Protein AF-A0A957E505-F1 (afdb_monomer)

Radius of gyration: 32.38 Å; Cα contacts (8 Å, |Δi|>4): 1519; chains: 1; bounding box: 70×76×95 Å

Mean predicted aligned error: 21.64 Å

Solvent-accessible surface area (backbone atoms only — not comparable to full-atom values): 37913 Å² total; per-residue (Å²): 130,86,86,80,62,54,74,30,69,46,46,90,45,98,44,76,77,40,53,54,52,40,62,30,82,74,27,44,84,77,77,31,84,18,33,75,23,34,31,28,48,24,53,68,71,31,55,26,24,31,31,40,51,30,35,27,70,40,63,43,85,49,47,75,87,38,65,46,12,13,29,42,30,34,37,34,73,98,42,31,35,40,36,46,21,14,20,69,46,74,71,62,54,64,68,40,79,44,47,52,53,37,72,42,30,21,14,12,54,21,32,74,53,95,58,43,22,33,38,40,30,31,34,34,76,81,46,94,54,64,92,63,64,27,52,44,75,49,63,73,43,58,52,67,72,69,72,76,68,85,72,69,76,66,63,43,75,29,17,32,47,50,91,29,42,52,75,62,82,58,35,27,34,25,34,82,88,26,31,56,30,13,74,40,74,45,98,85,35,58,74,60,41,56,39,50,39,67,42,56,32,34,40,75,57,78,63,48,94,61,15,32,35,31,38,35,41,41,88,60,39,84,61,62,73,75,78,83,76,93,73,92,83,86,89,85,85,92,75,80,70,57,44,77,30,17,35,52,40,92,50,43,54,74,58,89,61,33,27,37,31,36,80,86,32,47,61,28,12,72,42,74,47,94,85,36,59,62,27,28,40,34,44,38,62,39,78,32,37,53,72,59,76,70,44,90,68,17,26,36,31,41,35,53,52,88,49,42,44,80,79,69,52,78,85,87,85,84,85,76,78,79,76,81,93,60,67,60,48,74,28,18,32,51,39,94,44,41,54,71,60,86,56,30,23,34,27,32,93,80,33,44,61,28,14,73,40,67,52,93,87,40,56,68,71,16,35,38,55,44,65,39,76,30,37,38,76,52,77,64,44,86,66,16,24,34,29,33,36,46,51,94,61,45,36,71,47,88,56,86,84,69,72,82,76,77,84,89,83,85,90,88,87,88,83,90,76,91,88,77,89,73,93,73,79,72,65,80,67,66,87,66,49,30,53,23,39,21,44,44,75,44,52,64,60,50,72,69,53,49,51,42,45,69,44,38,60,46,46,27,42,33,43,54,27,73,43,40,67,69,41,51,48,54,47,44,68,77,41,77,82,33,30,37,37,38,26,40,60,79,89,38,82,61,39,65,61,52,42,65,57,53,45,70,76,26,48,65,37,40,50,53,51,51,61,72,50,59,95,54,59,63,39,32,27,56,51,59,28,58,43,22,28,64,46,17,30,72,47,55,25,82,47,28,48,50,40,20,57,45,47,47,52,31,49,51,54,47,45,72,77,42,70,93,64,46,43,24,32,40,26,37,59,69,55,69,65,39,90,95,46,31,45,28,34,67,65,30,50,58,48,16,38,71,32,48,69,72,28,71,15,38,31,31,37,41,61,23,41,93,87,46,46,60,67,60,34,50,55,52,49,51,50,52,43,70,77,43,59,74,35,49,28,32,34,63,26,32,42,57,68,48,77,95,65,56,44,70,58,51,30,52,48,51,55,50,51,55,58,60,41,60,81,37,65,47,38,55,27,41,20,34,63,25,36,37,59,88,55,70,89,46,63,61,49,30,32,61,98,44,61,27,31,56,64,46,40,77,107

Structure (mmCIF, N/CA/C/O backbone):
data_AF-A0A957E505-F1
#
_entry.id   AF-A0A957E505-F1
#
loop_
_atom_site.group_PDB
_atom_site.id
_atom_site.type_symbol
_atom_site.label_atom_id
_atom_site.label_alt_id
_atom_site.label_comp_id
_atom_site.label_asym_id
_atom_site.label_entity_id
_atom_site.label_seq_id
_atom_site.pdbx_PDB_ins_code
_atom_site.Cartn_x
_atom_site.Cartn_y
_atom_site.Cartn_z
_atom_site.occupancy
_atom_site.B_iso_or_equiv
_atom_site.auth_seq_id
_atom_site.auth_comp_id
_atom_site.auth_asym_id
_atom_site.auth_atom_id
_atom_site.pdbx_PDB_model_num
ATOM 1 N N . MET A 1 1 ? 19.686 31.332 38.721 1.00 42.59 1 MET A N 1
ATOM 2 C CA . MET A 1 1 ? 18.651 30.921 37.748 1.00 42.59 1 MET A CA 1
ATOM 3 C C . MET A 1 1 ? 19.328 30.941 36.395 1.00 42.59 1 MET A C 1
ATOM 5 O O . MET A 1 1 ? 19.904 31.975 36.086 1.00 42.59 1 MET A O 1
ATOM 9 N N . SER A 1 2 ? 19.372 29.816 35.677 1.00 52.91 2 SER A N 1
ATOM 10 C CA . SER A 1 2 ? 20.066 29.750 34.380 1.00 52.91 2 SER A CA 1
ATOM 11 C C . SER A 1 2 ? 19.443 30.731 33.381 1.00 52.91 2 SER A C 1
ATOM 13 O O . SER A 1 2 ? 18.222 30.912 33.372 1.00 52.91 2 SER A O 1
ATOM 15 N N . SER A 1 3 ? 20.288 31.398 32.594 1.00 70.00 3 SER A N 1
ATOM 16 C CA . SER A 1 3 ? 19.899 32.394 31.586 1.00 70.00 3 SER A CA 1
ATOM 17 C C . SER A 1 3 ? 19.579 31.774 30.221 1.00 70.00 3 SER A C 1
ATOM 19 O O . SER A 1 3 ? 19.078 32.480 29.341 1.00 70.00 3 SER A O 1
ATOM 21 N N . PHE A 1 4 ? 19.841 30.474 30.044 1.00 84.75 4 PHE A N 1
ATOM 22 C CA . PHE A 1 4 ? 19.689 29.781 28.771 1.00 84.75 4 PHE A CA 1
ATOM 23 C C . PHE A 1 4 ? 18.226 29.744 28.303 1.00 84.75 4 PHE A C 1
ATOM 25 O O . PHE A 1 4 ? 17.306 29.390 29.045 1.00 84.75 4 PHE A O 1
ATOM 32 N N . LYS A 1 5 ? 18.006 30.115 27.041 1.00 86.31 5 LYS A N 1
ATOM 33 C CA . LYS A 1 5 ? 16.700 30.123 26.373 1.00 86.31 5 LYS A CA 1
ATOM 34 C C . LYS A 1 5 ? 16.901 29.892 24.879 1.00 86.31 5 LYS A C 1
ATOM 36 O O . LYS A 1 5 ? 17.931 30.277 24.333 1.00 86.31 5 LYS A O 1
ATOM 41 N N . P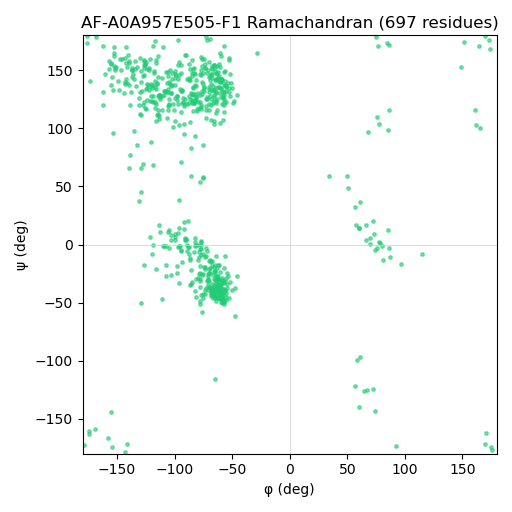HE A 1 6 ? 15.896 29.332 24.213 1.00 90.88 6 PHE A N 1
ATOM 42 C CA . PHE A 1 6 ? 15.861 29.384 22.755 1.00 90.88 6 PHE A CA 1
ATOM 43 C C . PHE A 1 6 ? 15.433 30.794 22.333 1.00 90.88 6 PHE A C 1
ATOM 45 O O . PHE A 1 6 ? 14.451 31.342 22.840 1.00 90.88 6 PHE A O 1
ATOM 52 N N . GLU A 1 7 ? 16.204 31.386 21.434 1.00 88.75 7 GLU A N 1
ATOM 53 C CA . GLU A 1 7 ? 16.023 32.729 20.890 1.00 88.75 7 GLU A CA 1
ATOM 54 C C . GLU A 1 7 ? 15.534 32.709 19.435 1.00 88.75 7 GLU A C 1
ATOM 56 O O . GLU A 1 7 ? 14.998 33.712 18.969 1.00 88.75 7 GLU A O 1
ATOM 61 N N . ALA A 1 8 ? 15.669 31.576 18.737 1.00 86.88 8 ALA A N 1
ATOM 62 C CA . ALA A 1 8 ? 15.211 31.390 17.364 1.00 86.88 8 ALA A CA 1
ATOM 63 C C . ALA A 1 8 ? 14.527 30.035 17.152 1.00 86.88 8 ALA A C 1
ATOM 65 O O . ALA A 1 8 ? 14.833 29.040 17.812 1.00 86.88 8 ALA A O 1
ATOM 66 N N . TRP A 1 9 ? 13.581 30.013 16.211 1.00 90.50 9 TRP A N 1
ATOM 67 C CA . TRP A 1 9 ? 12.960 28.779 15.745 1.00 90.50 9 TRP A CA 1
ATOM 68 C C . TRP A 1 9 ? 13.943 28.016 14.834 1.00 90.50 9 TRP A C 1
ATOM 70 O O . TRP A 1 9 ? 14.568 28.647 13.981 1.00 90.50 9 TRP A O 1
ATOM 80 N N . PRO A 1 10 ? 14.096 26.687 14.979 1.00 92.94 10 PRO A N 1
ATOM 81 C CA . PRO A 1 10 ? 15.187 25.946 14.341 1.00 92.94 10 PRO A CA 1
ATOM 82 C C . PRO A 1 10 ? 14.988 25.627 12.852 1.00 92.94 10 PRO A C 1
ATOM 84 O O . PRO A 1 10 ? 15.898 25.080 12.239 1.00 92.94 10 PRO A O 1
ATOM 87 N N . THR A 1 11 ? 13.825 25.912 12.256 1.00 90.50 11 THR A N 1
ATOM 88 C CA . THR A 1 11 ? 13.539 25.603 10.839 1.00 90.50 11 THR A CA 1
ATOM 89 C C . THR A 1 11 ? 12.696 26.692 10.167 1.00 90.50 11 THR A C 1
ATOM 91 O O . THR A 1 11 ? 12.322 27.684 10.780 1.00 90.50 11 THR A O 1
ATOM 94 N N . GLU A 1 12 ? 12.340 26.525 8.895 1.00 79.56 12 GLU A N 1
ATOM 95 C CA . GLU A 1 12 ? 11.359 27.394 8.217 1.00 79.56 12 GLU A CA 1
ATOM 96 C C . GLU A 1 12 ? 9.892 27.000 8.519 1.00 79.56 12 GLU A C 1
ATOM 98 O O . GLU A 1 12 ? 8.958 27.654 8.054 1.00 79.56 12 GLU A O 1
ATOM 103 N N . PHE A 1 13 ? 9.661 25.948 9.319 1.00 78.00 13 PHE A N 1
ATOM 104 C CA . PHE A 1 13 ? 8.344 25.341 9.542 1.00 78.00 13 PHE A CA 1
ATOM 105 C C . PHE A 1 13 ? 8.046 25.146 11.033 1.00 78.00 13 PHE A C 1
ATOM 107 O O . PHE A 1 13 ? 8.776 24.475 11.755 1.00 78.00 13 PHE A O 1
ATOM 114 N N . GLN A 1 14 ? 6.910 25.658 11.502 1.00 75.19 14 GLN A N 1
ATOM 115 C CA . GLN A 1 14 ? 6.548 25.658 12.927 1.00 75.19 14 GLN A CA 1
ATOM 116 C C . GLN A 1 14 ? 5.646 24.481 13.331 1.00 75.19 14 GLN A C 1
ATOM 118 O O . GLN A 1 14 ? 4.710 24.639 14.110 1.00 75.19 14 GLN A O 1
ATOM 123 N N . THR A 1 15 ? 5.888 23.290 12.777 1.00 72.81 15 THR A N 1
ATOM 124 C CA . THR A 1 15 ? 5.076 22.094 13.058 1.00 72.81 15 THR A CA 1
ATOM 125 C C . THR A 1 15 ? 5.923 21.017 13.716 1.00 72.81 15 THR A C 1
ATOM 127 O O . THR A 1 15 ? 6.844 20.502 13.089 1.00 72.81 15 THR A O 1
ATOM 130 N N . ILE A 1 16 ? 5.584 20.651 14.952 1.00 81.19 16 ILE A N 1
ATOM 131 C CA . ILE A 1 16 ? 6.166 19.495 15.645 1.00 81.19 16 ILE A CA 1
ATOM 132 C C . ILE A 1 16 ? 5.427 18.242 15.161 1.00 81.19 16 ILE A C 1
ATOM 134 O O . ILE A 1 16 ? 4.200 18.188 15.211 1.00 81.19 16 ILE A O 1
ATOM 138 N N . THR A 1 17 ? 6.163 17.264 14.642 1.00 72.31 17 THR A N 1
ATOM 139 C CA . THR A 1 17 ? 5.643 15.980 14.149 1.00 72.31 17 THR A CA 1
ATOM 140 C C . THR A 1 17 ? 5.785 14.862 15.172 1.00 72.31 17 THR A C 1
ATOM 142 O O . THR A 1 17 ? 5.000 13.918 15.137 1.00 72.31 17 THR A O 1
ATOM 145 N N . GLN A 1 18 ? 6.736 14.978 16.102 1.00 76.50 18 GLN A N 1
ATOM 146 C CA . GLN A 1 18 ? 6.883 14.049 17.216 1.00 76.50 18 GLN A CA 1
ATOM 147 C C . GLN A 1 18 ? 7.440 14.758 18.453 1.00 76.50 18 GLN A C 1
ATOM 149 O O . GLN A 1 18 ? 8.403 15.519 18.376 1.00 76.50 18 GLN A O 1
ATOM 154 N N . HIS A 1 19 ? 6.820 14.509 19.604 1.00 82.56 19 HIS A N 1
ATOM 155 C CA . HIS A 1 19 ? 7.173 15.151 20.870 1.00 82.56 19 HIS A CA 1
ATOM 156 C C . HIS A 1 19 ? 8.233 14.363 21.648 1.00 82.56 19 HIS A C 1
ATOM 158 O O . HIS A 1 19 ? 8.449 13.174 21.399 1.00 82.56 19 HIS A O 1
ATOM 164 N N . PHE A 1 20 ? 8.864 15.021 22.621 1.00 84.75 20 PHE A N 1
ATOM 165 C CA . PHE A 1 20 ? 9.758 14.377 23.579 1.00 84.75 20 PHE A CA 1
ATOM 166 C C . PHE A 1 20 ? 9.011 13.294 24.371 1.00 84.75 20 PHE A C 1
ATOM 168 O O . PHE A 1 20 ? 7.843 13.458 24.720 1.00 84.75 20 PHE A O 1
ATOM 175 N N . GLY A 1 21 ? 9.668 12.164 24.626 1.00 77.56 21 GLY A N 1
ATOM 176 C CA . GLY A 1 21 ? 9.092 11.013 25.324 1.00 77.56 21 GLY A CA 1
ATOM 177 C C . GLY A 1 21 ? 8.096 10.181 24.502 1.00 77.56 21 GLY A C 1
ATOM 178 O O . GLY A 1 21 ? 7.656 9.134 24.970 1.00 77.56 21 GLY A O 1
ATOM 179 N N . ALA A 1 22 ? 7.749 10.593 23.276 1.00 69.50 22 ALA A N 1
ATOM 180 C CA . ALA A 1 22 ? 6.798 9.866 22.437 1.00 69.50 22 ALA A CA 1
ATOM 181 C C . ALA A 1 22 ? 7.324 8.483 22.011 1.00 69.50 22 ALA A C 1
ATOM 183 O O . ALA A 1 22 ? 8.528 8.262 21.890 1.00 69.50 22 ALA A O 1
ATOM 184 N N . ASN A 1 23 ? 6.400 7.561 21.729 1.00 72.50 23 ASN A N 1
ATOM 185 C CA . ASN A 1 23 ? 6.677 6.207 21.237 1.00 72.50 23 ASN A CA 1
ATOM 186 C C . ASN A 1 23 ? 7.723 5.408 22.058 1.00 72.50 23 ASN A C 1
ATOM 188 O O . ASN A 1 23 ? 8.620 4.814 21.454 1.00 72.50 23 ASN A O 1
ATOM 192 N N . PRO A 1 24 ? 7.628 5.337 23.403 1.00 65.75 24 PRO A N 1
ATOM 193 C CA . PRO A 1 24 ? 8.581 4.624 24.274 1.00 65.75 24 PRO A CA 1
ATOM 194 C C . PRO A 1 24 ? 8.928 3.208 23.795 1.00 65.75 24 PRO A C 1
ATOM 196 O O . PRO A 1 24 ? 10.083 2.791 23.822 1.00 65.75 24 PRO A O 1
ATOM 199 N N . GLN A 1 25 ? 7.943 2.494 23.256 1.00 65.12 25 GLN A N 1
ATOM 200 C CA . GLN A 1 25 ? 8.091 1.162 22.679 1.00 65.12 25 GLN A CA 1
ATOM 201 C C . GLN A 1 25 ? 9.034 1.108 21.464 1.00 65.12 25 GLN A C 1
ATOM 203 O O . GLN A 1 25 ? 9.752 0.125 21.294 1.00 65.12 25 GLN A O 1
ATOM 208 N N . ASN A 1 26 ? 9.076 2.159 20.641 1.00 72.50 26 ASN A N 1
ATOM 209 C CA . ASN A 1 26 ? 9.948 2.230 19.467 1.00 72.50 26 ASN A CA 1
ATOM 210 C C . ASN A 1 26 ? 11.391 2.556 19.861 1.00 72.50 26 ASN A C 1
ATOM 212 O O . ASN A 1 26 ? 12.317 2.104 19.190 1.00 72.50 26 ASN A O 1
ATOM 216 N N . TYR A 1 27 ? 11.590 3.318 20.940 1.00 76.44 27 TYR A N 1
ATOM 217 C CA . TYR A 1 27 ? 12.911 3.772 21.382 1.00 76.44 27 TYR A CA 1
ATOM 218 C C . TYR A 1 27 ? 13.565 2.847 22.418 1.00 76.44 27 TYR A C 1
ATOM 220 O O . TYR A 1 27 ? 14.787 2.874 22.574 1.00 76.44 27 TYR A O 1
ATOM 228 N N . ALA A 1 28 ? 12.796 1.935 23.025 1.00 73.94 28 ALA A N 1
ATOM 229 C CA . ALA A 1 28 ? 13.305 0.909 23.935 1.00 73.94 28 ALA A CA 1
ATOM 230 C C . ALA A 1 28 ? 14.421 0.051 23.309 1.00 73.94 28 ALA A C 1
ATOM 232 O O . ALA A 1 28 ? 15.373 -0.320 23.995 1.00 73.94 28 ALA A O 1
ATOM 233 N N . GLN A 1 29 ? 14.364 -0.209 21.995 1.00 71.81 29 GLN A N 1
ATOM 234 C CA . GLN A 1 29 ? 15.419 -0.935 21.267 1.00 71.81 29 GLN A CA 1
ATOM 235 C C . GLN A 1 29 ? 16.780 -0.209 21.270 1.00 71.81 29 GLN A C 1
ATOM 237 O O . GLN A 1 29 ? 17.814 -0.840 21.068 1.00 71.81 29 GLN A O 1
ATOM 242 N N . PHE A 1 30 ? 16.785 1.102 21.522 1.00 70.81 30 PHE A N 1
ATOM 243 C CA . PHE A 1 30 ? 17.981 1.937 21.656 1.00 70.81 30 PHE A CA 1
ATOM 244 C C . PHE A 1 30 ? 18.347 2.206 23.124 1.00 70.81 30 PHE A C 1
ATOM 246 O O . PHE A 1 30 ? 19.266 2.976 23.399 1.00 70.81 30 PHE A O 1
ATOM 253 N N . GLY A 1 31 ? 17.651 1.564 24.072 1.00 72.75 31 GLY A N 1
ATOM 254 C CA . GLY A 1 31 ? 17.835 1.779 25.508 1.00 72.75 31 GLY A CA 1
ATOM 255 C C . GLY A 1 31 ? 17.295 3.123 26.000 1.00 72.75 31 GLY A C 1
ATOM 256 O O . GLY A 1 31 ? 17.727 3.598 27.046 1.00 72.75 31 GLY A O 1
ATOM 257 N N . LEU A 1 32 ? 16.383 3.742 25.247 1.00 77.19 32 LEU A N 1
ATOM 258 C CA . LEU A 1 32 ? 15.774 5.026 25.575 1.00 77.19 32 LEU A CA 1
ATOM 259 C C . LEU A 1 32 ? 14.318 4.802 26.025 1.00 77.19 32 LEU A C 1
ATOM 261 O O . LEU A 1 32 ? 13.603 4.015 25.402 1.00 77.19 32 LEU A O 1
ATOM 265 N N . PRO A 1 33 ? 13.836 5.496 27.067 1.00 75.38 33 PRO A N 1
ATOM 266 C CA . PRO A 1 33 ? 12.458 5.394 27.541 1.00 75.38 33 PRO A CA 1
ATOM 267 C C . PRO A 1 33 ? 11.453 6.151 26.658 1.00 75.38 33 PRO A C 1
ATOM 269 O O . PRO A 1 33 ? 10.281 6.205 27.005 1.00 75.38 33 PRO A O 1
ATOM 272 N N . GLY A 1 34 ? 11.881 6.757 25.550 1.00 82.88 34 GLY A N 1
ATOM 273 C CA . GLY A 1 34 ? 11.041 7.558 24.664 1.00 82.88 34 GLY A CA 1
ATOM 274 C C . GLY A 1 34 ? 11.863 8.320 23.639 1.00 82.88 34 GLY A C 1
ATOM 275 O O . GLY A 1 34 ? 13.090 8.237 23.617 1.00 82.88 34 GLY A O 1
ATOM 276 N N . HIS A 1 35 ? 11.173 9.065 22.785 1.00 87.56 35 HIS A N 1
ATOM 277 C CA . HIS A 1 35 ? 11.804 9.960 21.830 1.00 87.56 35 HIS A CA 1
ATOM 278 C C . HIS A 1 35 ? 12.648 11.028 22.539 1.00 87.56 35 HIS A C 1
ATOM 280 O O . HIS A 1 35 ? 12.155 11.730 23.419 1.00 87.56 35 HIS A O 1
ATOM 286 N N . GLU A 1 36 ? 13.914 11.162 22.162 1.00 90.31 36 GLU A N 1
ATOM 287 C CA . GLU A 1 36 ? 14.899 11.950 22.914 1.00 90.31 36 GLU A CA 1
ATOM 288 C C . GLU A 1 36 ? 15.020 13.414 22.469 1.00 90.31 36 GLU A C 1
ATOM 290 O O . GLU A 1 36 ? 16.006 14.085 22.754 1.00 90.31 36 GLU A O 1
ATOM 295 N N . GLY A 1 37 ? 14.013 13.932 21.774 1.00 90.69 37 GLY A N 1
ATOM 296 C CA . GLY A 1 37 ? 14.015 15.295 21.260 1.00 90.69 37 GLY A CA 1
ATOM 297 C C . GLY A 1 37 ? 12.649 15.717 20.735 1.00 90.69 37 GLY A C 1
ATOM 298 O O . GLY A 1 37 ? 11.618 15.151 21.100 1.00 90.69 37 GLY A O 1
ATOM 299 N N . LEU A 1 38 ? 12.648 16.723 19.869 1.00 92.56 38 LEU A N 1
ATOM 300 C CA . LEU A 1 38 ? 11.493 17.131 19.077 1.00 92.56 38 LEU A CA 1
ATOM 301 C C . LEU A 1 38 ? 11.770 16.870 17.605 1.00 92.56 38 LEU A C 1
ATOM 303 O O . LEU A 1 38 ? 12.761 17.376 17.083 1.00 92.56 38 LEU A O 1
ATOM 307 N N . ASP A 1 39 ? 10.853 16.177 16.936 1.00 92.31 39 ASP A N 1
ATOM 308 C CA . ASP A 1 39 ? 10.875 16.099 15.480 1.00 92.31 39 ASP A CA 1
ATOM 309 C C . ASP A 1 39 ? 10.018 17.233 14.953 1.00 92.31 39 ASP A C 1
ATOM 311 O O . ASP A 1 39 ? 8.836 17.360 15.286 1.00 92.31 39 ASP A O 1
ATOM 315 N N . ILE A 1 40 ? 10.634 18.090 14.156 1.00 87.25 40 ILE A N 1
ATOM 316 C CA . ILE A 1 40 ? 10.031 19.279 13.582 1.00 87.25 40 ILE A CA 1
ATOM 317 C C . ILE A 1 40 ? 9.983 19.063 12.079 1.00 87.25 40 ILE A C 1
ATOM 319 O O . ILE A 1 40 ? 10.997 18.761 11.449 1.00 87.25 40 ILE A O 1
ATOM 323 N N . ARG A 1 41 ? 8.799 19.241 11.488 1.00 81.81 41 ARG A N 1
ATOM 324 C CA . ARG A 1 41 ? 8.600 19.154 10.042 1.00 81.81 41 ARG A CA 1
ATOM 325 C C . ARG A 1 41 ? 9.651 20.009 9.341 1.00 81.81 41 ARG A C 1
ATOM 327 O O . ARG A 1 41 ? 9.682 21.215 9.536 1.00 81.81 41 ARG A O 1
ATOM 334 N N . ALA A 1 42 ? 10.446 19.401 8.480 1.00 83.06 42 ALA A N 1
ATOM 335 C CA . ALA A 1 42 ? 11.400 20.100 7.637 1.00 83.06 42 ALA A CA 1
ATOM 336 C C . ALA A 1 42 ? 11.604 19.231 6.393 1.00 83.06 42 ALA A C 1
ATOM 338 O O . ALA A 1 42 ? 12.333 18.256 6.487 1.00 83.06 42 ALA A O 1
ATOM 339 N N . PRO A 1 43 ? 10.890 19.492 5.279 1.00 79.00 43 PRO A N 1
ATOM 340 C CA . PRO A 1 43 ? 11.125 18.796 4.013 1.00 79.00 43 PRO A CA 1
ATOM 341 C C . PRO A 1 43 ? 12.595 18.862 3.580 1.00 79.00 43 PRO A C 1
ATOM 343 O O . PRO A 1 43 ? 13.301 19.782 3.995 1.00 79.00 43 PRO A O 1
ATOM 346 N N . SER A 1 44 ? 13.017 17.961 2.691 1.00 80.88 44 SER A N 1
ATOM 347 C CA . SER A 1 44 ? 14.401 17.920 2.212 1.00 80.88 44 SER A CA 1
ATOM 348 C C . SER A 1 44 ? 14.863 19.296 1.722 1.00 80.88 44 SER A C 1
ATOM 350 O O . SER A 1 44 ? 14.093 20.028 1.094 1.00 80.88 44 SER A O 1
ATOM 352 N N . ASP A 1 45 ? 16.102 19.639 2.063 1.00 85.00 45 ASP A N 1
ATOM 353 C CA . ASP A 1 45 ? 16.782 20.913 1.799 1.00 85.00 45 ASP A CA 1
ATOM 354 C C . ASP A 1 45 ? 16.255 22.135 2.582 1.00 85.00 45 ASP A C 1
ATOM 356 O O . ASP A 1 45 ? 16.727 23.256 2.375 1.00 85.00 45 ASP A O 1
ATOM 360 N N . SER A 1 46 ? 15.310 21.961 3.517 1.00 83.38 46 SER A N 1
ATOM 361 C CA . SER A 1 46 ? 14.842 23.066 4.375 1.00 83.38 46 SER A CA 1
ATOM 362 C C . SER A 1 46 ? 15.964 23.597 5.260 1.00 83.38 46 SER A C 1
ATOM 364 O O . SER A 1 46 ? 16.746 22.818 5.807 1.00 83.38 46 SER A O 1
ATOM 366 N N . LYS A 1 47 ? 16.018 24.915 5.477 1.00 94.06 47 LYS A N 1
ATOM 367 C CA . LYS A 1 47 ? 17.073 25.521 6.303 1.00 94.06 47 LYS A CA 1
ATOM 368 C C . LYS A 1 47 ? 16.929 25.132 7.772 1.00 94.06 47 LYS A C 1
ATOM 370 O O . LYS A 1 47 ? 15.826 25.173 8.322 1.00 94.06 47 LYS A O 1
ATOM 375 N N . VAL A 1 48 ? 18.061 24.824 8.404 1.00 97.31 48 VAL A N 1
ATOM 376 C CA . VAL A 1 48 ? 18.166 24.550 9.842 1.00 97.31 48 VAL A CA 1
ATOM 377 C C . VAL A 1 48 ? 18.961 25.663 10.515 1.00 97.31 48 VAL A C 1
ATOM 379 O O . VAL A 1 48 ? 20.071 25.983 10.084 1.00 97.31 48 VAL A O 1
ATOM 382 N N . PHE A 1 49 ? 18.393 26.250 11.566 1.00 96.94 49 PHE A N 1
ATOM 383 C CA . PHE A 1 49 ? 18.940 27.396 12.289 1.00 96.94 49 PHE A CA 1
ATOM 384 C C . PHE A 1 49 ? 19.331 27.031 13.723 1.00 96.94 49 PHE A C 1
ATOM 386 O O . PHE A 1 49 ? 18.632 26.266 14.388 1.00 96.94 49 PHE A O 1
ATOM 393 N N . ALA A 1 50 ? 20.411 27.628 14.230 1.00 96.50 50 ALA A N 1
ATOM 394 C CA . ALA A 1 50 ? 20.785 27.509 15.636 1.00 96.50 50 ALA A CA 1
ATOM 395 C C . ALA A 1 50 ? 19.734 28.187 16.534 1.00 96.50 50 ALA A C 1
ATOM 397 O O . ALA A 1 50 ? 19.417 29.363 16.350 1.00 96.50 50 ALA A O 1
ATOM 398 N N . VAL A 1 51 ? 19.206 27.470 17.532 1.00 95.81 51 VAL A N 1
ATOM 399 C CA . VAL A 1 51 ? 18.161 27.998 18.433 1.00 95.81 51 VAL A CA 1
ATOM 400 C C . VAL A 1 51 ? 18.685 29.007 19.452 1.00 95.81 51 VAL A C 1
ATOM 402 O O . VAL A 1 51 ? 17.895 29.748 20.029 1.00 95.81 51 VAL A O 1
ATOM 405 N N . ALA A 1 52 ? 19.992 29.026 19.705 1.00 95.00 52 ALA A N 1
ATOM 406 C CA . ALA A 1 52 ? 20.663 29.882 20.678 1.00 95.00 52 ALA A CA 1
ATOM 407 C C . ALA A 1 52 ? 22.136 30.081 20.269 1.00 95.00 52 ALA A C 1
ATOM 409 O O . ALA A 1 52 ? 22.677 29.226 19.560 1.00 95.00 52 ALA A O 1
ATOM 410 N N . PRO A 1 53 ? 22.799 31.172 20.702 1.00 95.75 53 PRO A N 1
ATOM 411 C CA . PRO A 1 53 ? 24.224 31.359 20.448 1.00 95.75 53 PRO A CA 1
ATOM 412 C C . PRO A 1 53 ? 25.064 30.280 21.145 1.00 95.75 53 PRO A C 1
ATOM 414 O O . PRO A 1 53 ? 24.694 29.800 22.219 1.00 95.75 53 PRO A O 1
ATOM 417 N N . GLY A 1 54 ? 26.187 29.890 20.549 1.00 96.50 54 GLY A N 1
ATOM 418 C CA . GLY A 1 54 ? 27.076 28.879 21.119 1.00 96.50 54 GLY A CA 1
ATOM 419 C C . GLY A 1 54 ? 28.236 28.505 20.202 1.00 96.50 54 GLY A C 1
ATOM 420 O O . GLY A 1 54 ? 28.396 29.073 19.126 1.00 96.50 54 GLY A O 1
ATOM 421 N N . ARG A 1 55 ? 29.017 27.502 20.611 1.00 97.31 55 ARG A N 1
ATOM 422 C CA . ARG A 1 55 ? 30.140 26.958 19.837 1.00 97.31 55 ARG A CA 1
ATOM 423 C C . ARG A 1 55 ? 29.810 25.568 19.305 1.00 97.31 55 ARG A C 1
ATOM 425 O O . ARG A 1 55 ? 29.390 24.699 20.070 1.00 97.31 55 ARG A O 1
ATOM 432 N N . VAL A 1 56 ? 30.056 25.317 18.022 1.00 97.50 56 VAL A N 1
ATOM 433 C CA . VAL A 1 56 ? 29.918 23.984 17.420 1.00 97.50 56 VAL A CA 1
ATOM 434 C C . VAL A 1 56 ? 30.925 23.030 18.064 1.00 97.50 56 VAL A C 1
ATOM 436 O O . VAL A 1 56 ? 32.136 23.183 17.918 1.00 97.50 56 VAL A O 1
ATOM 439 N N . LYS A 1 57 ? 30.420 22.041 18.801 1.00 94.31 57 LYS A N 1
ATOM 440 C CA . LYS A 1 57 ? 31.210 21.033 19.521 1.00 94.31 57 LYS A CA 1
ATOM 441 C C . LYS A 1 57 ? 31.569 19.848 18.633 1.00 94.31 57 LYS A C 1
ATOM 443 O O . LYS A 1 57 ? 32.620 19.253 18.828 1.00 94.31 57 LYS A O 1
ATOM 448 N N . MET A 1 58 ? 30.675 19.482 17.714 1.00 95.12 58 MET A N 1
ATOM 449 C CA . MET A 1 58 ? 30.843 18.321 16.843 1.00 95.12 58 MET A CA 1
ATOM 450 C C . MET A 1 58 ? 30.069 18.489 15.537 1.00 95.12 58 MET A C 1
ATOM 452 O O . MET A 1 58 ? 28.943 18.998 15.552 1.00 95.12 58 MET A O 1
ATOM 456 N N . VAL A 1 59 ? 30.639 17.982 14.444 1.00 95.75 59 VAL A N 1
ATOM 457 C CA . VAL A 1 59 ? 29.947 17.811 13.161 1.00 95.75 59 VAL A CA 1
ATOM 458 C C . VAL A 1 59 ? 30.188 16.397 12.645 1.00 95.75 59 VAL A C 1
ATOM 460 O O . VAL A 1 59 ? 31.321 16.008 12.375 1.00 95.75 59 VAL A O 1
ATOM 463 N N . ASN A 1 60 ? 29.115 15.629 12.461 1.00 94.25 60 ASN A N 1
ATOM 464 C CA . ASN A 1 60 ? 29.177 14.353 11.754 1.00 94.25 60 ASN A CA 1
ATOM 465 C C . ASN A 1 60 ? 28.649 14.538 10.332 1.00 94.25 60 ASN A C 1
ATOM 467 O O . ASN A 1 60 ? 27.490 14.899 10.163 1.00 94.25 60 ASN A O 1
ATOM 471 N N . ASN A 1 61 ? 29.482 14.250 9.331 1.00 93.12 61 ASN A N 1
ATOM 472 C CA . ASN A 1 61 ? 29.137 14.383 7.909 1.00 93.12 61 ASN A CA 1
ATOM 473 C C . ASN A 1 61 ? 28.829 13.044 7.219 1.00 93.12 61 ASN A C 1
ATOM 475 O O . ASN A 1 61 ? 28.619 13.007 6.010 1.00 93.12 61 ASN A O 1
ATOM 479 N N . ASP A 1 62 ? 28.822 11.937 7.961 1.00 87.12 62 ASP A N 1
ATOM 480 C CA . ASP A 1 62 ? 28.508 10.619 7.415 1.00 87.12 62 ASP A CA 1
ATOM 481 C C . ASP A 1 62 ? 27.027 10.284 7.675 1.00 87.12 62 ASP A C 1
ATOM 483 O O . ASP A 1 62 ? 26.597 10.221 8.831 1.00 87.12 62 ASP A O 1
ATOM 487 N N . PRO A 1 63 ? 26.230 10.036 6.624 1.00 81.81 63 PRO A N 1
ATOM 488 C CA . PRO A 1 63 ? 24.803 9.772 6.765 1.00 81.81 63 PRO A CA 1
ATOM 489 C C . PRO A 1 63 ? 24.470 8.399 7.368 1.00 81.81 63 PRO A C 1
ATOM 491 O O . PRO A 1 63 ? 23.296 8.118 7.592 1.00 81.81 63 PRO A O 1
ATOM 494 N N . THR A 1 64 ? 25.455 7.526 7.608 1.00 75.50 64 THR A N 1
ATOM 495 C CA . THR A 1 64 ? 25.234 6.108 7.953 1.00 75.50 64 THR A CA 1
ATOM 496 C C . THR A 1 64 ? 25.925 5.625 9.226 1.00 75.50 64 THR A C 1
ATOM 498 O O . THR A 1 64 ? 25.541 4.587 9.763 1.00 75.50 64 THR A O 1
ATOM 501 N N . ASN A 1 65 ? 26.930 6.340 9.731 1.00 81.62 65 ASN A N 1
ATOM 502 C CA . ASN A 1 65 ? 27.740 5.880 10.867 1.00 81.62 65 ASN A CA 1
ATOM 503 C C . ASN A 1 65 ? 27.121 6.160 12.254 1.00 81.62 65 ASN A C 1
ATOM 505 O O . ASN A 1 65 ? 27.671 5.727 13.268 1.00 81.62 65 ASN A O 1
ATOM 509 N N . HIS A 1 66 ? 26.000 6.884 12.316 1.00 88.06 66 HIS A N 1
ATOM 510 C CA . HIS A 1 66 ? 25.319 7.255 13.554 1.00 88.06 66 HIS A CA 1
ATOM 511 C C . HIS A 1 66 ? 23.798 7.310 13.346 1.00 88.06 66 HIS A C 1
ATOM 513 O O . HIS A 1 66 ? 23.331 7.666 12.266 1.00 88.06 66 HIS A O 1
ATOM 519 N N . ASN A 1 67 ? 23.007 7.027 14.389 1.00 84.69 67 ASN A N 1
ATOM 520 C CA . ASN A 1 67 ? 21.534 7.043 14.309 1.00 84.69 67 ASN A CA 1
ATOM 521 C C . ASN A 1 67 ? 20.960 8.427 13.962 1.00 84.69 67 ASN A C 1
ATOM 523 O O . ASN A 1 67 ? 19.929 8.515 13.311 1.00 84.69 67 ASN A O 1
ATOM 527 N N . TYR A 1 68 ? 21.652 9.499 14.344 1.00 88.88 68 TYR A N 1
ATOM 528 C CA . TYR A 1 68 ? 21.323 10.874 13.939 1.00 88.88 68 TYR A CA 1
ATOM 529 C C . TYR A 1 68 ? 21.697 11.212 12.489 1.00 88.88 68 TYR A C 1
ATOM 531 O O . TYR A 1 68 ? 21.369 12.301 12.031 1.00 88.88 68 TYR A O 1
ATOM 539 N N . GLY A 1 69 ? 22.412 10.329 11.783 1.00 92.50 69 GLY A N 1
ATOM 540 C CA . GLY A 1 69 ? 22.942 10.620 10.455 1.00 92.50 69 GLY A CA 1
ATOM 541 C C . GLY A 1 69 ? 23.896 11.808 10.484 1.00 92.50 69 GLY A C 1
ATOM 542 O O . GLY A 1 69 ? 24.682 11.973 11.430 1.00 92.50 69 GLY A O 1
ATOM 543 N N . ILE A 1 70 ? 23.796 12.659 9.465 1.00 94.94 70 ILE A N 1
ATOM 544 C CA . ILE A 1 70 ? 24.513 13.932 9.438 1.00 94.94 70 ILE A CA 1
ATOM 545 C C . ILE A 1 70 ? 23.907 14.832 10.515 1.00 94.94 70 ILE A C 1
ATOM 547 O O . ILE A 1 70 ? 22.692 15.038 10.550 1.00 94.94 70 ILE A O 1
ATOM 551 N N . HIS A 1 71 ? 24.741 15.339 11.422 1.00 98.19 71 HIS A N 1
ATOM 552 C CA . HIS A 1 71 ? 24.264 16.143 12.544 1.00 98.19 71 HIS A CA 1
ATOM 553 C C . HIS A 1 71 ? 25.306 17.136 13.058 1.00 98.19 71 HIS A C 1
ATOM 555 O O . HIS A 1 71 ? 26.514 16.905 12.968 1.00 98.19 71 HIS A O 1
ATOM 561 N N . VAL A 1 72 ? 24.812 18.221 13.654 1.00 98.12 72 VAL A N 1
ATOM 562 C CA . VAL A 1 72 ? 25.611 19.273 14.297 1.00 98.12 72 VAL A CA 1
ATOM 563 C C . VAL A 1 72 ? 25.277 19.308 15.784 1.00 98.12 72 VAL A C 1
ATOM 565 O O . VAL A 1 72 ? 24.106 19.260 16.159 1.00 98.12 72 VAL A O 1
ATOM 568 N N . ARG A 1 73 ? 26.297 19.404 16.643 1.00 97.62 73 ARG A N 1
ATOM 569 C CA . ARG A 1 73 ? 26.127 19.629 18.087 1.00 97.62 73 ARG A CA 1
ATOM 570 C C . ARG A 1 73 ? 26.674 20.989 18.471 1.00 97.62 73 ARG A C 1
ATOM 572 O O . ARG A 1 73 ? 27.830 21.283 18.169 1.00 97.62 73 ARG A O 1
ATOM 579 N N . VAL A 1 74 ? 25.880 21.793 19.165 1.00 97.12 74 VAL A N 1
ATOM 580 C CA . VAL A 1 74 ? 26.262 23.139 19.606 1.00 97.12 74 VAL A CA 1
ATOM 581 C C . VAL A 1 74 ? 26.272 23.180 21.128 1.00 97.12 74 VAL A C 1
ATOM 583 O O . VAL A 1 74 ? 25.264 22.885 21.763 1.00 97.12 74 VAL A O 1
ATOM 586 N N . SER A 1 75 ? 27.419 23.533 21.705 1.00 95.19 75 SER A N 1
ATOM 587 C CA . SER A 1 75 ? 27.567 23.818 23.131 1.00 95.19 75 SER A CA 1
ATOM 588 C C . SER A 1 75 ? 27.164 25.261 23.402 1.00 95.19 75 SER A C 1
ATOM 590 O O . SER A 1 75 ? 27.599 26.174 22.702 1.00 95.19 75 SER A O 1
ATOM 592 N N . HIS A 1 76 ? 26.389 25.463 24.454 1.00 94.06 76 HIS A N 1
ATOM 593 C CA . HIS A 1 76 ? 25.925 26.759 24.924 1.00 94.06 76 HIS A CA 1
ATOM 594 C C . HIS A 1 76 ? 26.467 27.042 26.331 1.00 94.06 76 HIS A C 1
ATOM 596 O O . HIS A 1 76 ? 27.102 26.188 26.958 1.00 94.06 76 HIS A O 1
ATOM 602 N N . ASP A 1 77 ? 26.200 28.245 26.831 1.00 85.12 77 ASP A N 1
ATOM 603 C CA . ASP A 1 77 ? 26.496 28.619 28.213 1.00 85.12 77 ASP A CA 1
ATOM 604 C C . ASP A 1 77 ? 25.746 27.727 29.225 1.00 85.12 77 ASP A C 1
ATOM 606 O O . ASP A 1 77 ? 24.806 27.005 28.882 1.00 85.12 77 ASP A O 1
ATOM 610 N N . ASP A 1 78 ? 26.167 27.772 30.494 1.00 81.38 78 ASP A N 1
ATOM 611 C CA . ASP A 1 78 ? 25.578 27.020 31.617 1.00 81.38 78 ASP A CA 1
ATOM 612 C C . ASP A 1 78 ? 25.542 25.482 31.435 1.00 81.38 78 ASP A C 1
ATOM 614 O O . ASP A 1 78 ? 24.838 24.786 32.167 1.00 81.38 78 ASP A O 1
ATOM 618 N N . GLY A 1 79 ? 26.317 24.936 30.488 1.00 84.62 79 GLY A N 1
ATOM 619 C CA . GLY A 1 79 ? 26.443 23.494 30.253 1.00 84.62 79 GLY A CA 1
ATOM 620 C C . GLY A 1 79 ? 25.367 22.888 29.346 1.00 84.62 79 GLY A C 1
ATOM 621 O O . GLY A 1 79 ? 25.267 21.663 29.276 1.00 84.62 79 GLY A O 1
ATOM 622 N N . TYR A 1 80 ? 24.568 23.705 28.650 1.00 91.62 80 TYR A N 1
ATOM 623 C CA . TYR A 1 80 ? 23.579 23.201 27.694 1.00 91.62 80 TYR A CA 1
ATOM 624 C C . TYR A 1 80 ? 24.213 22.796 26.359 1.00 91.62 80 TYR A C 1
ATOM 626 O O . TYR A 1 80 ? 25.154 23.422 25.878 1.00 91.62 80 TYR A O 1
ATOM 634 N N . GLU A 1 81 ? 23.652 21.777 25.716 1.00 93.75 81 GLU A N 1
ATOM 635 C CA . GLU A 1 81 ? 24.024 21.343 24.366 1.00 93.75 81 GLU A CA 1
ATOM 636 C C . GLU A 1 81 ? 22.759 21.112 23.535 1.00 93.75 81 GLU A C 1
ATOM 638 O O . GLU A 1 81 ? 21.803 20.504 24.018 1.00 93.75 81 GLU A O 1
ATOM 643 N N . THR A 1 82 ? 22.747 21.565 22.281 1.00 96.50 82 THR A N 1
ATOM 644 C CA . THR A 1 82 ? 21.704 21.208 21.307 1.00 96.50 82 THR A CA 1
ATOM 645 C C . THR A 1 82 ? 22.260 20.311 20.210 1.00 96.50 82 THR A C 1
ATOM 647 O O . THR A 1 82 ? 23.404 20.475 19.784 1.00 96.50 82 THR A O 1
ATOM 650 N N . ILE A 1 83 ? 21.456 19.349 19.753 1.00 97.19 83 ILE A N 1
ATOM 651 C CA . ILE A 1 83 ? 21.792 18.445 18.643 1.00 97.19 83 ILE A CA 1
ATOM 652 C C . ILE A 1 83 ? 20.767 18.646 17.531 1.00 97.19 83 ILE A C 1
ATOM 654 O O . ILE A 1 83 ? 19.570 18.550 17.787 1.00 97.19 83 ILE A O 1
ATOM 658 N N . TYR A 1 84 ? 21.251 18.889 16.314 1.00 98.12 84 TYR A N 1
ATOM 659 C CA . TYR A 1 84 ? 20.458 19.058 15.095 1.00 98.12 84 TYR A CA 1
ATOM 660 C C . TYR A 1 84 ? 20.764 17.888 14.166 1.00 98.12 84 TYR A C 1
ATOM 662 O O . TYR A 1 84 ? 21.879 17.807 13.651 1.00 98.12 84 TYR A O 1
ATOM 670 N N . ALA A 1 85 ? 19.815 16.970 14.002 1.00 96.69 85 ALA A N 1
ATOM 671 C CA . ALA A 1 85 ? 20.024 15.677 13.354 1.00 96.69 85 ALA A CA 1
ATOM 672 C C . ALA A 1 85 ? 19.173 15.477 12.091 1.00 96.69 85 ALA A C 1
ATOM 674 O O . ALA A 1 85 ? 18.278 16.272 11.803 1.00 96.69 85 ALA A O 1
ATOM 675 N N . HIS A 1 86 ? 19.480 14.399 11.362 1.00 95.06 86 HIS A N 1
ATOM 676 C CA . HIS A 1 86 ? 18.887 14.029 10.074 1.00 95.06 86 HIS A CA 1
ATOM 677 C C . HIS A 1 86 ? 19.128 15.080 8.980 1.00 95.06 86 HIS A C 1
ATOM 679 O O . HIS A 1 86 ? 18.272 15.338 8.144 1.00 95.06 86 HIS A O 1
ATOM 685 N N . LEU A 1 87 ? 20.303 15.716 8.976 1.00 94.50 87 LEU A N 1
ATOM 686 C CA . LEU A 1 87 ? 20.635 16.764 8.008 1.00 94.50 87 LEU A CA 1
ATOM 687 C C . LEU A 1 87 ? 20.972 16.181 6.621 1.00 94.50 87 LEU A C 1
ATOM 689 O O . LEU A 1 87 ? 21.446 15.049 6.520 1.00 94.50 87 LEU A O 1
ATOM 693 N N . ALA A 1 88 ? 20.768 16.962 5.560 1.00 88.12 88 ALA A N 1
ATOM 694 C CA . ALA A 1 88 ? 21.333 16.710 4.229 1.00 88.12 88 ALA A CA 1
ATOM 695 C C . ALA A 1 88 ? 22.815 17.107 4.196 1.00 88.12 88 ALA A C 1
ATOM 697 O O . ALA A 1 88 ? 23.660 16.382 3.676 1.00 88.12 88 ALA A O 1
ATOM 698 N N . GLU A 1 89 ? 23.128 18.261 4.788 1.00 93.88 89 GLU A N 1
ATOM 699 C CA . GLU A 1 89 ? 24.482 18.780 4.947 1.00 93.88 89 GLU A CA 1
ATOM 700 C C . GLU A 1 89 ? 24.593 19.677 6.189 1.00 93.88 89 GLU A C 1
ATOM 702 O O . GLU A 1 89 ? 23.639 20.350 6.595 1.00 93.88 89 GLU A O 1
ATOM 707 N N . ALA A 1 90 ? 25.786 19.699 6.784 1.00 96.38 90 ALA A N 1
ATOM 708 C CA . ALA A 1 90 ? 26.180 20.694 7.772 1.00 96.38 90 ALA A CA 1
ATOM 709 C C . ALA A 1 90 ? 26.909 21.852 7.070 1.00 96.38 90 ALA A C 1
ATOM 711 O O . ALA A 1 90 ? 27.809 21.630 6.263 1.00 96.38 90 ALA A O 1
ATOM 712 N N . LEU A 1 91 ? 26.537 23.090 7.400 1.00 96.19 91 LEU A N 1
ATOM 713 C CA . LEU A 1 91 ? 27.108 24.319 6.824 1.00 96.19 91 LEU A CA 1
ATOM 714 C C . LEU A 1 91 ? 28.105 25.016 7.764 1.00 96.19 91 LEU A C 1
ATOM 716 O O . LEU A 1 91 ? 28.537 26.136 7.499 1.00 96.19 91 LEU A O 1
ATOM 720 N N . VAL A 1 92 ? 28.447 24.360 8.871 1.00 97.56 92 VAL A N 1
ATOM 721 C CA . VAL A 1 92 ? 29.396 24.817 9.893 1.00 97.56 92 VAL A CA 1
ATOM 722 C C . VAL A 1 92 ? 30.404 23.712 10.193 1.00 97.56 92 VAL A C 1
ATOM 724 O O . VAL A 1 92 ? 30.151 22.539 9.906 1.00 97.56 92 VAL A O 1
ATOM 727 N N . ALA A 1 93 ? 31.537 24.078 10.782 1.00 96.25 93 ALA A N 1
ATOM 728 C CA . ALA A 1 93 ? 32.597 23.170 11.198 1.00 96.25 93 ALA A CA 1
ATOM 729 C C . ALA A 1 93 ? 32.768 23.149 12.726 1.00 96.25 93 ALA A C 1
ATOM 731 O O . ALA A 1 93 ? 32.327 24.047 13.444 1.00 96.25 93 ALA A O 1
ATOM 732 N N . GLU A 1 94 ? 33.429 22.109 13.239 1.00 96.38 94 GLU A N 1
ATOM 733 C CA . GLU A 1 94 ? 33.796 22.037 14.656 1.00 96.38 94 GLU A CA 1
ATOM 734 C C . GLU A 1 94 ? 34.649 23.244 15.069 1.00 96.38 94 GLU A C 1
ATOM 736 O O . GLU A 1 94 ? 35.639 23.576 14.418 1.00 96.38 94 GLU A O 1
ATOM 741 N N . GLY A 1 95 ? 34.272 23.885 16.176 1.00 95.56 95 GLY A N 1
ATOM 742 C CA . GLY A 1 95 ? 34.927 25.077 16.709 1.00 95.56 95 GLY A CA 1
ATOM 743 C C . GLY A 1 95 ? 34.272 26.405 16.320 1.00 95.56 95 GLY A C 1
ATOM 744 O O . GLY A 1 95 ? 34.533 27.396 17.012 1.00 95.56 95 GLY A O 1
ATOM 745 N N . ASP A 1 96 ? 33.406 26.431 15.302 1.00 97.69 96 ASP A N 1
ATOM 746 C CA . ASP A 1 96 ? 32.727 27.650 14.846 1.00 97.69 96 ASP A CA 1
ATOM 747 C C . ASP A 1 96 ? 31.843 28.262 15.944 1.00 97.69 96 ASP A C 1
ATOM 749 O O . ASP A 1 96 ? 31.162 27.556 16.689 1.00 97.69 96 ASP A O 1
ATOM 753 N N . GLU A 1 97 ? 31.834 29.593 16.023 1.00 97.69 97 GLU A N 1
ATOM 754 C CA . GLU A 1 97 ? 30.858 30.350 16.814 1.00 97.69 97 GLU A CA 1
ATOM 755 C C . GLU A 1 97 ? 29.592 30.547 15.980 1.00 97.69 97 GLU A C 1
ATOM 757 O O . GLU A 1 97 ? 29.654 31.027 14.845 1.00 97.69 97 GLU A O 1
ATOM 762 N N . VAL A 1 98 ? 28.438 30.208 16.549 1.00 97.25 98 VAL A N 1
ATOM 763 C CA . VAL A 1 98 ? 27.132 30.409 15.923 1.00 97.25 98 VAL A CA 1
ATOM 764 C C . VAL A 1 98 ? 26.295 31.377 16.745 1.00 97.25 98 VAL A C 1
ATOM 766 O O . VAL A 1 98 ? 26.294 31.351 17.975 1.00 97.25 98 VAL A O 1
ATOM 769 N N . THR A 1 99 ? 25.561 32.244 16.058 1.00 95.62 99 THR A N 1
ATOM 770 C CA . THR A 1 99 ? 24.565 33.133 16.671 1.00 95.62 99 THR A CA 1
ATOM 771 C C . THR A 1 99 ? 23.164 32.528 16.568 1.00 95.62 99 THR A C 1
ATOM 773 O O . THR A 1 99 ? 22.899 31.689 15.708 1.00 95.62 99 THR A O 1
ATOM 776 N N . SER A 1 100 ? 22.244 32.947 17.442 1.00 91.81 100 SER A N 1
ATOM 777 C CA . SER A 1 100 ? 20.831 32.565 17.325 1.00 91.81 100 SER A CA 1
ATOM 778 C C . SER A 1 100 ? 20.272 32.936 15.943 1.00 91.81 100 SER A C 1
ATOM 780 O O . SER A 1 100 ? 20.467 34.055 15.469 1.00 91.81 100 SER A O 1
ATOM 782 N N . GLY A 1 101 ? 19.579 31.997 15.295 1.00 90.75 101 GLY A N 1
ATOM 783 C CA . GLY A 1 101 ? 18.993 32.176 13.965 1.00 90.75 101 GLY A CA 1
ATOM 784 C C . GLY A 1 101 ? 19.982 32.026 12.805 1.00 90.75 101 GLY A C 1
ATOM 785 O O . GLY A 1 101 ? 19.572 32.106 11.647 1.00 90.75 101 GLY A O 1
ATOM 786 N N . GLN A 1 102 ? 21.268 31.783 13.074 1.00 96.25 102 GLN A N 1
ATOM 787 C CA . GLN A 1 102 ? 22.246 31.473 12.034 1.00 96.25 102 GLN A CA 1
ATOM 788 C C . GLN A 1 102 ? 21.936 30.115 11.405 1.00 96.25 102 GLN A C 1
ATOM 790 O O . GLN A 1 102 ? 21.705 29.139 12.117 1.00 96.25 102 GLN A O 1
ATOM 795 N N . GLN A 1 103 ? 21.950 30.042 10.072 1.00 97.69 103 GLN A N 1
ATOM 796 C CA . GLN A 1 103 ? 21.799 28.773 9.367 1.00 97.69 103 GLN A CA 1
ATOM 797 C C . GLN A 1 103 ? 23.045 27.909 9.592 1.00 97.69 103 GLN A C 1
ATOM 799 O O . GLN A 1 103 ? 24.163 28.361 9.354 1.00 97.69 103 GLN A O 1
ATOM 804 N N . ILE A 1 104 ? 22.838 26.672 10.037 1.00 97.69 104 ILE A N 1
ATOM 805 C CA . ILE A 1 104 ? 23.905 25.718 10.374 1.00 97.69 104 ILE A CA 1
ATOM 806 C C . ILE A 1 104 ? 23.858 24.439 9.532 1.00 97.69 104 ILE A C 1
ATOM 808 O O . ILE A 1 104 ? 24.783 23.633 9.587 1.00 97.69 104 ILE A O 1
ATOM 812 N N . GLY A 1 105 ? 22.805 24.248 8.736 1.00 96.69 105 GLY A N 1
ATOM 813 C CA . GLY A 1 105 ? 22.632 23.074 7.885 1.00 96.69 105 GLY A CA 1
ATOM 814 C C . GLY A 1 105 ? 21.349 23.122 7.064 1.00 96.69 105 GLY A C 1
ATOM 815 O O . GLY A 1 105 ? 20.625 24.129 7.062 1.00 96.69 105 GLY A O 1
ATOM 816 N N . THR A 1 106 ? 21.062 22.010 6.399 1.00 90.00 106 THR A N 1
ATOM 817 C CA . THR A 1 106 ? 19.782 21.731 5.736 1.00 90.00 106 THR A CA 1
ATOM 818 C C . THR A 1 106 ? 19.229 20.385 6.206 1.00 90.00 106 THR A C 1
ATOM 820 O O . THR A 1 106 ? 19.995 19.476 6.511 1.00 90.00 106 THR A O 1
ATOM 823 N N . ALA A 1 107 ? 17.909 20.255 6.328 1.00 91.12 107 ALA A N 1
ATOM 824 C CA . ALA A 1 107 ? 17.254 19.025 6.782 1.00 91.12 107 ALA A CA 1
ATOM 825 C C . ALA A 1 107 ? 17.100 18.007 5.640 1.00 91.12 107 ALA A C 1
ATOM 827 O O . ALA A 1 107 ? 16.867 18.400 4.499 1.00 91.12 107 ALA A O 1
ATOM 828 N N . ASP A 1 108 ? 17.178 16.711 5.945 1.00 86.25 108 ASP A N 1
ATOM 829 C CA . ASP A 1 108 ? 16.845 15.612 5.032 1.00 86.25 108 ASP A CA 1
ATOM 830 C C . ASP A 1 108 ? 16.458 14.342 5.823 1.00 86.25 108 ASP A C 1
ATOM 832 O O . ASP A 1 108 ? 15.775 14.452 6.839 1.00 86.25 108 ASP A O 1
ATOM 836 N N . ASP A 1 109 ? 16.815 13.146 5.343 1.00 85.62 109 ASP A N 1
ATOM 837 C CA . ASP A 1 109 ? 16.423 11.840 5.890 1.00 85.62 109 ASP A CA 1
ATOM 838 C C . ASP A 1 109 ? 17.652 10.934 6.106 1.00 85.62 109 ASP A C 1
ATOM 840 O O . ASP A 1 109 ? 17.686 9.772 5.699 1.00 85.62 109 ASP A O 1
ATOM 844 N N . THR A 1 110 ? 18.727 11.487 6.681 1.00 82.56 110 THR A N 1
ATOM 845 C CA . THR A 1 110 ? 19.962 10.727 6.952 1.00 82.56 110 THR A CA 1
ATOM 846 C C . THR A 1 110 ? 19.918 10.027 8.309 1.00 82.56 110 THR A C 1
ATOM 848 O O . THR A 1 110 ? 19.227 10.457 9.226 1.00 82.56 110 THR A O 1
ATOM 851 N N . GLY A 1 111 ? 20.677 8.943 8.487 1.00 87.19 111 GLY A N 1
ATOM 852 C CA . GLY A 1 111 ? 20.648 8.151 9.718 1.00 87.19 111 GLY A CA 1
ATOM 853 C C . GLY A 1 111 ? 19.391 7.289 9.849 1.00 87.19 111 GLY A C 1
ATOM 854 O O . GLY A 1 111 ? 18.906 6.713 8.879 1.00 87.19 111 GLY A O 1
ATOM 855 N N . ASN A 1 112 ? 18.887 7.154 11.074 1.00 80.31 112 ASN A N 1
ATOM 856 C CA . ASN A 1 112 ? 17.709 6.358 11.408 1.00 80.31 112 ASN A CA 1
ATOM 857 C C . ASN A 1 112 ? 16.449 7.234 11.423 1.00 80.31 112 ASN A C 1
ATOM 859 O O . ASN A 1 112 ? 15.904 7.530 12.485 1.00 80.31 112 ASN A O 1
ATOM 863 N N . SER A 1 113 ? 16.025 7.659 10.237 1.00 70.00 113 SER A N 1
ATOM 864 C CA . SER A 1 113 ? 14.821 8.458 10.016 1.00 70.00 113 SER A CA 1
ATOM 865 C C . SER A 1 113 ? 13.898 7.765 8.995 1.00 70.00 113 SER A C 1
ATOM 867 O O . SER A 1 113 ? 14.320 6.880 8.250 1.00 70.00 113 SER A O 1
ATOM 869 N N . PHE A 1 114 ? 12.600 8.086 9.038 1.00 65.75 114 PHE A N 1
ATOM 870 C CA . PHE A 1 114 ? 11.539 7.468 8.220 1.00 65.75 114 PHE A CA 1
ATOM 871 C C . PHE A 1 114 ? 10.927 8.453 7.207 1.00 65.75 114 PHE A C 1
ATOM 873 O O . PHE A 1 114 ? 9.823 8.231 6.699 1.00 65.75 114 PHE A O 1
ATOM 880 N N . GLY A 1 115 ? 11.616 9.564 6.957 1.00 62.12 115 GLY A N 1
ATOM 881 C CA . GLY A 1 115 ? 11.179 10.674 6.122 1.00 62.12 115 GLY A CA 1
ATOM 882 C C . GLY A 1 115 ? 11.738 12.006 6.617 1.00 62.12 115 GLY A C 1
ATOM 883 O O . GLY A 1 115 ? 11.977 12.188 7.806 1.00 62.12 115 GLY A O 1
ATOM 884 N N . SER A 1 116 ? 11.908 12.960 5.704 1.00 81.00 116 SER A N 1
ATOM 885 C CA . SER A 1 116 ? 12.633 14.197 5.998 1.00 81.00 116 SER A CA 1
ATOM 886 C C . SER A 1 116 ? 11.991 15.078 7.087 1.00 81.00 116 SER A C 1
ATOM 888 O O . SER A 1 116 ? 10.808 15.443 7.004 1.00 81.00 116 SER A O 1
ATOM 890 N N . HIS A 1 117 ? 12.789 15.403 8.110 1.00 93.00 117 HIS A N 1
ATOM 891 C CA . HIS A 1 117 ? 12.459 16.286 9.232 1.00 93.00 117 HIS A CA 1
ATOM 892 C C . HIS A 1 117 ? 13.738 16.758 9.953 1.00 93.00 117 HIS A C 1
ATOM 894 O O . HIS A 1 117 ? 14.823 16.250 9.693 1.00 93.00 117 HIS A O 1
ATOM 900 N N . LEU A 1 118 ? 13.619 17.721 10.875 1.00 96.69 118 LEU A N 1
ATOM 901 C CA . LEU A 1 118 ? 14.686 18.049 11.825 1.00 96.69 118 LEU A CA 1
ATOM 902 C C . LEU A 1 118 ? 14.402 17.362 13.158 1.00 96.69 118 LEU A C 1
ATOM 904 O O . LEU A 1 118 ? 13.368 17.643 13.763 1.00 96.69 118 LEU A O 1
ATOM 908 N N . HIS A 1 119 ? 15.346 16.571 13.658 1.00 97.25 119 HIS A N 1
ATOM 909 C CA . HIS A 1 119 ? 15.344 16.127 15.051 1.00 97.25 119 HIS A CA 1
ATOM 910 C C . HIS A 1 119 ? 16.189 17.079 15.908 1.00 97.25 119 HIS A C 1
ATOM 912 O O . HIS A 1 119 ? 17.374 17.287 15.629 1.00 97.25 119 HIS A O 1
ATOM 918 N N . LEU A 1 120 ? 15.577 17.670 16.940 1.00 97.12 120 LEU A N 1
ATOM 919 C CA . LEU A 1 120 ? 16.211 18.600 17.877 1.00 97.12 120 LEU A CA 1
ATOM 920 C C . LEU A 1 120 ? 16.264 18.008 19.289 1.00 97.12 120 LEU A C 1
ATOM 922 O O . LEU A 1 120 ? 15.238 17.908 19.966 1.00 97.12 120 LEU A O 1
ATOM 926 N N . THR A 1 121 ? 17.465 17.705 19.773 1.00 95.50 121 THR A N 1
ATOM 927 C CA . THR A 1 121 ? 17.707 17.295 21.166 1.00 95.50 121 THR A CA 1
ATOM 928 C C . THR A 1 121 ? 18.228 18.472 21.985 1.00 95.50 121 THR A C 1
ATOM 930 O O . THR A 1 121 ? 19.051 19.247 21.496 1.00 95.50 121 THR A O 1
ATOM 933 N N . LEU A 1 122 ? 17.817 18.571 23.253 1.00 94.06 122 LEU A N 1
ATOM 934 C CA . LEU A 1 122 ? 18.422 19.460 24.246 1.00 94.06 122 LEU A CA 1
ATOM 935 C C . LEU A 1 122 ? 19.043 18.627 25.369 1.00 94.06 122 LEU A C 1
ATOM 937 O O . LEU A 1 122 ? 18.414 17.710 25.893 1.00 94.06 122 LEU A O 1
ATOM 941 N N . LYS A 1 123 ? 20.269 18.965 25.756 1.00 90.56 123 LYS A N 1
ATOM 942 C CA . LYS A 1 123 ? 21.011 18.337 26.848 1.00 90.56 123 LYS A CA 1
ATOM 943 C C . LYS A 1 123 ? 21.515 19.356 27.855 1.00 90.56 123 LYS A C 1
ATOM 945 O O . LYS A 1 123 ? 21.701 20.521 27.511 1.00 90.56 123 LYS A O 1
ATOM 950 N N . ASN A 1 124 ? 21.786 18.894 29.072 1.00 86.12 124 ASN A N 1
ATOM 951 C CA . ASN A 1 124 ? 22.557 19.626 30.068 1.00 86.12 124 ASN A CA 1
ATOM 952 C C . ASN A 1 124 ? 23.654 18.719 30.648 1.00 86.12 124 ASN A C 1
ATOM 954 O O . ASN A 1 124 ? 23.376 17.744 31.348 1.00 86.12 124 ASN A O 1
ATOM 958 N N . ASP A 1 125 ? 24.909 19.051 30.349 1.00 68.00 125 ASP A N 1
ATOM 959 C CA . ASP A 1 125 ? 26.092 18.276 30.729 1.00 68.00 125 ASP A CA 1
ATOM 960 C C . ASP A 1 125 ? 26.431 18.377 32.236 1.00 68.00 125 ASP A C 1
ATOM 962 O O . ASP A 1 125 ? 27.329 17.671 32.693 1.00 68.00 125 ASP A O 1
ATOM 966 N N . THR A 1 126 ? 25.696 19.182 33.023 1.00 63.38 126 THR A N 1
ATOM 967 C CA . THR A 1 126 ? 25.835 19.277 34.496 1.00 63.38 126 THR A CA 1
ATOM 968 C C . THR A 1 126 ? 25.003 18.257 35.289 1.00 63.38 126 THR A C 1
ATOM 970 O O . THR A 1 126 ? 25.088 18.234 36.516 1.00 63.38 126 THR A O 1
ATOM 973 N N . ALA A 1 127 ? 24.207 17.410 34.625 1.00 53.94 127 ALA A N 1
ATOM 974 C CA . ALA A 1 127 ? 23.406 16.375 35.281 1.00 53.94 127 ALA A CA 1
ATOM 975 C C . ALA A 1 127 ? 24.223 15.090 35.549 1.00 53.94 127 ALA A C 1
ATOM 977 O O . ALA A 1 127 ? 24.767 14.484 34.620 1.00 53.94 127 ALA A O 1
ATOM 978 N N . ASP A 1 128 ? 24.284 14.671 36.818 1.00 48.12 128 ASP A N 1
ATOM 979 C CA . ASP A 1 128 ? 24.883 13.409 37.279 1.00 48.12 128 ASP A CA 1
ATOM 980 C C . ASP A 1 128 ? 23.855 12.266 37.198 1.00 48.12 128 ASP A C 1
ATOM 982 O O . ASP A 1 128 ? 23.183 11.978 38.182 1.00 48.12 128 ASP A O 1
ATOM 986 N N . ASP A 1 129 ? 23.691 11.655 36.020 1.00 42.34 129 ASP A N 1
ATOM 987 C CA . ASP A 1 129 ? 23.404 10.218 35.841 1.00 42.34 129 ASP A CA 1
ATOM 988 C C . ASP A 1 129 ? 23.371 9.847 34.339 1.00 42.34 129 ASP A C 1
ATOM 990 O O . ASP A 1 129 ? 23.571 10.704 33.475 1.00 42.34 129 ASP A O 1
ATOM 994 N N . ASP A 1 130 ? 23.247 8.545 34.061 1.00 49.69 130 ASP A N 1
ATOM 995 C CA . ASP A 1 130 ? 23.182 7.822 32.776 1.00 49.69 130 ASP A CA 1
ATOM 996 C C . ASP A 1 130 ? 22.611 8.543 31.521 1.00 49.69 130 ASP A C 1
ATOM 998 O O . ASP A 1 130 ? 21.997 9.601 31.553 1.00 49.69 130 ASP A O 1
ATOM 1002 N N . LYS A 1 131 ? 22.864 7.966 30.329 1.00 55.75 131 LYS A N 1
ATOM 1003 C CA . LYS A 1 131 ? 22.701 8.599 28.993 1.00 55.75 131 LYS A CA 1
ATOM 1004 C C . LYS A 1 131 ? 21.383 9.371 28.761 1.00 55.75 131 LYS A C 1
ATOM 1006 O O . LYS A 1 131 ? 21.398 10.295 27.948 1.00 55.75 131 LYS A O 1
ATOM 1011 N N . TRP A 1 132 ? 20.292 9.006 29.442 1.00 53.59 132 TRP A N 1
ATOM 1012 C CA . TRP A 1 132 ? 18.990 9.679 29.385 1.00 53.59 132 TRP A CA 1
ATOM 1013 C C . TRP A 1 132 ? 18.844 10.848 30.374 1.00 53.59 132 TRP A C 1
ATOM 1015 O O . TRP A 1 132 ? 18.233 11.853 30.025 1.00 53.59 132 TRP A O 1
ATOM 1025 N N . GLY A 1 133 ? 19.441 10.769 31.570 1.00 56.59 133 GLY A N 1
ATOM 1026 C CA . GLY A 1 133 ? 19.351 11.798 32.617 1.00 56.59 133 GLY A CA 1
ATOM 1027 C C . GLY A 1 133 ? 19.920 13.164 32.216 1.00 56.59 133 GLY A C 1
ATOM 1028 O O . GLY A 1 133 ? 19.579 14.182 32.814 1.00 56.59 133 GLY A O 1
ATOM 1029 N N . LYS A 1 134 ? 20.735 13.206 31.154 1.00 71.94 134 LYS A N 1
ATOM 1030 C CA . LYS A 1 134 ? 21.287 14.441 30.575 1.00 71.94 134 LYS A CA 1
ATOM 1031 C C . LYS A 1 134 ? 20.386 15.108 29.539 1.00 71.94 134 LYS A C 1
ATOM 1033 O O . LYS A 1 134 ? 20.698 16.223 29.130 1.00 71.94 134 LYS A O 1
ATOM 1038 N N . ILE A 1 135 ? 19.329 14.443 29.069 1.00 84.38 135 ILE A N 1
ATOM 1039 C CA . ILE A 1 135 ? 18.439 14.937 28.010 1.00 84.38 135 ILE A CA 1
ATOM 1040 C C . ILE A 1 135 ? 17.233 15.638 28.641 1.00 84.38 135 ILE A C 1
ATOM 1042 O O . ILE A 1 135 ? 16.598 15.110 29.550 1.00 84.38 135 ILE A O 1
ATOM 1046 N N . ILE A 1 136 ? 16.912 16.836 28.157 1.00 85.81 136 ILE A N 1
ATOM 1047 C CA . ILE A 1 136 ? 15.828 17.682 28.664 1.00 85.81 136 ILE A CA 1
ATOM 1048 C C . ILE A 1 136 ? 14.768 17.834 27.573 1.00 85.81 136 ILE A C 1
ATOM 1050 O O . ILE A 1 136 ? 15.109 18.054 26.413 1.00 85.81 136 ILE A O 1
ATOM 1054 N N . ASP A 1 137 ? 13.487 17.782 27.954 1.00 86.75 137 ASP A N 1
ATOM 1055 C CA . ASP A 1 137 ? 12.365 18.091 27.060 1.00 86.75 137 ASP A CA 1
ATOM 1056 C C . ASP A 1 137 ? 12.509 19.514 26.472 1.00 86.75 137 ASP A C 1
ATOM 1058 O O . ASP A 1 137 ? 12.404 20.495 27.220 1.00 86.75 137 ASP A O 1
ATOM 1062 N N . PRO A 1 138 ? 12.715 19.677 25.147 1.00 88.56 138 PRO A N 1
ATOM 1063 C CA . PRO A 1 138 ? 12.850 20.997 24.531 1.00 88.56 138 PRO A CA 1
ATOM 1064 C C . PRO A 1 138 ? 11.515 21.761 24.418 1.00 88.56 138 PRO A C 1
ATOM 1066 O O . PRO A 1 138 ? 11.516 22.957 24.108 1.00 88.56 138 PRO A O 1
ATOM 1069 N N . THR A 1 139 ? 10.366 21.114 24.672 1.00 81.50 139 THR A N 1
ATOM 1070 C CA . THR A 1 139 ? 9.012 21.675 24.482 1.00 81.50 139 THR A CA 1
ATOM 1071 C C . THR A 1 139 ? 8.798 23.029 25.180 1.00 81.50 139 THR A C 1
ATOM 1073 O O . THR A 1 139 ? 8.283 23.955 24.541 1.00 81.50 139 THR A O 1
ATOM 1076 N N . PRO A 1 140 ? 9.192 23.230 26.454 1.00 79.75 140 PRO A N 1
ATOM 1077 C CA . PRO A 1 140 ? 9.017 24.519 27.124 1.00 79.75 140 PRO A CA 1
ATOM 1078 C C . PRO A 1 140 ? 9.819 25.659 26.478 1.00 79.75 140 PRO A C 1
ATOM 1080 O O . PRO A 1 140 ? 9.368 26.806 26.487 1.00 79.75 140 PRO A O 1
ATOM 1083 N N . PHE A 1 141 ? 10.976 25.356 25.883 1.00 84.94 141 PHE A N 1
ATOM 1084 C CA . PHE A 1 141 ? 11.854 26.346 25.256 1.00 84.94 141 PHE A CA 1
ATOM 1085 C C . PHE A 1 141 ? 11.291 26.820 23.913 1.00 84.94 141 PHE A C 1
ATOM 1087 O O . PHE A 1 141 ? 11.243 28.022 23.653 1.00 84.94 141 PHE A O 1
ATOM 1094 N N . VAL A 1 142 ? 10.776 25.894 23.098 1.00 80.12 142 VAL A N 1
ATOM 1095 C CA . VAL A 1 142 ? 10.169 26.219 21.796 1.00 80.12 142 VAL A CA 1
ATOM 1096 C C . VAL A 1 142 ? 8.809 26.923 21.932 1.00 80.12 142 VAL A C 1
ATOM 1098 O O . VAL A 1 142 ? 8.488 27.801 21.131 1.00 80.12 142 VAL A O 1
ATOM 1101 N N . ARG A 1 143 ? 8.024 26.623 22.982 1.00 68.25 143 ARG A N 1
ATOM 1102 C CA . ARG A 1 143 ? 6.718 27.269 23.246 1.00 68.25 143 ARG A CA 1
ATOM 1103 C C . ARG A 1 143 ? 6.828 28.781 23.452 1.00 68.25 143 ARG A C 1
ATOM 1105 O O . ARG A 1 143 ? 5.949 29.523 23.020 1.00 68.25 143 ARG A O 1
ATOM 1112 N N . ARG A 1 144 ? 7.915 29.251 24.069 1.00 63.78 144 ARG A N 1
ATOM 1113 C CA . ARG A 1 144 ? 8.145 30.679 24.344 1.00 63.78 144 ARG A CA 1
ATOM 1114 C C . ARG A 1 144 ? 8.354 31.508 23.071 1.00 63.78 144 ARG A C 1
ATOM 1116 O O . ARG A 1 144 ? 8.047 32.695 23.074 1.00 63.78 144 ARG A O 1
ATOM 1123 N N . ILE A 1 145 ? 8.833 30.883 21.994 1.00 65.31 145 ILE A N 1
ATOM 1124 C CA . ILE A 1 145 ? 9.081 31.530 20.696 1.00 65.31 145 ILE A CA 1
ATOM 1125 C C . ILE A 1 145 ? 7.776 31.726 19.907 1.00 65.31 145 ILE A C 1
ATOM 1127 O O . ILE A 1 145 ? 7.653 32.687 19.155 1.00 65.31 145 ILE A O 1
ATOM 1131 N N . MET A 1 146 ? 6.776 30.857 20.099 1.00 60.94 146 MET A N 1
ATOM 1132 C CA . MET A 1 146 ? 5.526 30.890 19.324 1.00 60.94 146 MET A CA 1
ATOM 1133 C C . MET A 1 146 ? 4.502 31.947 19.786 1.00 60.94 146 MET A C 1
ATOM 1135 O O . MET A 1 146 ? 3.544 32.211 19.067 1.00 60.94 146 MET A O 1
ATOM 1139 N N . GLY A 1 147 ? 4.660 32.554 20.970 1.00 58.09 147 GLY A N 1
ATOM 1140 C CA . GLY A 1 147 ? 3.817 33.674 21.426 1.00 58.09 147 GLY A CA 1
ATOM 1141 C C . GLY A 1 147 ? 2.332 33.357 21.689 1.00 58.09 147 GLY A C 1
ATOM 1142 O O . GLY A 1 147 ? 1.518 34.276 21.741 1.00 58.09 147 GLY A O 1
ATOM 1143 N N . TRP A 1 148 ? 1.944 32.084 21.836 1.00 64.69 148 TRP A N 1
ATOM 1144 C CA . TRP A 1 148 ? 0.550 31.694 22.091 1.00 64.69 148 TRP A CA 1
ATOM 1145 C C . TRP A 1 148 ? 0.232 31.712 23.590 1.00 64.69 148 TRP A C 1
ATOM 1147 O O . TRP A 1 148 ? 0.619 30.808 24.331 1.00 64.69 148 TRP A O 1
ATOM 1157 N N . GLU A 1 149 ? -0.510 32.724 24.039 1.00 68.25 149 GLU A N 1
ATOM 1158 C CA . GLU A 1 149 ? -1.079 32.743 25.389 1.00 68.25 149 GLU A CA 1
ATOM 1159 C C . GLU A 1 149 ? -2.403 31.971 25.435 1.00 68.25 149 GLU A C 1
ATOM 1161 O O . GLU A 1 149 ? -3.275 32.129 24.576 1.00 68.25 149 GLU A O 1
ATOM 1166 N N . ARG A 1 150 ? -2.575 31.133 26.464 1.00 76.44 150 ARG A N 1
ATOM 1167 C CA . ARG A 1 150 ? -3.823 30.395 26.683 1.00 76.44 150 ARG A CA 1
ATOM 1168 C C . ARG A 1 150 ? -4.958 31.387 26.967 1.00 76.44 150 ARG A C 1
ATOM 1170 O O . ARG A 1 150 ? -4.852 32.162 27.918 1.00 76.44 150 ARG A O 1
ATOM 1177 N N . PRO A 1 151 ? -6.058 31.365 26.199 1.00 79.69 151 PRO A N 1
ATOM 1178 C CA . PRO A 1 151 ? -7.103 32.363 26.351 1.00 79.69 151 PRO A CA 1
ATOM 1179 C C . PRO A 1 151 ? -7.927 32.146 27.629 1.00 79.69 151 PRO A C 1
ATOM 1181 O O . PRO A 1 151 ? -8.095 31.020 28.096 1.00 79.69 151 PRO A O 1
ATOM 1184 N N . SER A 1 152 ? -8.479 33.236 28.169 1.00 80.56 152 SER A N 1
ATOM 1185 C CA . SER A 1 152 ? -9.405 33.244 29.308 1.00 80.56 152 SER A CA 1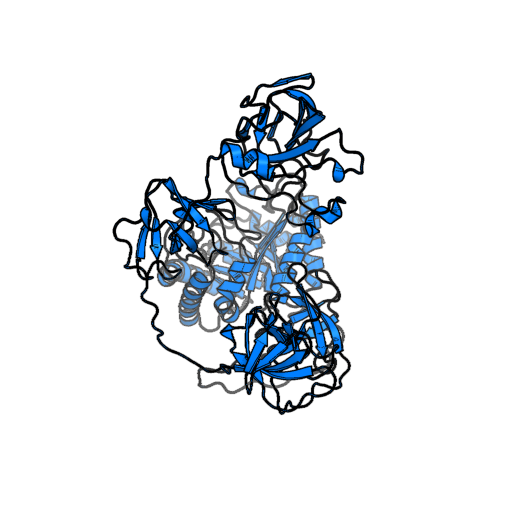
ATOM 1186 C C . SER A 1 152 ? -10.872 33.239 28.861 1.00 80.56 152 SER A C 1
ATOM 1188 O O . SER A 1 152 ? -11.207 33.800 27.814 1.00 80.56 152 SER A O 1
ATOM 1190 N N . GLY A 1 153 ? -11.738 32.606 29.661 1.00 75.25 153 GLY A N 1
ATOM 1191 C CA . GLY A 1 153 ? -13.173 32.478 29.384 1.00 75.25 153 GLY A CA 1
ATOM 1192 C C . GLY A 1 153 ? -13.971 33.781 29.565 1.00 75.25 153 GLY A C 1
ATOM 1193 O O . GLY A 1 153 ? -13.396 34.806 29.946 1.00 75.25 153 GLY A O 1
ATOM 1194 N N . PRO A 1 154 ? -15.295 33.763 29.312 1.00 80.50 154 PRO A N 1
ATOM 1195 C CA . PRO A 1 154 ? -16.131 32.598 28.978 1.00 80.50 154 PRO A CA 1
ATOM 1196 C C . PRO A 1 154 ? -15.855 32.018 27.579 1.00 80.50 154 PRO A C 1
ATOM 1198 O O . PRO A 1 154 ? -15.337 32.714 26.702 1.00 80.50 154 PRO A O 1
ATOM 1201 N N . PHE A 1 155 ? -16.188 30.737 27.383 1.00 87.25 155 PHE A N 1
ATOM 1202 C CA . PHE A 1 155 ? -15.940 30.004 26.138 1.00 87.25 155 PHE A CA 1
ATOM 1203 C C . PHE A 1 155 ? -17.238 29.534 25.479 1.00 87.25 155 PHE A C 1
ATOM 1205 O O . PHE A 1 155 ? -18.205 29.207 26.160 1.00 87.25 155 PHE A O 1
ATOM 1212 N N . THR A 1 156 ? -17.214 29.457 24.153 1.00 84.88 156 THR A N 1
ATOM 1213 C CA . THR A 1 156 ? -18.184 28.743 23.322 1.00 84.88 156 THR A CA 1
ATOM 1214 C C . THR A 1 156 ? -17.511 27.467 22.829 1.00 84.88 156 THR A C 1
ATOM 1216 O O . THR A 1 156 ? -16.412 27.523 22.270 1.00 84.88 156 THR A O 1
ATOM 1219 N N . GLU A 1 157 ? -18.132 26.320 23.085 1.00 88.62 157 GLU A N 1
ATOM 1220 C CA . GLU A 1 157 ? -17.643 25.020 22.623 1.00 88.62 157 GLU A CA 1
ATOM 1221 C C . GLU A 1 157 ? -18.150 24.717 21.213 1.00 88.62 157 GLU A C 1
ATOM 1223 O O . GLU A 1 157 ? -19.217 25.176 20.804 1.00 88.62 157 GLU A O 1
ATOM 1228 N N . GLY A 1 158 ? -17.377 23.939 20.466 1.00 89.31 158 GLY A N 1
ATOM 1229 C CA . GLY A 1 158 ? -17.793 23.439 19.166 1.00 89.31 158 GLY A CA 1
ATOM 1230 C C . GLY A 1 158 ? -16.651 22.768 18.423 1.00 89.31 158 GLY A C 1
ATOM 1231 O O . GLY A 1 158 ? -15.627 22.402 18.997 1.00 89.31 158 GLY A O 1
ATOM 1232 N N . TRP A 1 159 ? -16.834 22.625 17.120 1.00 94.94 159 TRP A N 1
ATOM 1233 C CA . TRP A 1 159 ? -15.938 21.912 16.227 1.00 94.94 159 TRP A CA 1
ATOM 1234 C C . TRP A 1 159 ? -15.460 22.834 15.117 1.00 94.94 159 TRP A C 1
ATOM 1236 O O . TRP A 1 159 ? -16.259 23.518 14.476 1.00 94.94 159 TRP A O 1
ATOM 1246 N N . VAL A 1 160 ? -14.156 22.831 14.861 1.00 90.94 160 VAL A N 1
ATOM 1247 C CA . VAL A 1 160 ? -13.541 23.592 13.766 1.00 90.94 160 VAL A CA 1
ATOM 1248 C C . VAL A 1 160 ? -12.876 22.644 12.787 1.00 90.94 160 VAL A C 1
ATOM 1250 O O . VAL A 1 160 ? -12.379 21.588 13.162 1.00 90.94 160 VAL A O 1
ATOM 1253 N N . TYR A 1 161 ? -12.870 23.007 11.509 1.00 87.50 161 TYR A N 1
ATOM 1254 C CA . TYR A 1 161 ? -12.238 22.186 10.481 1.00 87.50 161 TYR A CA 1
ATOM 1255 C C . TYR A 1 161 ? -10.711 22.205 10.638 1.00 87.50 161 TYR A C 1
ATOM 1257 O O . TYR A 1 161 ? -10.126 23.287 10.701 1.00 87.50 161 TYR A O 1
ATOM 1265 N N . ASN A 1 162 ? -10.058 21.039 10.630 1.00 81.56 162 ASN A N 1
ATOM 1266 C CA . ASN A 1 162 ? -8.627 20.884 10.939 1.00 81.56 162 ASN A CA 1
ATOM 1267 C C . ASN A 1 162 ? -7.734 21.788 10.075 1.00 81.56 162 ASN A C 1
ATOM 1269 O O . ASN A 1 162 ? -6.764 22.354 10.562 1.00 81.56 162 ASN A O 1
ATOM 1273 N N . LYS A 1 163 ? -8.076 21.975 8.789 1.00 79.94 163 LYS A N 1
ATOM 1274 C CA . LYS A 1 163 ? -7.301 22.838 7.873 1.00 79.94 163 LYS A CA 1
ATOM 1275 C C . LYS A 1 163 ? -7.419 24.336 8.180 1.00 79.94 163 LYS A C 1
ATOM 1277 O O . LYS A 1 163 ? -6.664 25.119 7.617 1.00 79.94 163 LYS A O 1
ATOM 1282 N N . GLY A 1 164 ? -8.388 24.739 8.999 1.00 78.88 164 GLY A N 1
ATOM 1283 C CA . GLY A 1 164 ? -8.605 26.130 9.394 1.00 78.88 164 GLY A CA 1
ATOM 1284 C C . GLY A 1 164 ? -7.807 26.550 10.626 1.00 78.88 164 GLY A C 1
ATOM 1285 O O . GLY A 1 164 ? -7.876 27.715 11.014 1.00 78.88 164 GLY A O 1
ATOM 1286 N N . ILE A 1 165 ? -7.051 25.637 11.240 1.00 83.88 165 ILE A N 1
ATOM 1287 C CA . ILE A 1 165 ? -6.292 25.885 12.465 1.00 83.88 165 ILE A CA 1
ATOM 1288 C C . ILE A 1 165 ? -4.872 25.328 12.359 1.00 83.88 165 ILE A C 1
ATOM 1290 O O . ILE A 1 165 ? -4.621 24.344 11.668 1.00 83.88 165 ILE A O 1
ATOM 1294 N N . VAL A 1 166 ? -3.942 25.951 13.072 1.00 78.75 166 VAL A N 1
ATOM 1295 C CA . VAL A 1 166 ? -2.618 25.392 13.350 1.00 78.75 166 VAL A CA 1
ATOM 1296 C C . VAL A 1 166 ? -2.643 24.971 14.812 1.00 78.75 166 VAL A C 1
ATOM 1298 O O . VAL A 1 166 ? -2.849 25.819 15.673 1.00 78.75 166 VAL A O 1
ATOM 1301 N N . SER A 1 167 ? -2.521 23.673 15.089 1.00 71.44 167 SER A N 1
ATOM 1302 C CA . SER A 1 167 ? -2.620 23.122 16.447 1.00 71.44 167 SER A CA 1
ATOM 1303 C C . SER A 1 167 ? -1.241 22.847 17.052 1.00 71.44 167 SER A C 1
ATOM 1305 O O . SER A 1 167 ? -0.311 22.475 16.338 1.00 71.44 167 SER A O 1
ATOM 1307 N N . ASN A 1 168 ? -1.131 23.008 18.367 1.00 61.72 168 ASN A N 1
ATOM 1308 C CA . ASN A 1 168 ? -0.000 22.629 19.206 1.00 61.72 168 ASN A CA 1
ATOM 1309 C C . ASN A 1 168 ? -0.553 22.014 20.503 1.00 61.72 168 ASN A C 1
ATOM 1311 O O . ASN A 1 168 ? -0.613 22.666 21.551 1.00 61.72 168 ASN A O 1
ATOM 1315 N N . ASP A 1 169 ? -0.995 20.758 20.390 1.00 65.31 169 ASP A N 1
ATOM 1316 C CA . ASP A 1 169 ? -1.552 19.951 21.478 1.00 65.31 169 ASP A CA 1
ATOM 1317 C C . ASP A 1 169 ? -2.830 20.570 22.082 1.00 65.31 169 ASP A C 1
ATOM 1319 O O . ASP A 1 169 ? -3.907 20.445 21.504 1.00 65.31 169 ASP A O 1
ATOM 1323 N N . THR A 1 170 ? -2.730 21.304 23.194 1.00 74.00 170 THR A N 1
ATOM 1324 C CA . THR A 1 170 ? -3.902 21.858 23.902 1.00 74.00 170 THR A CA 1
ATOM 1325 C C . THR A 1 170 ? -4.346 23.243 23.421 1.00 74.00 170 THR A C 1
ATOM 1327 O O . THR A 1 170 ? -5.372 23.753 23.880 1.00 74.00 170 THR A O 1
ATOM 1330 N N . LEU A 1 171 ? -3.600 23.873 22.509 1.00 78.38 171 LEU A N 1
ATOM 1331 C CA . LEU A 1 171 ? -3.926 25.175 21.921 1.00 78.38 171 LEU A CA 1
ATOM 1332 C C . LEU A 1 171 ? -3.852 25.112 20.401 1.00 78.38 171 LEU A C 1
ATOM 1334 O O . LEU A 1 171 ? -3.019 24.408 19.842 1.00 78.38 171 LEU A O 1
ATOM 1338 N N . ALA A 1 172 ? -4.673 25.910 19.733 1.00 83.31 172 ALA A N 1
ATOM 1339 C CA . ALA A 1 172 ? -4.573 26.122 18.300 1.00 83.31 172 ALA A CA 1
ATOM 1340 C C . ALA A 1 172 ? -4.753 27.600 17.956 1.00 83.31 172 ALA A C 1
ATOM 1342 O O . ALA A 1 172 ? -5.452 28.323 18.662 1.00 83.31 172 ALA A O 1
ATOM 1343 N N . GLN A 1 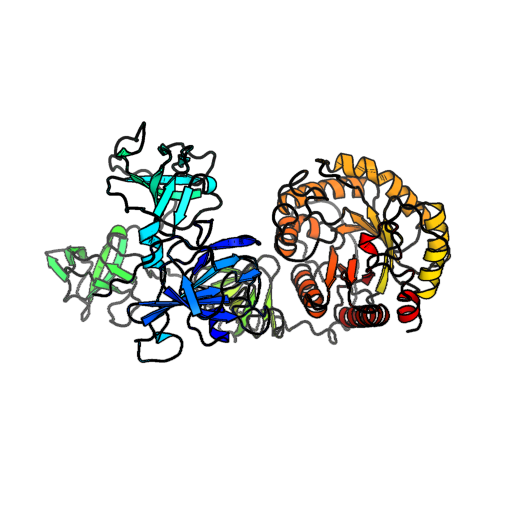173 ? -4.152 28.053 16.862 1.00 86.62 173 GLN A N 1
ATOM 1344 C CA . GLN A 1 173 ? -4.407 29.373 16.299 1.00 86.62 173 GLN A CA 1
ATOM 1345 C C . GLN A 1 173 ? -5.205 29.246 15.004 1.00 86.62 173 GLN A C 1
ATOM 1347 O O . GLN A 1 173 ? -4.880 28.448 14.123 1.00 86.62 173 GLN A O 1
ATOM 1352 N N . VAL A 1 174 ? -6.259 30.047 14.877 1.00 86.88 174 VAL A N 1
ATOM 1353 C CA . VAL A 1 174 ? -7.085 30.090 13.670 1.00 86.88 174 VAL A CA 1
ATOM 1354 C C . VAL A 1 174 ? -6.310 30.735 12.523 1.00 86.88 174 VAL A C 1
ATOM 1356 O O . VAL A 1 174 ? -5.703 31.794 12.683 1.00 86.88 174 VAL A O 1
ATOM 1359 N N . SER A 1 175 ? -6.356 30.112 11.347 1.00 77.44 175 SER A N 1
ATOM 1360 C CA . SER A 1 175 ? -5.690 30.600 10.134 1.00 77.44 175 SER A CA 1
ATOM 1361 C C . SER A 1 175 ? -6.228 31.977 9.698 1.00 77.44 175 SER A C 1
ATOM 1363 O O . SER A 1 175 ? -7.384 32.287 9.984 1.00 77.44 175 SER A O 1
ATOM 1365 N N . PRO A 1 176 ? -5.464 32.805 8.955 1.00 69.94 176 PRO A N 1
ATOM 1366 C CA . PRO A 1 176 ? -5.839 34.194 8.640 1.00 69.94 176 PRO A CA 1
ATOM 1367 C C . PRO A 1 176 ? -7.224 34.399 7.998 1.00 69.94 176 PRO A C 1
ATOM 1369 O O . PRO A 1 176 ? -7.831 35.449 8.182 1.00 69.94 176 PRO A O 1
ATOM 1372 N N . GLY A 1 177 ? -7.751 33.399 7.280 1.00 72.75 177 GLY A N 1
ATOM 1373 C CA . GLY A 1 177 ? -9.087 33.436 6.665 1.00 72.75 177 GLY A CA 1
ATOM 1374 C C . GLY A 1 177 ? -10.265 33.205 7.623 1.00 72.75 177 GLY A C 1
ATOM 1375 O O . GLY A 1 177 ? -11.413 33.301 7.194 1.00 72.75 177 GLY A O 1
ATOM 1376 N N . GLY A 1 178 ? -10.002 32.910 8.899 1.00 85.19 178 GLY A N 1
ATOM 1377 C CA . GLY A 1 178 ? -11.012 32.470 9.859 1.00 85.19 178 GLY A CA 1
ATOM 1378 C C . GLY A 1 178 ? -11.413 31.003 9.677 1.00 85.19 178 GLY A C 1
ATOM 1379 O O . GLY A 1 178 ? -11.026 30.342 8.711 1.00 85.19 178 GLY A O 1
ATOM 1380 N N . VAL A 1 179 ? -12.191 30.475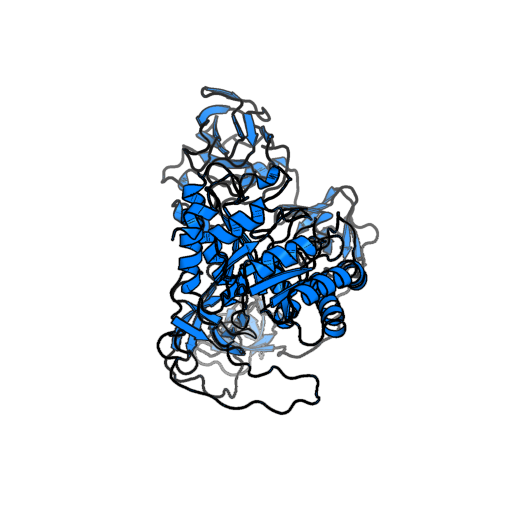 10.623 1.00 92.38 179 VAL A N 1
ATOM 1381 C CA . VAL A 1 179 ? -12.737 29.111 10.553 1.00 92.38 179 VAL A CA 1
ATOM 1382 C C . VAL A 1 179 ? -14.158 29.069 11.102 1.00 92.38 179 VAL A C 1
ATOM 1384 O O . VAL A 1 179 ? -14.477 29.741 12.077 1.00 92.38 179 VAL A O 1
ATOM 1387 N N . ASN A 1 180 ? -15.020 28.273 10.478 1.00 93.44 180 ASN A N 1
ATOM 1388 C CA . ASN A 1 180 ? -16.376 28.047 10.970 1.00 93.44 180 ASN A CA 1
ATOM 1389 C C . ASN A 1 180 ? -16.344 27.174 12.230 1.00 93.44 180 ASN A C 1
ATOM 1391 O O . ASN A 1 180 ? -15.806 26.065 12.184 1.00 93.44 180 ASN A O 1
ATOM 1395 N N . LEU A 1 181 ? -16.955 27.659 13.311 1.00 94.00 181 LEU A N 1
ATOM 1396 C CA . LEU A 1 181 ? -17.271 26.892 14.512 1.00 94.00 181 LEU A CA 1
ATOM 1397 C C . LEU A 1 181 ? -18.641 26.234 14.329 1.00 94.00 181 LEU A C 1
ATOM 1399 O O . LEU A 1 181 ? -19.611 26.910 13.986 1.00 94.00 181 LEU A O 1
ATOM 1403 N N . ARG A 1 182 ? -18.730 24.922 14.535 1.00 90.75 182 ARG A N 1
ATOM 1404 C CA . ARG A 1 182 ? -19.954 24.133 14.326 1.00 90.75 182 ARG A CA 1
ATOM 1405 C C . ARG A 1 182 ? -20.340 23.337 15.566 1.00 90.75 182 ARG A C 1
ATOM 1407 O O . ARG A 1 182 ? -19.472 22.988 16.357 1.00 90.75 182 ARG A O 1
ATOM 1414 N N . ALA A 1 183 ? -21.624 23.024 15.717 1.00 83.38 183 ALA A N 1
ATOM 1415 C CA . ALA A 1 183 ? -22.128 22.259 16.863 1.00 83.38 183 ALA A CA 1
ATOM 1416 C C . ALA A 1 183 ? -21.699 20.780 16.847 1.00 83.38 183 ALA A C 1
ATOM 1418 O O . ALA A 1 183 ? -21.585 20.151 17.895 1.00 83.38 183 ALA A O 1
ATOM 1419 N N . GLU A 1 184 ? -21.391 20.240 15.667 1.00 84.62 184 GLU A N 1
ATOM 1420 C CA . GLU A 1 184 ? -21.013 18.840 15.455 1.00 84.62 184 GLU A CA 1
ATOM 1421 C C . GLU A 1 184 ? -19.862 18.715 14.430 1.00 84.62 184 GLU A C 1
ATOM 1423 O O . GLU A 1 184 ? -19.679 19.626 13.609 1.00 84.62 184 GLU A O 1
ATOM 1428 N N . PRO A 1 185 ? -19.081 17.611 14.433 1.00 84.44 185 PRO A N 1
ATOM 1429 C CA . PRO A 1 185 ? -17.910 17.413 13.567 1.00 84.44 185 PRO A CA 1
ATOM 1430 C C . PRO A 1 185 ? -18.282 17.093 12.107 1.00 84.44 185 PRO A C 1
ATOM 1432 O O . PRO A 1 185 ? -17.903 16.061 11.550 1.00 84.44 185 PRO A O 1
ATOM 1435 N N . SER A 1 186 ? -19.045 17.979 11.466 1.00 81.00 186 SER A N 1
ATOM 1436 C CA . SER A 1 186 ? -19.586 17.803 10.118 1.00 81.00 186 SER A CA 1
ATOM 1437 C C . SER A 1 186 ? -19.559 19.107 9.329 1.00 81.00 186 SER A C 1
ATOM 1439 O O . SER A 1 186 ? -19.937 20.165 9.823 1.00 81.00 186 SER A O 1
ATOM 1441 N N . ALA A 1 187 ? -19.204 19.038 8.041 1.00 73.50 187 ALA A N 1
ATOM 1442 C CA . ALA A 1 187 ? -19.255 20.201 7.148 1.00 73.50 187 ALA A CA 1
ATOM 1443 C C . ALA A 1 187 ? -20.690 20.706 6.915 1.00 73.50 187 ALA A C 1
ATOM 1445 O O . ALA A 1 187 ? -20.877 21.872 6.566 1.00 73.50 187 ALA A O 1
ATOM 1446 N N . LYS A 1 188 ? -21.682 19.830 7.123 1.00 79.19 188 LYS A N 1
ATOM 1447 C CA . LYS A 1 188 ? -23.116 20.139 7.079 1.00 79.19 188 LYS A CA 1
ATOM 1448 C C . LYS A 1 188 ? -23.698 20.463 8.458 1.00 79.19 188 LYS A C 1
ATOM 1450 O O . LYS A 1 188 ? -24.866 20.826 8.521 1.00 79.19 188 LYS A O 1
ATOM 1455 N N . GLY A 1 189 ? -22.905 20.316 9.521 1.00 73.19 189 GLY A N 1
ATOM 1456 C CA . GLY A 1 189 ? -23.356 20.567 10.881 1.00 73.19 189 GLY A CA 1
ATOM 1457 C C . GLY A 1 189 ? -23.709 22.025 11.107 1.00 73.19 189 GLY A C 1
ATOM 1458 O O . GLY A 1 189 ? -23.177 22.911 10.426 1.00 73.19 189 GLY A O 1
ATOM 1459 N N . GLU A 1 190 ? -24.611 22.265 12.054 1.00 83.56 190 GLU A N 1
ATOM 1460 C CA . GLU A 1 190 ? -25.107 23.603 12.367 1.00 83.56 190 GLU A CA 1
ATOM 1461 C C . GLU A 1 190 ? -23.943 24.572 12.616 1.00 83.56 190 GLU A C 1
ATOM 1463 O O . GLU A 1 190 ? -23.010 24.278 13.371 1.00 83.56 190 GLU A O 1
ATOM 1468 N N . LEU A 1 191 ? -23.961 25.704 11.910 1.00 84.81 191 LEU A N 1
ATOM 1469 C CA . LEU A 1 191 ? -22.953 26.747 12.052 1.00 84.81 191 LEU A CA 1
ATOM 1470 C C . LEU A 1 191 ? -23.266 27.554 13.312 1.00 84.81 191 LEU A C 1
ATOM 1472 O O . LEU A 1 191 ? -24.300 28.211 13.359 1.00 84.81 191 LEU A O 1
ATOM 1476 N N . ILE A 1 192 ? -22.359 27.530 14.289 1.00 84.81 192 ILE A N 1
ATOM 1477 C CA . ILE A 1 192 ? -22.459 28.359 15.492 1.00 84.81 192 ILE A CA 1
ATOM 1478 C C . ILE A 1 192 ? -22.062 29.792 15.137 1.00 84.81 192 ILE A C 1
ATOM 1480 O O . ILE A 1 192 ? -22.857 30.709 15.305 1.00 84.81 192 ILE A O 1
ATOM 1484 N N . ASP A 1 193 ? -20.839 29.983 14.626 1.00 89.69 193 ASP A N 1
ATOM 1485 C CA . ASP A 1 193 ? -20.345 31.281 14.152 1.00 89.69 193 ASP A CA 1
ATOM 1486 C C . ASP A 1 193 ? -19.029 31.130 13.356 1.00 89.69 193 ASP A C 1
ATOM 1488 O O . ASP A 1 193 ? -18.480 30.033 13.217 1.00 89.69 193 ASP A O 1
ATOM 1492 N N . LEU A 1 194 ? -18.489 32.236 12.847 1.00 90.69 194 LEU A N 1
ATOM 1493 C CA . LEU A 1 194 ? -17.142 32.337 12.295 1.00 90.69 194 LEU A CA 1
ATOM 1494 C C . LEU A 1 194 ? -16.150 32.791 13.376 1.00 90.69 194 LEU A C 1
ATOM 1496 O O . LEU A 1 194 ? -16.265 33.893 13.912 1.00 90.69 194 LEU A O 1
ATOM 1500 N N . VAL A 1 195 ? -15.113 31.991 13.622 1.00 93.06 195 VAL A N 1
ATOM 1501 C CA . VAL A 1 195 ? -13.971 32.388 14.454 1.00 93.06 195 VAL A CA 1
ATOM 1502 C C . VAL A 1 195 ? -12.994 33.215 13.607 1.00 93.06 195 VAL A C 1
ATOM 1504 O O . VAL A 1 195 ? -12.536 32.722 12.570 1.00 93.06 195 VAL A O 1
ATOM 1507 N N . PRO A 1 196 ? -12.641 34.452 14.005 1.00 88.31 196 PRO A N 1
ATOM 1508 C CA . PRO A 1 196 ? -11.704 35.285 13.257 1.00 88.31 196 PRO A CA 1
ATOM 1509 C C . PRO A 1 196 ? -10.301 34.678 13.174 1.00 88.31 196 PRO A C 1
ATOM 1511 O O . PRO A 1 196 ? -9.822 34.050 14.123 1.00 88.31 196 PRO A O 1
ATOM 1514 N N . GLY A 1 197 ? -9.613 34.927 12.058 1.00 85.19 197 GLY A N 1
ATOM 1515 C CA . GLY A 1 197 ? -8.210 34.555 11.890 1.00 85.19 197 GLY A CA 1
ATOM 1516 C C . GLY A 1 197 ? -7.300 35.205 12.931 1.00 85.19 197 GLY A C 1
ATOM 1517 O O . GLY A 1 197 ? -7.518 36.345 13.335 1.00 85.19 197 GLY A O 1
ATOM 1518 N N . GLY A 1 198 ? -6.292 34.461 13.386 1.00 78.75 198 GLY A N 1
ATOM 1519 C CA . GLY A 1 198 ? -5.362 34.865 14.443 1.00 78.75 198 GLY A CA 1
ATOM 1520 C C . GLY A 1 198 ? -5.830 34.558 15.871 1.00 78.75 198 GLY A C 1
ATOM 1521 O O . GLY A 1 198 ? -5.020 34.642 16.793 1.00 78.75 198 GLY A O 1
ATOM 1522 N N . THR A 1 199 ? -7.093 34.159 16.070 1.00 87.00 199 THR A N 1
ATOM 1523 C CA . THR A 1 199 ? -7.633 33.801 17.394 1.00 87.00 199 THR A CA 1
ATOM 1524 C C . THR A 1 199 ? -6.951 32.548 17.940 1.00 87.00 199 THR A C 1
ATOM 1526 O O . THR A 1 199 ? -6.917 31.525 17.258 1.00 87.00 199 THR A O 1
ATOM 1529 N N . VAL A 1 200 ? -6.454 32.602 19.179 1.00 87.38 200 VAL A N 1
ATOM 1530 C CA . VAL A 1 200 ? -5.989 31.411 19.907 1.00 87.38 200 VAL A CA 1
ATOM 1531 C C . VAL A 1 200 ? -7.186 30.745 20.587 1.00 87.38 200 VAL A C 1
ATOM 1533 O O . VAL A 1 200 ? -7.967 31.402 21.278 1.00 87.38 200 VAL A O 1
ATOM 1536 N N . ILE A 1 201 ? -7.336 29.443 20.376 1.00 90.50 201 ILE A N 1
ATOM 1537 C CA . ILE A 1 201 ? -8.424 28.596 20.872 1.00 90.50 201 ILE A CA 1
ATOM 1538 C C . ILE A 1 201 ? -7.839 27.398 21.623 1.00 90.50 201 ILE A C 1
ATOM 1540 O O . ILE A 1 201 ? -6.675 27.046 21.441 1.00 90.50 201 ILE A O 1
ATOM 1544 N N . ILE A 1 202 ? -8.632 26.778 22.492 1.00 88.31 202 ILE A N 1
ATOM 1545 C CA . ILE A 1 202 ? -8.203 25.615 23.278 1.00 88.31 202 ILE A CA 1
ATOM 1546 C C . ILE A 1 202 ? -8.713 24.359 22.582 1.00 88.31 202 ILE A C 1
ATOM 1548 O O . ILE A 1 202 ? -9.908 24.263 22.325 1.00 88.31 202 ILE A O 1
ATOM 1552 N N . VAL A 1 203 ? -7.838 23.398 22.309 1.00 87.06 203 VAL A N 1
ATOM 1553 C CA . VAL A 1 203 ? -8.229 22.070 21.820 1.00 87.06 203 VAL A CA 1
ATOM 1554 C C . VAL A 1 203 ? -8.658 21.231 23.019 1.00 87.06 203 VAL A C 1
ATOM 1556 O O . VAL A 1 203 ? -7.948 21.174 24.023 1.00 87.06 203 VAL A O 1
ATOM 1559 N N . THR A 1 204 ? -9.852 20.644 22.956 1.00 78.62 204 THR A N 1
ATOM 1560 C CA . THR A 1 204 ? -10.476 19.958 24.102 1.00 78.62 204 THR A CA 1
ATOM 1561 C C . THR A 1 204 ? -10.495 18.440 23.987 1.00 78.62 204 THR A C 1
ATOM 1563 O O . THR A 1 204 ? -10.953 17.778 24.914 1.00 78.62 204 THR A O 1
ATOM 1566 N N . GLY A 1 205 ? -9.995 17.886 22.885 1.00 73.81 205 GLY A N 1
ATOM 1567 C CA . GLY A 1 205 ? -9.940 16.449 22.651 1.00 73.81 205 GLY A CA 1
ATOM 1568 C C . GLY A 1 205 ? -9.412 16.110 21.263 1.00 73.81 205 GLY A C 1
ATOM 1569 O O . GLY A 1 205 ? -9.045 16.997 20.486 1.00 73.81 205 GLY A O 1
ATOM 1570 N N . ASP A 1 206 ? -9.397 14.816 20.960 1.00 69.88 206 ASP A N 1
ATOM 1571 C CA . ASP A 1 206 ? -8.861 14.313 19.702 1.00 69.88 206 ASP A CA 1
ATOM 1572 C C . ASP A 1 206 ? -9.737 14.709 18.500 1.00 69.88 206 ASP A C 1
ATOM 1574 O O . ASP A 1 206 ? -10.969 14.765 18.605 1.00 69.88 206 ASP A O 1
ATOM 1578 N N . PRO A 1 207 ? -9.134 14.980 17.328 1.00 70.69 207 PRO A N 1
ATOM 1579 C CA . PRO A 1 207 ? -9.892 15.268 16.120 1.00 70.69 207 PRO A CA 1
ATOM 1580 C C . PRO A 1 207 ? -10.783 14.093 15.688 1.00 70.69 207 PRO A C 1
ATOM 1582 O O . PRO A 1 207 ? -10.338 12.951 15.597 1.00 70.69 207 PRO A O 1
ATOM 1585 N N . HIS A 1 208 ? -12.024 14.394 15.312 1.00 65.19 208 HIS A N 1
ATOM 1586 C CA . HIS A 1 208 ? -12.946 13.459 14.677 1.00 65.19 208 HIS A CA 1
ATOM 1587 C C . HIS A 1 208 ? -12.957 13.693 13.159 1.00 65.19 208 HIS A C 1
ATOM 1589 O O . HIS A 1 208 ? -13.526 14.668 12.656 1.00 65.19 208 HIS A O 1
ATOM 1595 N N . ILE A 1 209 ? -12.330 12.784 12.405 1.00 79.75 209 ILE A N 1
ATOM 1596 C CA . ILE A 1 209 ? -12.148 12.876 10.945 1.00 79.75 209 ILE A CA 1
ATOM 1597 C C . ILE A 1 209 ? -11.393 14.166 10.559 1.00 79.75 209 ILE A C 1
ATOM 1599 O O . ILE A 1 209 ? -10.171 14.224 10.659 1.00 79.75 209 ILE A O 1
ATOM 1603 N N . ASN A 1 210 ? -12.115 15.206 10.126 1.00 81.38 210 ASN A N 1
ATOM 1604 C CA . ASN A 1 210 ? -11.572 16.488 9.666 1.00 81.38 210 ASN A CA 1
ATOM 1605 C C . ASN A 1 210 ? -11.929 17.653 10.602 1.00 81.38 210 ASN A C 1
ATOM 1607 O O . ASN A 1 210 ? -11.760 18.810 10.210 1.00 81.38 210 ASN A O 1
ATOM 1611 N N . PHE A 1 211 ? -12.462 17.370 11.791 1.00 87.00 211 PHE A N 1
ATOM 1612 C CA . PHE A 1 211 ? -12.894 18.386 12.743 1.00 87.00 211 PHE A CA 1
ATOM 1613 C C . PHE A 1 211 ? -12.233 18.192 14.107 1.00 87.00 211 PHE A C 1
ATOM 1615 O O . PHE A 1 211 ? -12.225 17.088 14.644 1.00 87.00 211 PHE A O 1
ATOM 1622 N N . THR A 1 212 ? -11.727 19.274 14.688 1.00 86.00 212 THR A N 1
ATOM 1623 C CA . THR A 1 212 ? -11.116 19.302 16.020 1.00 86.00 212 THR A CA 1
ATOM 1624 C C . THR A 1 212 ? -12.107 19.908 17.017 1.00 86.00 212 THR A C 1
ATOM 1626 O O . THR A 1 212 ? -12.653 20.980 16.726 1.00 86.00 212 THR A O 1
ATOM 1629 N N . PRO A 1 213 ? -12.349 19.267 18.176 1.00 91.25 213 PRO A N 1
ATOM 1630 C CA . PRO A 1 213 ? -13.174 19.843 19.231 1.00 91.25 213 PRO A CA 1
ATOM 1631 C C . PRO A 1 213 ? -12.401 20.952 19.954 1.00 91.25 213 PRO A C 1
ATOM 1633 O O . PRO A 1 213 ? -11.230 20.787 20.312 1.00 91.25 213 PRO A O 1
ATOM 1636 N N . VAL A 1 214 ? -13.042 22.107 20.137 1.00 93.19 214 VAL A N 1
ATOM 1637 C CA . VAL A 1 214 ? -12.391 23.313 20.656 1.00 93.19 214 VAL A CA 1
ATOM 1638 C C . VAL A 1 214 ? -13.273 24.126 21.604 1.00 93.19 214 VAL A C 1
ATOM 1640 O O . VAL A 1 214 ? -14.500 24.131 21.520 1.00 93.19 214 VAL A O 1
ATOM 1643 N N . LYS A 1 215 ? -12.610 24.901 22.464 1.00 93.19 215 LYS A N 1
ATOM 1644 C CA . LYS A 1 215 ? -13.158 26.027 23.227 1.00 93.19 215 LYS A CA 1
ATOM 1645 C C . LYS A 1 215 ? -12.661 27.333 22.624 1.00 93.19 215 LYS A C 1
ATOM 1647 O O . LYS A 1 215 ? -11.459 27.610 22.619 1.00 93.19 215 LYS A O 1
ATOM 1652 N N . VAL A 1 216 ? -13.596 28.152 22.156 1.00 92.38 216 VAL A N 1
ATOM 1653 C CA . VAL A 1 216 ? -13.327 29.469 21.571 1.00 92.38 216 VAL A CA 1
ATOM 1654 C C . VAL A 1 216 ? -13.735 30.552 22.567 1.00 92.38 216 VAL A C 1
ATOM 1656 O O . VAL A 1 216 ? -14.825 30.458 23.125 1.00 92.38 216 VAL A O 1
ATOM 1659 N N . PRO A 1 217 ? -12.922 31.591 22.827 1.00 91.25 217 PRO A N 1
ATOM 1660 C CA . PRO A 1 217 ? -13.345 32.698 23.685 1.00 91.25 217 PRO A CA 1
ATOM 1661 C C . PRO A 1 217 ? -14.595 33.355 23.102 1.00 91.25 217 PRO A C 1
ATOM 1663 O O . PRO A 1 217 ? -14.547 33.860 21.983 1.00 91.25 217 PRO A O 1
ATOM 1666 N N . THR A 1 218 ? -15.705 33.385 23.842 1.00 85.00 218 THR A N 1
ATOM 1667 C CA . THR A 1 218 ? -16.996 33.870 23.312 1.00 85.00 218 THR A CA 1
ATOM 1668 C C . THR A 1 218 ? -16.896 35.311 22.803 1.00 85.00 218 THR A C 1
ATOM 1670 O O . THR A 1 218 ? -17.521 35.672 21.814 1.00 85.00 218 THR A O 1
ATOM 1673 N N . ARG A 1 219 ? -16.019 36.121 23.414 1.00 83.56 219 ARG A N 1
ATOM 1674 C CA . ARG A 1 219 ? -15.704 37.498 22.990 1.00 83.56 219 ARG A CA 1
ATOM 1675 C C . ARG A 1 219 ? -15.093 37.624 21.586 1.00 83.56 219 ARG A C 1
ATOM 1677 O O . ARG A 1 219 ? -15.041 38.729 21.064 1.00 83.56 219 ARG A O 1
ATOM 1684 N N . ALA A 1 220 ? -14.565 36.538 21.020 1.00 84.00 220 ALA A N 1
ATOM 1685 C CA . ALA A 1 220 ? -13.957 36.526 19.691 1.00 84.00 220 ALA A CA 1
ATOM 1686 C C . ALA A 1 220 ? -14.981 36.279 18.568 1.00 84.00 220 ALA A C 1
ATOM 1688 O O . ALA A 1 220 ? -14.652 36.469 17.401 1.00 84.00 220 ALA A O 1
ATOM 1689 N N . LEU A 1 221 ? -16.199 35.848 18.901 1.00 85.56 221 LEU A N 1
ATOM 1690 C CA . LEU A 1 221 ? -17.258 35.519 17.947 1.00 85.56 221 LEU A CA 1
ATOM 1691 C C . LEU A 1 221 ? -18.043 36.780 17.530 1.00 85.56 221 LEU A C 1
ATOM 1693 O O . LEU A 1 221 ? -18.177 37.718 18.316 1.00 85.56 221 LEU A O 1
ATOM 1697 N N . LYS A 1 222 ? -18.534 36.828 16.283 1.00 74.00 222 LYS A N 1
ATOM 1698 C CA . LYS A 1 222 ? -19.243 37.992 15.711 1.00 74.00 222 LYS A CA 1
ATOM 1699 C C . LYS A 1 222 ? -20.722 38.034 16.103 1.00 74.00 222 LYS A C 1
ATOM 1701 O O . LYS A 1 222 ? -21.239 39.112 16.375 1.00 74.00 222 LYS A O 1
ATOM 1706 N N . ASN A 1 223 ? -21.376 36.879 16.120 1.00 72.19 223 ASN A N 1
ATOM 1707 C CA . ASN A 1 223 ? -22.762 36.646 16.511 1.00 72.19 223 ASN A CA 1
ATOM 1708 C C . ASN A 1 223 ? -22.802 35.491 17.530 1.00 72.19 223 ASN A C 1
ATOM 1710 O O . ASN A 1 223 ? -23.308 34.413 17.213 1.00 72.19 223 ASN A O 1
ATOM 1714 N N . PRO A 1 224 ? -22.239 35.669 18.740 1.00 55.78 224 PRO A N 1
ATOM 1715 C CA . PRO A 1 224 ? -22.220 34.600 19.727 1.00 55.78 224 PRO A CA 1
ATOM 1716 C C . PRO A 1 224 ? -23.662 34.185 20.072 1.00 55.78 224 PRO A C 1
ATOM 1718 O O . PRO A 1 224 ? -24.495 35.067 20.314 1.00 55.78 224 PRO A O 1
ATOM 1721 N N . PRO A 1 225 ? -23.987 32.877 20.118 1.00 51.47 225 PRO A N 1
ATOM 1722 C CA . PRO A 1 225 ? -25.276 32.440 20.640 1.00 51.47 225 PRO A CA 1
ATOM 1723 C C . PRO A 1 225 ? -25.445 32.952 22.076 1.00 51.47 225 PRO A C 1
ATOM 1725 O O . PRO A 1 225 ? -24.466 33.107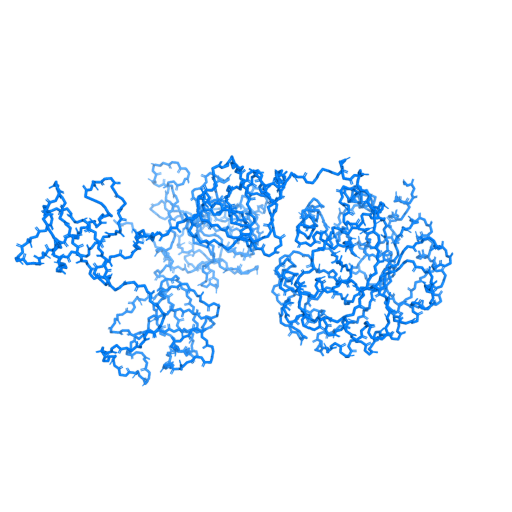 22.814 1.00 51.47 225 PRO A O 1
ATOM 1728 N N . ALA A 1 226 ? -26.687 33.240 22.478 1.00 45.91 226 ALA A N 1
ATOM 1729 C CA . ALA A 1 226 ? -26.973 33.609 23.862 1.00 45.91 226 ALA A CA 1
ATOM 1730 C C . ALA A 1 226 ? -26.410 32.524 24.804 1.00 45.91 226 ALA A C 1
ATOM 1732 O O . ALA A 1 226 ? -26.514 31.340 24.467 1.00 45.91 226 ALA A O 1
ATOM 1733 N N . PRO A 1 227 ? -25.802 32.892 25.951 1.00 37.53 227 PRO A N 1
ATOM 1734 C CA . PRO A 1 227 ? -25.302 31.901 26.896 1.00 37.53 227 PRO A CA 1
ATOM 1735 C C . PRO A 1 227 ? -26.432 30.915 27.230 1.00 37.53 227 PRO A C 1
ATOM 1737 O O . PRO A 1 227 ? -27.566 31.367 27.431 1.00 37.53 227 PRO A O 1
ATOM 1740 N N . PRO A 1 228 ? -26.170 29.595 27.245 1.00 33.34 228 PRO A N 1
ATOM 1741 C CA . PRO A 1 228 ? -27.230 28.612 27.394 1.00 33.34 228 PRO A CA 1
ATOM 1742 C C . PRO A 1 228 ? -27.992 28.850 28.697 1.00 33.34 228 PRO A C 1
ATOM 1744 O O . PRO A 1 228 ? -27.400 28.898 29.774 1.00 33.34 228 PRO A O 1
ATOM 1747 N N . VAL A 1 229 ? -29.314 28.988 28.596 1.00 30.22 229 VAL A N 1
ATOM 1748 C CA . VAL A 1 229 ? -30.203 28.778 29.738 1.00 30.22 229 VAL A CA 1
ATOM 1749 C C . VAL A 1 229 ? -30.224 27.272 29.973 1.00 30.22 229 VAL A C 1
ATOM 1751 O O . VAL A 1 229 ? -30.661 26.524 29.098 1.00 30.22 229 VAL A O 1
ATOM 1754 N N . GLU A 1 230 ? -29.729 26.823 31.126 1.00 33.03 230 GLU A N 1
ATOM 1755 C CA . GLU A 1 230 ? -29.859 25.430 31.555 1.00 33.03 230 GLU A CA 1
ATOM 1756 C C . GLU A 1 230 ? -31.345 25.077 31.675 1.00 33.03 230 GLU A C 1
ATOM 1758 O O . GLU A 1 230 ? -32.026 25.481 32.615 1.00 33.03 230 GLU A O 1
ATOM 1763 N N . ASN A 1 231 ? -31.859 24.329 30.698 1.00 23.78 231 ASN A N 1
ATOM 1764 C CA . ASN A 1 231 ? -33.009 23.455 30.880 1.00 23.78 231 ASN A CA 1
ATOM 1765 C C . ASN A 1 231 ? -32.912 22.228 29.952 1.00 23.78 231 ASN A C 1
ATOM 1767 O O . ASN A 1 231 ? -32.471 22.351 28.808 1.00 23.78 231 ASN A O 1
ATOM 1771 N N . PRO A 1 232 ? -33.305 21.041 30.444 1.00 29.34 232 PRO A N 1
ATOM 1772 C CA . PRO A 1 232 ? -32.924 19.750 29.879 1.00 29.34 232 PRO A CA 1
ATOM 1773 C C . PRO A 1 232 ? -33.875 19.290 28.759 1.00 29.34 232 PRO A C 1
ATOM 1775 O O . PRO A 1 232 ? -35.092 19.441 28.858 1.00 29.34 232 PRO A O 1
ATOM 1778 N N . GLN A 1 233 ? -33.329 18.672 27.709 1.00 25.91 233 GLN A N 1
ATOM 1779 C CA . GLN A 1 233 ? -34.058 18.054 26.585 1.00 25.91 233 GLN A CA 1
ATOM 1780 C C . GLN A 1 233 ? -33.282 16.814 26.060 1.00 25.91 233 GLN A C 1
ATOM 1782 O O . GLN A 1 233 ? -32.103 16.676 26.375 1.00 25.91 233 GLN A O 1
ATOM 1787 N N . PRO A 1 234 ? -33.911 15.865 25.331 1.00 29.36 234 PRO A N 1
ATOM 1788 C CA . PRO A 1 234 ? -34.558 14.652 25.842 1.00 29.36 234 PRO A CA 1
ATOM 1789 C C . PRO A 1 234 ? -33.803 13.343 25.479 1.00 29.36 234 PRO A C 1
ATOM 1791 O O . PRO A 1 234 ? -32.886 13.325 24.667 1.00 29.36 234 PRO A O 1
ATOM 1794 N N . LYS A 1 235 ? -34.226 12.224 26.092 1.00 32.84 235 LYS A N 1
ATOM 1795 C CA . LYS A 1 235 ? -33.613 10.868 26.078 1.00 32.84 235 LYS A CA 1
ATOM 1796 C C . LYS A 1 235 ? -33.832 10.074 24.767 1.00 32.84 235 LYS A C 1
ATOM 1798 O O . LYS A 1 235 ? -34.927 10.172 24.210 1.00 32.84 235 LYS A O 1
ATOM 1803 N N . PRO A 1 236 ? -32.876 9.212 24.334 1.00 28.14 236 PRO A N 1
ATOM 1804 C CA . PRO A 1 236 ? -33.087 7.736 24.388 1.00 28.14 236 PRO A CA 1
ATOM 1805 C C . PRO A 1 236 ? -31.785 6.879 24.522 1.00 28.14 236 PRO A C 1
ATOM 1807 O O . PRO A 1 236 ? -30.711 7.398 24.237 1.00 28.14 236 PRO A O 1
ATOM 1810 N N . PRO A 1 237 ? -31.820 5.545 24.781 1.00 32.19 237 PRO A N 1
ATOM 1811 C CA . PRO A 1 237 ? -32.608 4.714 25.704 1.00 32.19 237 PRO A CA 1
ATOM 1812 C C . PRO A 1 237 ? -31.840 4.402 27.028 1.00 32.19 237 PRO A C 1
ATOM 1814 O O . PRO A 1 237 ? -30.717 4.841 27.234 1.00 32.19 237 PRO A O 1
ATOM 1817 N N . GLN A 1 238 ? -32.491 3.725 27.985 1.00 39.81 238 GLN A N 1
ATOM 1818 C CA . GLN A 1 238 ? -32.181 3.721 29.430 1.00 39.81 238 GLN A CA 1
ATOM 1819 C C . GLN A 1 238 ? -30.968 2.882 29.895 1.00 39.81 238 GLN A C 1
ATOM 1821 O O . GLN A 1 238 ? -30.931 1.677 29.681 1.00 39.81 238 GLN A O 1
ATOM 1826 N N . THR A 1 239 ? -30.110 3.499 30.720 1.00 38.81 239 THR A N 1
ATOM 1827 C CA . THR A 1 239 ? -29.448 2.873 31.887 1.00 38.81 239 THR A CA 1
ATOM 1828 C C . THR A 1 239 ? -29.778 3.709 33.144 1.00 38.81 239 THR A C 1
ATOM 1830 O O . THR A 1 239 ? -30.137 4.886 33.025 1.00 38.81 239 THR A O 1
ATOM 1833 N N . ALA A 1 240 ? -29.819 3.091 34.331 1.00 49.81 240 ALA A N 1
ATOM 1834 C CA . ALA A 1 240 ? -30.454 3.643 35.543 1.00 49.81 240 ALA A CA 1
ATOM 1835 C C . ALA A 1 240 ? -29.859 4.991 36.028 1.00 49.81 240 ALA A C 1
ATOM 1837 O O . ALA A 1 240 ? -28.655 5.218 35.943 1.00 49.81 240 ALA A O 1
ATOM 1838 N N . ALA A 1 241 ? -30.721 5.896 36.527 1.00 63.75 241 ALA A N 1
ATOM 1839 C CA . ALA A 1 241 ? -30.372 7.276 36.916 1.00 63.75 241 ALA A CA 1
ATOM 1840 C C . ALA A 1 241 ? -29.649 7.390 38.275 1.00 63.75 241 ALA A C 1
ATOM 1842 O O . ALA A 1 241 ? -28.898 8.336 38.512 1.00 63.75 241 ALA A O 1
ATOM 1843 N N . THR A 1 242 ? -29.859 6.409 39.147 1.00 73.50 242 THR A N 1
ATOM 1844 C CA . THR A 1 242 ? -29.251 6.298 40.475 1.00 73.50 242 THR A CA 1
ATOM 1845 C C . THR A 1 242 ? -28.488 4.989 40.583 1.00 73.50 242 THR A C 1
ATOM 1847 O O . THR A 1 242 ? -28.850 4.002 39.944 1.00 73.50 242 THR A O 1
ATOM 1850 N N . ILE A 1 243 ? -27.464 4.978 41.424 1.00 76.62 243 ILE A N 1
ATOM 1851 C CA . ILE A 1 243 ? -26.588 3.841 41.669 1.00 76.62 243 ILE A CA 1
ATOM 1852 C C . ILE A 1 243 ? -26.683 3.471 43.142 1.00 76.62 243 ILE A C 1
ATOM 1854 O O . ILE A 1 243 ? -26.428 4.306 44.011 1.00 76.62 243 ILE A O 1
ATOM 1858 N N . ASP A 1 244 ? -27.033 2.218 43.405 1.00 80.00 244 ASP A N 1
ATOM 1859 C CA . ASP A 1 244 ? -27.005 1.657 44.750 1.00 80.00 244 ASP A CA 1
ATOM 1860 C C . ASP A 1 244 ? -25.616 1.085 45.045 1.00 80.00 244 ASP A C 1
ATOM 1862 O O . ASP A 1 244 ? -24.957 0.505 44.179 1.00 80.00 244 ASP A O 1
ATOM 1866 N N . GLY A 1 245 ? -25.165 1.240 46.285 1.00 82.88 245 GLY A N 1
ATOM 1867 C CA . GLY A 1 245 ? -23.908 0.671 46.743 1.00 82.88 245 GLY A CA 1
ATOM 1868 C C . GLY A 1 245 ? -23.689 0.885 48.233 1.00 82.88 245 GLY A C 1
ATOM 1869 O O . GLY A 1 245 ? -24.610 1.187 48.989 1.00 82.88 245 GLY A O 1
ATOM 1870 N N . TRP A 1 246 ? -22.444 0.718 48.658 1.00 87.69 246 TRP A N 1
ATOM 1871 C CA . TRP A 1 246 ? -22.045 0.742 50.058 1.00 87.69 246 TRP A CA 1
ATOM 1872 C C . TRP A 1 246 ? -20.942 1.775 50.272 1.00 87.69 246 TRP A C 1
ATOM 1874 O O . TRP A 1 246 ? -19.854 1.664 49.703 1.00 87.69 246 TRP A O 1
ATOM 1884 N N . GLY A 1 247 ? -21.233 2.797 51.075 1.00 87.50 247 GLY A N 1
ATOM 1885 C CA . GLY A 1 247 ? -20.288 3.848 51.452 1.00 87.50 247 GLY A CA 1
ATOM 1886 C C . GLY A 1 247 ? -19.654 3.550 52.807 1.00 87.50 247 GLY A C 1
ATOM 1887 O O . GLY A 1 247 ? -20.321 3.033 53.699 1.00 87.50 247 GLY A O 1
ATOM 1888 N N . PHE A 1 248 ? -18.368 3.856 52.977 1.00 85.31 248 PHE A N 1
ATOM 1889 C CA . PHE A 1 248 ? -17.702 3.665 54.268 1.00 85.31 248 PHE A CA 1
ATOM 1890 C C . PHE A 1 248 ? -18.259 4.661 55.293 1.00 85.31 248 PHE A C 1
ATOM 1892 O O . PHE A 1 248 ? -18.179 5.872 55.075 1.00 85.31 248 PHE A O 1
ATOM 1899 N N . ALA A 1 249 ? -18.839 4.154 56.383 1.00 86.25 249 ALA A N 1
ATOM 1900 C CA . ALA A 1 249 ? -19.689 4.941 57.277 1.00 86.25 249 ALA A CA 1
ATOM 1901 C C . ALA A 1 249 ? -18.947 6.117 57.938 1.00 86.25 249 ALA A C 1
ATOM 1903 O O . ALA A 1 249 ? -19.508 7.202 58.045 1.00 86.25 249 ALA A O 1
ATOM 1904 N N . ASP A 1 250 ? -17.663 5.954 58.277 1.00 83.50 250 ASP A N 1
ATOM 1905 C CA . ASP A 1 250 ? -16.870 6.999 58.950 1.00 83.50 250 ASP A CA 1
ATOM 1906 C C . ASP A 1 250 ? -16.599 8.242 58.078 1.00 83.50 250 ASP A C 1
ATOM 1908 O O . ASP A 1 250 ? -16.193 9.283 58.593 1.00 83.50 250 ASP A O 1
ATOM 1912 N N . TYR A 1 251 ? -16.818 8.160 56.760 1.00 77.12 251 TYR A N 1
ATOM 1913 C CA . TYR A 1 251 ? -16.691 9.299 55.839 1.00 77.12 251 TYR A CA 1
ATOM 1914 C C . TYR A 1 251 ? -18.044 9.941 55.486 1.00 77.12 251 TYR A C 1
ATOM 1916 O O . TYR A 1 251 ? -18.111 10.784 54.583 1.00 77.12 251 TYR A O 1
ATOM 1924 N N . LEU A 1 252 ? -19.115 9.539 56.176 1.00 87.62 252 LEU A N 1
ATOM 1925 C CA . LEU A 1 252 ? -20.479 10.007 55.968 1.00 87.62 252 LEU A CA 1
ATOM 1926 C C . LEU A 1 252 ? -21.035 10.655 57.237 1.00 87.62 252 LEU A C 1
ATOM 1928 O O . LEU A 1 252 ? -21.075 10.046 58.302 1.00 87.62 252 LEU A O 1
ATOM 1932 N N . THR A 1 253 ? -21.551 11.875 57.105 1.00 91.06 253 THR A N 1
ATOM 1933 C CA . THR A 1 253 ? -22.304 12.529 58.182 1.00 91.06 253 THR A CA 1
ATOM 1934 C C . THR A 1 253 ? -23.794 12.312 57.945 1.00 91.06 253 THR A C 1
ATOM 1936 O O . THR A 1 253 ? -24.378 12.963 57.078 1.00 91.06 253 THR A O 1
ATOM 1939 N N . VAL A 1 254 ? -24.404 11.385 58.687 1.00 88.06 254 VAL A N 1
ATOM 1940 C CA . VAL A 1 254 ? -25.822 11.013 58.532 1.00 88.06 254 VAL A CA 1
ATOM 1941 C C . VAL A 1 254 ? -26.739 12.026 59.224 1.00 88.06 254 VAL A C 1
ATOM 1943 O O . VAL A 1 254 ? -26.550 12.357 60.394 1.00 88.06 254 VAL A O 1
ATOM 1946 N N . ILE A 1 255 ? -27.755 12.498 58.501 1.00 83.06 255 ILE A N 1
ATOM 1947 C CA . ILE A 1 255 ? -28.801 13.409 58.972 1.00 83.06 255 ILE A CA 1
ATOM 1948 C C . ILE A 1 255 ? -30.150 12.875 58.472 1.00 83.06 255 ILE A C 1
ATOM 1950 O O . ILE A 1 255 ? -30.544 13.109 57.331 1.00 83.06 255 ILE A O 1
ATOM 1954 N N . GLY A 1 256 ? -30.869 12.153 59.334 1.00 85.25 256 GLY A N 1
ATOM 1955 C CA . GLY A 1 256 ? -32.133 11.516 58.956 1.00 85.25 256 GLY A CA 1
ATOM 1956 C C . GLY A 1 256 ? -31.922 10.399 57.931 1.00 85.25 256 GLY A C 1
ATOM 1957 O O . GLY A 1 256 ? -31.148 9.479 58.177 1.00 85.25 256 GLY A O 1
ATOM 1958 N N . ASP A 1 257 ? -32.613 10.482 56.795 1.00 85.31 257 ASP A N 1
ATOM 1959 C CA . ASP A 1 257 ? -32.514 9.547 55.666 1.00 85.31 257 ASP A CA 1
ATOM 1960 C C . ASP A 1 257 ? -31.456 9.958 54.623 1.00 85.31 257 ASP A C 1
ATOM 1962 O O . ASP A 1 257 ? -31.296 9.294 53.598 1.00 85.31 257 ASP A O 1
ATOM 1966 N N . GLN A 1 258 ? -30.708 11.034 54.877 1.00 87.19 258 GLN A N 1
ATOM 1967 C CA . GLN A 1 258 ? -29.626 11.510 54.018 1.00 87.19 258 GLN A CA 1
ATOM 1968 C C . GLN A 1 258 ? -28.276 11.429 54.732 1.00 87.19 258 GLN A C 1
ATOM 1970 O O . GLN A 1 258 ? -28.187 11.428 55.959 1.00 87.19 258 GLN A O 1
ATOM 1975 N N . ALA A 1 259 ? -27.200 11.404 53.957 1.00 84.19 259 ALA A N 1
ATOM 1976 C CA . ALA A 1 259 ? -25.838 11.526 54.441 1.00 84.19 259 ALA A CA 1
ATOM 1977 C C . ALA A 1 259 ? -25.043 12.496 53.565 1.00 84.19 259 ALA A C 1
ATOM 1979 O O . ALA A 1 259 ? -25.200 12.525 52.345 1.00 84.19 259 ALA A O 1
ATOM 1980 N N . ILE A 1 260 ? -24.173 13.286 54.189 1.00 90.06 260 ILE A N 1
ATOM 1981 C CA . ILE A 1 260 ? -23.258 14.183 53.480 1.00 90.06 260 ILE A CA 1
ATOM 1982 C C . ILE A 1 260 ? -21.895 13.506 53.370 1.00 90.06 260 ILE A C 1
ATOM 1984 O O . ILE A 1 260 ? -21.325 13.072 54.374 1.00 90.06 260 ILE A O 1
ATOM 1988 N N . VAL A 1 261 ? -21.372 13.440 52.146 1.00 86.00 261 VAL A N 1
ATOM 1989 C CA . VAL A 1 261 ? -20.060 12.871 51.832 1.00 86.00 261 VAL A CA 1
ATOM 1990 C C . VAL A 1 261 ? -18.948 13.819 52.277 1.00 86.00 261 VAL A C 1
ATOM 1992 O O . VAL A 1 261 ? -18.999 15.018 51.998 1.00 86.00 261 VAL A O 1
ATOM 1995 N N . GLY A 1 262 ? -17.913 13.287 52.931 1.00 63.81 262 GLY A N 1
ATOM 1996 C CA . GLY A 1 262 ? -16.729 14.055 53.325 1.00 63.81 262 GLY A CA 1
ATOM 1997 C C . GLY A 1 262 ? -16.076 14.826 52.167 1.00 63.81 262 GLY A C 1
ATOM 1998 O O . GLY A 1 262 ? -16.253 14.509 50.993 1.00 63.81 262 GLY A O 1
ATOM 1999 N N . GLU A 1 263 ? -15.294 15.854 52.496 1.00 71.94 263 GLU A N 1
ATOM 2000 C CA . GLU A 1 263 ? -14.763 16.839 51.538 1.00 71.94 263 GLU A CA 1
ATOM 2001 C C . GLU A 1 263 ? -14.032 16.242 50.321 1.00 71.94 263 GLU A C 1
ATOM 2003 O O . GLU A 1 263 ? -14.107 16.800 49.228 1.00 71.94 263 GLU A O 1
ATOM 2008 N N . TYR A 1 264 ? -13.365 15.101 50.490 1.00 59.34 264 TYR A N 1
ATOM 2009 C CA . TYR A 1 264 ? -12.537 14.477 49.454 1.00 59.34 264 TYR A CA 1
ATOM 2010 C C . TYR A 1 264 ? -13.259 13.400 48.628 1.00 59.34 264 TYR A C 1
ATOM 2012 O O . TYR A 1 264 ? -12.673 12.869 47.684 1.00 59.34 264 TYR A O 1
ATOM 2020 N N . GLY A 1 265 ? -14.529 13.117 48.929 1.00 76.81 265 GLY A N 1
ATOM 2021 C CA . GLY A 1 265 ? -15.296 12.051 48.283 1.00 76.81 265 GLY A CA 1
ATOM 2022 C C . GLY A 1 265 ? -15.110 10.689 48.948 1.00 76.81 265 GLY A C 1
ATOM 2023 O O . GLY A 1 265 ? -14.273 10.523 49.837 1.00 76.81 265 GLY A O 1
ATOM 2024 N N . ILE A 1 266 ? -15.908 9.707 48.527 1.00 83.56 266 ILE A N 1
ATOM 2025 C CA . ILE A 1 266 ? -15.856 8.334 49.056 1.00 83.56 266 ILE A CA 1
ATOM 2026 C C . ILE A 1 266 ? -15.943 7.304 47.939 1.00 83.56 266 ILE A C 1
ATOM 2028 O O . ILE A 1 266 ? -16.624 7.517 46.942 1.00 83.56 266 ILE A O 1
ATOM 2032 N N . ASN A 1 267 ? -15.276 6.165 48.106 1.00 82.38 267 ASN A N 1
ATOM 2033 C CA . ASN A 1 267 ? -15.432 5.038 47.189 1.00 82.38 267 ASN A CA 1
ATOM 2034 C C . ASN A 1 267 ? -16.733 4.296 47.505 1.00 82.38 267 ASN A C 1
ATOM 2036 O O . ASN A 1 267 ? -16.903 3.814 48.627 1.00 82.38 267 ASN A O 1
ATOM 2040 N N . LEU A 1 268 ? -17.615 4.181 46.517 1.00 84.31 268 LEU A N 1
ATOM 2041 C CA . LEU A 1 268 ? -18.844 3.405 46.605 1.00 84.31 268 LEU A CA 1
ATOM 2042 C C . LEU A 1 268 ? -18.547 1.951 46.232 1.00 84.31 268 LEU A C 1
ATOM 2044 O O . LEU A 1 268 ? -17.989 1.684 45.172 1.00 84.31 268 LEU A O 1
ATOM 2048 N N . ARG A 1 269 ? -18.889 0.993 47.093 1.00 82.12 269 ARG A N 1
ATOM 2049 C CA . ARG A 1 269 ? -18.591 -0.434 46.886 1.00 82.12 269 ARG A CA 1
ATOM 2050 C C . ARG A 1 269 ? -19.842 -1.229 46.533 1.00 82.12 269 ARG A C 1
ATOM 2052 O O . ARG A 1 269 ? -20.928 -0.917 47.007 1.00 82.12 269 ARG A O 1
ATOM 2059 N N . ALA A 1 270 ? -19.693 -2.284 45.735 1.00 71.25 270 ALA A N 1
ATOM 2060 C CA . ALA A 1 270 ? -20.817 -3.148 45.359 1.00 71.25 270 ALA A CA 1
ATOM 2061 C C . ALA A 1 270 ? -21.359 -4.002 46.522 1.00 71.25 270 ALA A C 1
ATOM 2063 O O . ALA A 1 270 ? -22.507 -4.436 46.487 1.00 71.25 270 ALA A O 1
ATOM 2064 N N . GLN A 1 271 ? -20.554 -4.223 47.565 1.00 72.31 271 GLN A N 1
ATOM 2065 C CA . GLN A 1 271 ? -20.898 -4.982 48.774 1.00 72.31 271 GLN A CA 1
ATOM 2066 C C . GLN A 1 271 ? -20.240 -4.322 50.009 1.00 72.31 271 GLN A C 1
ATOM 2068 O O . GLN A 1 271 ? -19.271 -3.578 49.822 1.00 72.31 271 GLN A O 1
ATOM 2073 N N . PRO A 1 272 ? -20.711 -4.573 51.253 1.00 75.06 272 PRO A N 1
ATOM 2074 C CA . PRO A 1 272 ? -20.160 -3.983 52.483 1.00 75.06 272 PRO A CA 1
ATOM 2075 C C . PRO A 1 272 ? -18.824 -4.625 52.909 1.00 75.06 272 PRO A C 1
ATOM 2077 O O . PRO A 1 272 ? -18.694 -5.185 54.001 1.00 75.06 272 PRO A O 1
ATOM 2080 N N . ASP A 1 273 ? -17.832 -4.570 52.020 1.00 70.31 273 ASP A N 1
ATOM 2081 C CA . ASP A 1 273 ? -16.488 -5.125 52.194 1.00 70.31 273 ASP A CA 1
ATOM 2082 C C . ASP A 1 273 ? -15.437 -4.197 51.550 1.00 70.31 273 ASP A C 1
ATOM 2084 O O . ASP A 1 273 ? -15.631 -3.686 50.443 1.00 70.31 273 ASP A O 1
ATOM 2088 N N . ARG A 1 274 ? -14.296 -3.995 52.224 1.00 65.62 274 ARG A N 1
ATOM 2089 C CA . ARG A 1 274 ? -13.173 -3.167 51.739 1.00 65.62 274 ARG A CA 1
ATOM 2090 C C . ARG A 1 274 ? -12.584 -3.640 50.418 1.00 65.62 274 ARG A C 1
ATOM 2092 O O . ARG A 1 274 ? -12.110 -2.808 49.642 1.00 65.62 274 ARG A O 1
ATOM 2099 N N . ASN A 1 275 ? -12.633 -4.942 50.159 1.00 66.12 275 ASN A N 1
ATOM 2100 C CA . ASN A 1 275 ? -12.089 -5.552 48.951 1.00 66.12 275 ASN A CA 1
ATOM 2101 C C . ASN A 1 275 ? -13.137 -5.716 47.843 1.00 66.12 275 ASN A C 1
ATOM 2103 O O . ASN A 1 275 ? -12.787 -6.129 46.739 1.00 66.12 275 ASN A O 1
ATOM 2107 N N . ALA A 1 276 ? -14.408 -5.389 48.109 1.00 55.69 276 ALA A N 1
ATOM 2108 C CA . ALA A 1 276 ? -15.452 -5.447 47.095 1.00 55.69 276 ALA A CA 1
ATOM 2109 C C . ALA A 1 276 ? -15.177 -4.457 45.959 1.00 55.69 276 ALA A C 1
ATOM 2111 O O . ALA A 1 276 ? -14.539 -3.414 46.153 1.00 55.69 276 ALA A O 1
ATOM 2112 N N . THR A 1 277 ? -15.700 -4.770 44.772 1.00 57.41 277 THR A N 1
ATOM 2113 C CA . THR A 1 277 ? -15.571 -3.932 43.577 1.00 57.41 277 THR A CA 1
ATOM 2114 C C . THR A 1 277 ? -15.916 -2.486 43.901 1.00 57.41 277 THR A C 1
ATOM 2116 O O . THR A 1 277 ? -16.995 -2.185 44.422 1.00 57.41 277 THR A O 1
ATOM 2119 N N . ASN A 1 278 ? -14.966 -1.594 43.621 1.00 70.50 278 ASN A N 1
ATOM 2120 C CA . ASN A 1 278 ? -15.204 -0.165 43.689 1.00 70.50 278 ASN A CA 1
ATOM 2121 C C . ASN A 1 278 ? -16.067 0.231 42.502 1.00 70.50 278 ASN A C 1
ATOM 2123 O O . ASN A 1 278 ? -15.569 0.224 41.381 1.00 70.50 278 ASN A O 1
ATOM 2127 N N . ILE A 1 279 ? -17.328 0.564 42.762 1.00 72.50 279 ILE A N 1
ATOM 2128 C CA . ILE A 1 279 ? -18.260 1.083 41.765 1.00 72.50 279 ILE A CA 1
ATOM 2129 C C . ILE A 1 279 ? -17.787 2.448 41.264 1.00 72.50 279 ILE A C 1
ATOM 2131 O O . ILE A 1 279 ? -18.021 2.789 40.114 1.00 72.50 279 ILE A O 1
ATOM 2135 N N . GLY A 1 280 ? -17.108 3.236 42.092 1.00 76.62 280 GLY A N 1
ATOM 2136 C CA . GLY A 1 280 ? -16.573 4.529 41.683 1.00 76.62 280 GLY A CA 1
ATOM 2137 C C . GLY A 1 280 ? -16.475 5.499 42.847 1.00 76.62 280 GLY A C 1
ATOM 2138 O O . GLY A 1 280 ? -16.918 5.207 43.960 1.00 76.62 280 GLY A O 1
ATOM 2139 N N . LEU A 1 281 ? -15.890 6.667 42.593 1.00 82.25 281 LEU A N 1
ATOM 2140 C CA . LEU A 1 281 ? -15.733 7.694 43.617 1.00 82.25 281 LEU A CA 1
ATOM 2141 C C . LEU A 1 281 ? -16.926 8.656 43.591 1.00 82.25 281 LEU A C 1
ATOM 2143 O O . LEU A 1 281 ? -17.132 9.353 42.602 1.00 82.25 281 LEU A O 1
ATOM 2147 N N . VAL A 1 282 ? -17.673 8.741 44.687 1.00 87.50 282 VAL A N 1
ATOM 2148 C CA . VAL A 1 282 ? -18.669 9.796 44.911 1.00 87.50 282 VAL A CA 1
ATOM 2149 C C . VAL A 1 282 ? -17.939 11.116 45.147 1.00 87.50 282 VAL A C 1
ATOM 2151 O O . VAL A 1 282 ? -16.965 11.161 45.905 1.00 87.50 282 VAL A O 1
ATOM 2154 N N . ASN A 1 283 ? -18.405 12.199 44.530 1.00 84.75 283 ASN A N 1
ATOM 2155 C CA . ASN A 1 283 ? -17.865 13.535 44.745 1.00 84.75 283 ASN A CA 1
ATOM 2156 C C . ASN A 1 283 ? -17.972 13.960 46.217 1.00 84.75 283 ASN A C 1
ATOM 2158 O O . ASN A 1 283 ? -18.934 13.664 46.925 1.00 84.75 283 ASN A O 1
ATOM 2162 N N . GLY A 1 284 ? -16.945 14.661 46.695 1.00 77.44 284 GLY A N 1
ATOM 2163 C CA . GLY A 1 284 ? -16.941 15.189 48.052 1.00 77.44 284 GLY A CA 1
ATOM 2164 C C . GLY A 1 284 ? -17.986 16.280 48.241 1.00 77.44 284 GLY A C 1
ATOM 2165 O O . GLY A 1 284 ? -18.257 17.049 47.320 1.00 77.44 284 GLY A O 1
ATOM 2166 N N . ARG A 1 285 ? -18.552 16.360 49.450 1.00 82.38 285 ARG A N 1
ATOM 2167 C CA . ARG A 1 285 ? -19.664 17.255 49.824 1.00 82.38 285 ARG A CA 1
ATOM 2168 C C . ARG A 1 285 ? -21.007 16.955 49.135 1.00 82.38 285 ARG A C 1
ATOM 2170 O O . ARG A 1 285 ? -21.965 17.687 49.378 1.00 82.38 285 ARG A O 1
ATOM 2177 N N . SER A 1 286 ? -21.113 15.894 48.329 1.00 82.69 286 SER A N 1
ATOM 2178 C CA . SER A 1 286 ? -22.394 15.437 47.774 1.00 82.69 286 SER A CA 1
ATOM 2179 C C . SER A 1 286 ? -23.343 14.958 48.877 1.00 82.69 286 SER A C 1
ATOM 2181 O O . SER A 1 286 ? -22.909 14.446 49.911 1.00 82.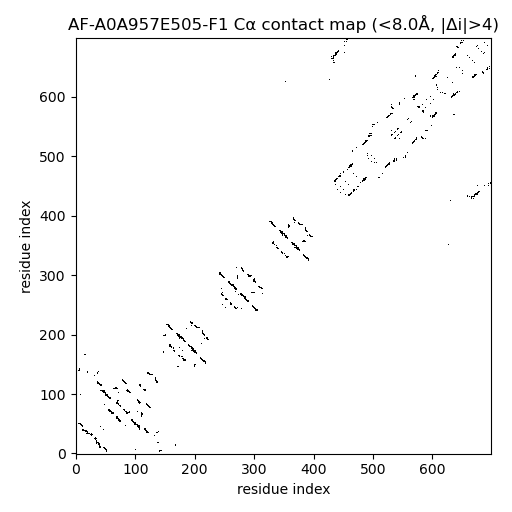69 286 SER A O 1
ATOM 2183 N N . THR A 1 287 ? -24.648 15.123 48.653 1.00 89.50 287 THR A N 1
ATOM 2184 C CA . THR A 1 287 ? -25.700 14.594 49.536 1.00 89.50 287 THR A CA 1
ATOM 2185 C C . THR A 1 287 ? -26.246 13.304 48.934 1.00 89.50 287 THR A C 1
ATOM 2187 O O . THR A 1 287 ? -26.639 13.295 47.771 1.00 89.50 287 THR A O 1
ATOM 2190 N N . ILE A 1 288 ? -26.247 12.217 49.705 1.00 88.31 288 ILE A N 1
ATOM 2191 C CA . ILE A 1 288 ? -26.648 10.875 49.260 1.00 88.31 288 ILE A CA 1
ATOM 2192 C C . ILE A 1 288 ? -27.716 10.290 50.186 1.00 88.31 288 ILE A C 1
ATOM 2194 O O . ILE A 1 288 ? -27.779 10.640 51.361 1.00 88.31 288 ILE A O 1
ATOM 2198 N N . THR A 1 289 ? -28.542 9.373 49.684 1.00 89.94 289 THR A N 1
ATOM 2199 C CA . THR A 1 289 ? -29.654 8.799 50.462 1.00 89.94 289 THR A CA 1
ATOM 2200 C C . THR A 1 289 ? -29.236 7.506 51.155 1.00 89.94 289 THR A C 1
ATOM 2202 O O . THR A 1 289 ? -28.673 6.618 50.518 1.00 89.94 289 THR A O 1
ATOM 2205 N N . VAL A 1 290 ? -29.546 7.369 52.444 1.00 87.88 290 VAL A N 1
ATOM 2206 C CA . VAL A 1 290 ? -29.302 6.154 53.235 1.00 87.88 290 VAL A CA 1
ATOM 2207 C C . VAL A 1 290 ? -30.455 5.173 53.026 1.00 87.88 290 VAL A C 1
ATOM 2209 O O . VAL A 1 290 ? -31.622 5.541 53.125 1.00 87.88 290 VAL A O 1
ATOM 2212 N N . ARG A 1 291 ? -30.143 3.915 52.701 1.00 82.12 291 ARG A N 1
ATOM 2213 C CA . ARG A 1 291 ? -31.133 2.919 52.244 1.00 82.12 291 ARG A CA 1
ATOM 2214 C C . ARG A 1 291 ? -31.431 1.806 53.244 1.00 82.12 291 ARG A C 1
ATOM 2216 O O . ARG A 1 291 ? -32.270 0.956 52.955 1.00 82.12 291 ARG A O 1
ATOM 2223 N N . GLY A 1 292 ? -30.780 1.811 54.400 1.00 78.69 292 GLY A N 1
ATOM 2224 C CA . GLY A 1 292 ? -30.978 0.810 55.441 1.00 78.69 292 GLY A CA 1
ATOM 2225 C C . GLY A 1 292 ? -29.928 0.896 56.541 1.00 78.69 292 GLY A C 1
ATOM 2226 O O . GLY A 1 292 ? -29.123 1.827 56.578 1.00 78.69 292 GLY A O 1
ATOM 2227 N N . ASP A 1 293 ? -29.948 -0.098 57.423 1.00 80.25 293 ASP A N 1
ATOM 2228 C CA . ASP A 1 293 ? -29.051 -0.165 58.572 1.00 80.25 293 ASP A CA 1
ATOM 2229 C C . ASP A 1 293 ? -27.601 -0.457 58.158 1.00 80.25 293 ASP A C 1
ATOM 2231 O O . ASP A 1 293 ? -27.326 -1.138 57.165 1.00 80.25 293 ASP A O 1
ATOM 2235 N N . GLN A 1 294 ? -26.656 0.053 58.948 1.00 83.56 294 GLN A N 1
ATOM 2236 C CA . GLN A 1 294 ? -25.228 -0.160 58.731 1.00 83.56 294 GLN A CA 1
ATOM 2237 C C . GLN A 1 294 ? -24.857 -1.641 58.876 1.00 83.56 294 GLN A C 1
ATOM 2239 O O . GLN A 1 294 ? -25.220 -2.298 59.853 1.00 83.56 294 GLN A O 1
ATOM 2244 N N . VAL A 1 295 ? -24.059 -2.150 57.936 1.00 76.31 295 VAL A N 1
ATOM 2245 C CA . VAL A 1 295 ? -23.504 -3.505 57.978 1.00 76.31 295 VAL A CA 1
ATOM 2246 C C . VAL A 1 295 ? -21.988 -3.400 58.099 1.00 76.31 295 VAL A C 1
ATOM 2248 O O . VAL A 1 295 ? -21.297 -2.977 57.174 1.00 76.31 295 VAL A O 1
ATOM 2251 N N . ARG A 1 296 ? -21.459 -3.804 59.260 1.00 82.50 296 ARG A N 1
ATOM 2252 C CA . ARG A 1 296 ? -20.045 -3.622 59.633 1.00 82.50 296 ARG A CA 1
ATOM 2253 C C . ARG A 1 296 ? -19.652 -2.139 59.559 1.00 82.50 296 ARG A C 1
ATOM 2255 O O . ARG A 1 296 ? -20.247 -1.317 60.241 1.00 82.50 296 ARG A O 1
ATOM 2262 N N . GLU A 1 297 ? -18.656 -1.800 58.754 1.00 83.19 297 GLU A N 1
ATOM 2263 C CA . GLU A 1 297 ? -18.103 -0.452 58.565 1.00 83.19 297 GLU A CA 1
ATOM 2264 C C . GLU A 1 297 ? -18.687 0.272 57.334 1.00 83.19 297 GLU A C 1
ATOM 2266 O O . GLU A 1 297 ? -18.211 1.334 56.936 1.00 83.19 297 GLU A O 1
ATOM 2271 N N . TYR A 1 298 ? -19.741 -0.294 56.735 1.00 88.38 298 TYR A N 1
ATOM 2272 C CA . TYR A 1 298 ? -20.363 0.204 55.513 1.00 88.38 298 TYR A CA 1
ATOM 2273 C C . TYR A 1 298 ? -21.854 0.488 55.693 1.00 88.38 298 TYR A C 1
ATOM 2275 O O . TYR A 1 298 ? -22.593 -0.311 56.270 1.00 88.38 298 TYR A O 1
ATOM 2283 N N . LEU A 1 299 ? -22.303 1.610 55.138 1.00 82.44 299 LEU A N 1
ATOM 2284 C CA . LEU A 1 299 ? -23.698 2.029 55.111 1.00 82.44 299 LEU A CA 1
ATOM 2285 C C . LEU A 1 299 ? -24.263 1.834 53.691 1.00 82.44 299 LEU A C 1
ATOM 2287 O O . LEU A 1 299 ? -23.611 2.253 52.727 1.00 82.44 299 LEU A O 1
ATOM 2291 N N . PRO A 1 300 ? -25.441 1.206 53.525 1.00 83.81 300 PRO A N 1
ATOM 2292 C CA . PRO A 1 300 ? -26.067 1.076 52.217 1.00 83.81 300 PRO A CA 1
ATOM 2293 C C . PRO A 1 300 ? -26.627 2.433 51.790 1.00 83.81 300 PRO A C 1
ATOM 2295 O O . PRO A 1 300 ? -27.415 3.053 52.510 1.00 83.81 300 PRO A O 1
ATOM 2298 N N . VAL A 1 301 ? -26.219 2.905 50.616 1.00 85.56 301 VAL A N 1
ATOM 2299 C CA . VAL A 1 301 ? -26.536 4.246 50.121 1.00 85.56 301 VAL A CA 1
ATOM 2300 C C . VAL A 1 301 ? -26.924 4.213 48.647 1.00 85.56 301 VAL A C 1
ATOM 2302 O O . VAL A 1 301 ? -26.451 3.377 47.879 1.00 85.56 301 VAL A O 1
ATOM 2305 N N . GLN A 1 302 ? -27.783 5.147 48.254 1.00 88.50 302 GLN A N 1
ATOM 2306 C CA . GLN A 1 302 ? -28.142 5.401 46.865 1.00 88.50 302 GLN A CA 1
ATOM 2307 C C . GLN A 1 302 ? -27.605 6.771 46.453 1.00 88.50 302 GLN A C 1
ATOM 2309 O O . GLN A 1 302 ? -27.839 7.775 47.132 1.00 88.50 302 GLN A O 1
ATOM 2314 N N . VAL A 1 303 ? -26.887 6.804 45.333 1.00 84.44 303 VAL A N 1
ATOM 2315 C CA . VAL A 1 303 ? -26.180 7.984 44.829 1.00 84.44 303 VAL A CA 1
ATOM 2316 C C . VAL A 1 303 ? -26.709 8.339 43.444 1.00 84.44 303 VAL A C 1
ATOM 2318 O O . VAL A 1 303 ? -26.940 7.456 42.615 1.00 84.44 303 VAL A O 1
ATOM 2321 N N . GLN A 1 304 ? -26.913 9.626 43.165 1.00 84.06 304 GLN A N 1
ATOM 2322 C CA . GLN A 1 304 ? -27.225 10.059 41.804 1.00 84.06 304 GLN A CA 1
ATOM 2323 C C . GLN A 1 304 ? -26.010 9.820 40.913 1.00 84.06 304 GLN A C 1
ATOM 2325 O O . GLN A 1 304 ? -24.886 10.145 41.293 1.00 84.06 304 GLN A O 1
ATOM 2330 N N . ARG A 1 305 ? -26.207 9.287 39.704 1.00 72.06 305 ARG A N 1
ATOM 2331 C CA . ARG A 1 305 ? -25.075 9.010 38.806 1.00 72.06 305 ARG A CA 1
ATOM 2332 C C . ARG A 1 305 ? -24.255 10.269 38.486 1.00 72.06 305 ARG A C 1
ATOM 2334 O O . ARG A 1 305 ? -23.046 10.173 38.323 1.00 72.06 305 ARG A O 1
ATOM 2341 N N . SER A 1 306 ? -24.890 11.443 38.466 1.00 76.88 306 SER A N 1
ATOM 2342 C CA . SER A 1 306 ? -24.232 12.745 38.283 1.00 76.88 306 SER A CA 1
ATOM 2343 C C . SER A 1 306 ? -23.274 13.136 39.413 1.00 76.88 306 SER A C 1
ATOM 2345 O O . SER A 1 306 ? -22.377 13.945 39.193 1.00 76.88 306 SER A O 1
ATOM 2347 N N . ASP A 1 307 ? -23.447 12.573 40.611 1.00 81.38 307 ASP A N 1
ATOM 2348 C CA . ASP A 1 307 ? -22.584 12.826 41.769 1.00 81.38 307 ASP A CA 1
ATOM 2349 C C . ASP A 1 307 ? -21.390 11.867 41.836 1.00 81.38 307 ASP A C 1
ATOM 2351 O O . ASP A 1 307 ? -20.554 11.979 42.734 1.00 81.38 307 ASP A O 1
ATOM 2355 N N . MET A 1 308 ? -21.276 10.942 40.883 1.00 78.38 308 MET A N 1
ATOM 2356 C CA . MET A 1 308 ? -20.154 10.021 40.777 1.00 78.38 308 MET A CA 1
ATOM 2357 C C . MET A 1 308 ? -19.098 10.539 39.792 1.00 78.38 308 MET A C 1
ATOM 2359 O O . MET A 1 308 ? -19.414 11.149 38.772 1.00 78.38 308 MET A O 1
ATOM 2363 N N . ARG A 1 309 ? -17.820 10.265 40.071 1.00 76.44 309 ARG A N 1
ATOM 2364 C CA . ARG A 1 309 ? -16.720 10.485 39.126 1.00 76.44 309 ARG A CA 1
ATOM 2365 C C . ARG A 1 309 ? -16.585 9.282 38.206 1.00 76.44 309 ARG A C 1
ATOM 2367 O O . ARG A 1 309 ? -16.357 8.172 38.677 1.00 76.44 309 ARG A O 1
ATOM 2374 N N . GLU A 1 310 ? -16.691 9.529 36.907 1.00 54.97 310 GLU A N 1
ATOM 2375 C CA . GLU A 1 310 ? -16.457 8.519 35.875 1.00 54.97 310 GLU A CA 1
ATOM 2376 C C . GLU A 1 310 ? -14.952 8.183 35.758 1.00 54.97 310 GLU A C 1
ATOM 2378 O O . GLU A 1 310 ? -14.109 9.068 35.967 1.00 54.97 310 GLU A O 1
ATOM 2383 N N . PRO A 1 311 ? -14.592 6.931 35.410 1.00 44.12 311 PRO A N 1
ATOM 2384 C CA . PRO A 1 311 ? -15.485 5.829 35.023 1.00 44.12 311 PRO A CA 1
ATOM 2385 C C . PRO A 1 311 ? -16.091 5.046 36.208 1.00 44.12 311 PRO A C 1
ATOM 2387 O O . PRO A 1 311 ? -15.437 4.861 37.236 1.00 44.12 311 PRO A O 1
ATOM 2390 N N . LEU A 1 312 ? -17.324 4.545 36.037 1.00 48.94 312 LEU A N 1
ATOM 2391 C CA . LEU A 1 312 ? -18.042 3.711 37.019 1.00 48.94 312 LEU A CA 1
ATOM 2392 C C . LEU A 1 312 ? -17.992 2.208 36.706 1.00 48.94 312 LEU A C 1
ATOM 2394 O O . LEU A 1 312 ? -17.986 1.800 35.551 1.00 48.94 312 LEU A O 1
ATOM 2398 N N . ASN A 1 313 ? -18.016 1.383 37.752 1.00 51.38 313 ASN A N 1
ATOM 2399 C CA . ASN A 1 313 ? -17.861 -0.071 37.724 1.00 51.38 313 ASN A CA 1
ATOM 2400 C C . ASN A 1 313 ? -19.132 -0.756 38.275 1.00 51.38 313 ASN A C 1
ATOM 2402 O O . ASN A 1 313 ? -19.153 -1.283 39.391 1.00 51.38 313 ASN A O 1
ATOM 2406 N N . LEU A 1 314 ? -20.237 -0.658 37.530 1.00 46.78 314 LEU A N 1
ATOM 2407 C CA . LEU A 1 314 ? -21.530 -1.239 37.912 1.00 46.78 314 LEU A CA 1
ATOM 2408 C C . LEU A 1 314 ? -21.619 -2.704 37.459 1.00 46.78 314 LEU A C 1
ATOM 2410 O O . LEU A 1 314 ? -21.356 -2.972 36.289 1.00 46.78 314 LEU A O 1
ATOM 2414 N N . PRO A 1 315 ? -21.998 -3.652 38.333 1.00 41.12 315 PRO A N 1
ATOM 2415 C CA . PRO A 1 315 ? -22.264 -5.020 37.906 1.00 41.12 315 PRO A CA 1
ATOM 2416 C C . PRO A 1 315 ? -23.665 -5.139 37.278 1.00 41.12 315 PRO A C 1
ATOM 2418 O O . PRO A 1 315 ? -24.661 -4.869 37.946 1.00 41.12 315 PRO A O 1
ATOM 2421 N N . ASP A 1 316 ? -23.750 -5.596 36.028 1.00 38.00 316 ASP A N 1
ATOM 2422 C CA . ASP A 1 316 ? -25.001 -6.048 35.396 1.00 38.00 316 ASP A CA 1
ATOM 2423 C C . ASP A 1 316 ? -25.270 -7.522 35.757 1.00 38.00 316 ASP A C 1
ATOM 2425 O O . ASP A 1 316 ? -24.419 -8.365 35.480 1.00 38.00 316 ASP A O 1
ATOM 2429 N N . LEU A 1 317 ? -26.428 -7.875 36.342 1.00 30.92 317 LEU A N 1
ATOM 2430 C CA . LEU A 1 317 ? -26.825 -9.280 36.607 1.00 30.92 317 LEU A CA 1
ATOM 2431 C C . LEU A 1 317 ? -28.363 -9.448 36.752 1.00 30.92 317 LEU A C 1
ATOM 2433 O O . LEU A 1 317 ? -28.986 -8.519 37.273 1.00 30.92 317 LEU A O 1
ATOM 2437 N N . PRO A 1 318 ? -28.987 -10.646 36.554 1.00 40.88 318 PRO A N 1
ATOM 2438 C CA . PRO A 1 318 ? -28.654 -11.847 35.733 1.00 40.88 318 PRO A CA 1
ATOM 2439 C C . PRO A 1 318 ? -29.942 -12.487 35.057 1.00 40.88 318 PRO A C 1
ATOM 2441 O O . PRO A 1 318 ? -31.003 -11.866 35.162 1.00 40.88 318 PRO A O 1
ATOM 2444 N N . PRO A 1 319 ? -29.963 -13.678 34.380 1.00 30.73 319 PRO A N 1
ATOM 2445 C CA . PRO A 1 319 ? -29.017 -14.801 34.369 1.00 30.73 319 PRO A CA 1
ATOM 2446 C C . PRO A 1 319 ? -28.066 -14.816 33.162 1.00 30.73 319 PRO A C 1
ATOM 2448 O O . PRO A 1 319 ? -28.511 -14.606 32.035 1.00 30.73 319 PRO A O 1
ATOM 2451 N N . PRO A 1 320 ? -26.773 -15.112 33.376 1.00 35.59 320 PRO A N 1
ATOM 2452 C CA . PRO A 1 320 ? -25.910 -15.603 32.319 1.00 35.59 320 PRO A CA 1
ATOM 2453 C C . PRO A 1 320 ? -26.133 -17.109 32.137 1.00 35.59 320 PRO A C 1
ATOM 2455 O O . PRO A 1 320 ? -26.184 -17.856 33.119 1.00 35.59 320 PRO A O 1
ATOM 2458 N N . ASP A 1 321 ? -26.216 -17.543 30.881 1.00 30.08 321 ASP A N 1
ATOM 2459 C CA . ASP A 1 321 ? -25.773 -18.889 30.530 1.00 30.08 321 ASP A CA 1
ATOM 2460 C C . ASP A 1 321 ? -24.307 -19.032 30.970 1.00 30.08 321 ASP A C 1
ATOM 2462 O O . ASP A 1 321 ? -23.527 -18.076 30.919 1.00 30.08 321 ASP A O 1
ATOM 2466 N N . GLU A 1 322 ? -23.968 -20.204 31.502 1.00 31.31 322 GLU A N 1
ATOM 2467 C CA . GLU A 1 322 ? -22.658 -20.513 32.070 1.00 31.31 322 GLU A CA 1
ATOM 2468 C C . GLU A 1 322 ? -21.514 -20.040 31.158 1.00 31.31 322 GLU A C 1
ATOM 2470 O O . GLU A 1 322 ? -21.462 -20.368 29.972 1.00 31.31 322 GLU A O 1
ATOM 2475 N N . LYS A 1 323 ? -20.563 -19.284 31.732 1.00 35.16 323 LYS A N 1
ATOM 2476 C CA . LYS A 1 323 ? -19.256 -19.073 31.096 1.00 35.16 323 LYS A CA 1
ATOM 2477 C C . LYS A 1 323 ? -18.642 -20.453 30.822 1.00 35.16 323 LYS A C 1
ATOM 2479 O O . LYS A 1 323 ? -18.691 -21.287 31.730 1.00 35.16 323 LYS A O 1
ATOM 2484 N N . PRO A 1 324 ? -18.042 -20.692 29.644 1.00 33.91 324 PRO A N 1
ATOM 2485 C CA . PRO A 1 324 ? -17.463 -21.988 29.331 1.00 33.91 324 PRO A CA 1
ATOM 2486 C C . PRO A 1 324 ? -16.436 -22.390 30.396 1.00 33.91 324 PRO A C 1
ATOM 2488 O O . PRO A 1 324 ? -15.478 -21.669 30.680 1.00 33.91 324 PRO A O 1
ATOM 2491 N N . ILE A 1 325 ? -16.672 -23.554 31.002 1.00 39.75 325 ILE A N 1
ATOM 2492 C CA . ILE A 1 325 ? -15.734 -24.275 31.867 1.00 39.75 325 ILE A CA 1
ATOM 2493 C C . ILE A 1 325 ? -14.847 -25.122 30.943 1.00 39.75 325 ILE A C 1
ATOM 2495 O O . ILE A 1 325 ? -14.849 -26.349 31.017 1.00 39.75 325 ILE A O 1
ATOM 2499 N N . HIS A 1 326 ? -14.143 -24.477 30.015 1.00 45.66 326 HIS A N 1
ATOM 2500 C CA . HIS A 1 326 ? -13.297 -25.161 29.040 1.00 45.66 326 HIS A CA 1
ATOM 2501 C C . HIS A 1 326 ? -11.881 -24.589 29.080 1.00 45.66 326 HIS A C 1
ATOM 2503 O O . HIS A 1 326 ? -11.675 -23.408 29.378 1.00 45.66 326 HIS A O 1
ATOM 2509 N N . ASP A 1 327 ? -10.894 -25.458 28.854 1.00 62.91 327 ASP A N 1
ATOM 2510 C CA . ASP A 1 327 ? -9.505 -25.045 28.689 1.00 62.91 327 ASP A CA 1
ATOM 2511 C C . ASP A 1 327 ? -9.432 -24.002 27.561 1.00 62.91 327 ASP A C 1
ATOM 2513 O O . ASP A 1 327 ? -10.101 -24.116 26.537 1.00 62.91 327 ASP A O 1
ATOM 2517 N N . THR A 1 328 ? -8.681 -22.922 27.780 1.00 78.06 328 THR A N 1
ATOM 2518 C CA . THR A 1 328 ? -8.557 -21.832 26.800 1.00 78.06 328 THR A CA 1
ATOM 2519 C C . THR A 1 328 ? -7.100 -21.657 26.390 1.00 78.06 328 THR A C 1
ATOM 2521 O O . THR A 1 328 ? -6.229 -21.523 27.262 1.00 78.06 328 THR A O 1
ATOM 2524 N N . THR A 1 329 ? -6.842 -21.485 25.104 1.00 83.00 329 THR A N 1
ATOM 2525 C CA . THR A 1 329 ? -5.516 -21.225 24.551 1.00 83.00 329 THR A CA 1
ATOM 2526 C C . THR A 1 329 ? -5.239 -19.717 24.458 1.00 83.00 329 THR A C 1
ATOM 2528 O O . THR A 1 329 ? -6.017 -18.978 23.846 1.00 83.00 329 THR A O 1
ATOM 2531 N N . PRO A 1 330 ? -4.132 -19.213 25.043 1.00 89.88 330 PRO A N 1
ATOM 2532 C CA . PRO A 1 330 ? -3.699 -17.831 24.860 1.00 89.88 330 PRO A CA 1
ATOM 2533 C C . PRO A 1 330 ? -3.028 -17.609 23.503 1.00 89.88 330 PRO A C 1
ATOM 2535 O O . PRO A 1 330 ? -2.263 -18.446 23.027 1.00 89.88 330 PRO A O 1
ATOM 2538 N N . GLY A 1 331 ? -3.225 -16.425 22.931 1.00 88.12 331 GLY A N 1
ATOM 2539 C CA . GLY A 1 331 ? -2.510 -15.982 21.743 1.00 88.12 331 GLY A CA 1
ATOM 2540 C C . GLY A 1 331 ? -2.814 -14.535 21.372 1.00 88.12 331 GLY A C 1
ATOM 2541 O O . GLY A 1 331 ? -3.263 -13.741 22.194 1.00 88.12 331 GLY A O 1
ATOM 2542 N N . TRP A 1 332 ? -2.539 -14.180 20.123 1.00 89.88 332 TRP A N 1
ATOM 2543 C CA . TRP A 1 332 ? -2.624 -12.813 19.621 1.00 89.88 332 TRP A CA 1
ATOM 2544 C C . TRP A 1 332 ? -3.481 -12.755 18.360 1.00 89.88 332 TRP A C 1
ATOM 2546 O O . TRP A 1 332 ? -3.161 -13.394 17.356 1.00 89.88 332 TRP A O 1
ATOM 2556 N N . GLY A 1 333 ? -4.566 -11.982 18.418 1.00 78.88 333 GLY A N 1
ATOM 2557 C CA . GLY A 1 333 ? -5.483 -11.737 17.307 1.00 78.88 333 GLY A CA 1
ATOM 2558 C C . GLY A 1 333 ? -5.257 -10.369 16.674 1.00 78.88 333 GLY A C 1
ATOM 2559 O O . GLY A 1 333 ? -4.869 -9.429 17.355 1.00 78.88 333 GLY A O 1
ATOM 2560 N N . PHE A 1 334 ? -5.479 -10.229 15.369 1.00 68.44 334 PHE A N 1
ATOM 2561 C CA . PHE A 1 334 ? -5.245 -8.958 14.676 1.00 68.44 334 PHE A CA 1
ATOM 2562 C C . PHE A 1 334 ? -6.294 -7.912 15.090 1.00 68.44 334 PHE A C 1
ATOM 2564 O O . PHE A 1 334 ? -7.488 -8.117 14.882 1.00 68.44 334 PHE A O 1
ATOM 2571 N N . SER A 1 335 ? -5.861 -6.784 15.654 1.00 70.19 335 SER A N 1
ATOM 2572 C CA . SER A 1 335 ? -6.717 -5.823 16.363 1.00 70.19 335 SER A CA 1
ATOM 2573 C C . SER A 1 335 ? -7.834 -5.237 15.505 1.00 70.19 335 SER A C 1
ATOM 2575 O O . SER A 1 335 ? -8.934 -5.024 15.995 1.00 70.19 335 SER A O 1
ATOM 2577 N N . THR A 1 336 ? -7.596 -5.024 14.209 1.00 61.81 336 THR A N 1
ATOM 2578 C CA . THR A 1 336 ? -8.625 -4.480 13.297 1.00 61.81 336 THR A CA 1
ATOM 2579 C C . THR A 1 336 ? -9.740 -5.474 12.957 1.00 61.81 336 THR A C 1
ATOM 2581 O O . THR A 1 336 ? -10.739 -5.090 12.360 1.00 61.81 336 THR A O 1
ATOM 2584 N N . GLN A 1 337 ? -9.574 -6.747 13.326 1.00 52.25 337 GLN A N 1
ATOM 2585 C CA . GLN A 1 337 ? -10.569 -7.809 13.164 1.00 52.25 337 GLN A CA 1
ATOM 2586 C C . GLN A 1 337 ? -11.244 -8.159 14.499 1.00 52.25 337 GLN A C 1
ATOM 2588 O O . GLN A 1 337 ? -11.917 -9.181 14.596 1.00 52.25 337 GLN A O 1
ATOM 2593 N N . LEU A 1 338 ? -11.051 -7.332 15.529 1.00 61.47 338 LEU A N 1
ATOM 2594 C CA . LEU A 1 338 ? -11.624 -7.504 16.856 1.00 61.47 338 LEU A CA 1
ATOM 2595 C C . LEU A 1 338 ? -12.508 -6.306 17.172 1.00 61.47 338 LEU A C 1
ATOM 2597 O O . LEU A 1 338 ? -12.049 -5.165 17.177 1.00 61.47 338 LEU A O 1
ATOM 2601 N N . THR A 1 339 ? -13.774 -6.568 17.474 1.00 75.75 339 THR A N 1
ATOM 2602 C CA . THR A 1 339 ? -14.636 -5.555 18.087 1.00 75.75 339 THR A CA 1
ATOM 2603 C C . THR A 1 339 ? -14.518 -5.724 19.591 1.00 75.75 339 THR A C 1
ATOM 2605 O O . THR A 1 339 ? -15.150 -6.609 20.162 1.00 75.75 339 THR A O 1
ATOM 2608 N N . VAL A 1 340 ? -13.634 -4.939 20.208 1.00 64.38 340 VAL A N 1
ATOM 2609 C CA . VAL A 1 340 ? -13.338 -5.025 21.644 1.00 64.38 340 VAL A CA 1
ATOM 2610 C C . VAL A 1 340 ? -14.446 -4.349 22.445 1.00 64.38 340 VAL A C 1
ATOM 2612 O O . VAL A 1 340 ? -14.787 -3.194 22.192 1.00 64.38 340 VAL A O 1
ATOM 2615 N N . ALA A 1 341 ? -14.968 -5.064 23.435 1.00 60.41 341 ALA A N 1
ATOM 2616 C CA . ALA A 1 341 ? -15.949 -4.590 24.395 1.00 60.41 341 ALA A CA 1
ATOM 2617 C C . ALA A 1 341 ? -15.486 -4.991 25.805 1.00 60.41 341 ALA A C 1
ATOM 2619 O O . ALA A 1 341 ? -15.855 -6.034 26.330 1.00 60.41 341 ALA A O 1
ATOM 2620 N N . GLY A 1 342 ? -14.638 -4.162 26.418 1.00 70.88 342 GLY A N 1
ATOM 2621 C CA . GLY A 1 342 ? -14.077 -4.460 27.738 1.00 70.88 342 GLY A CA 1
ATOM 2622 C C . GLY A 1 342 ? -13.028 -5.575 27.694 1.00 70.88 342 GLY A C 1
ATOM 2623 O O . GLY A 1 342 ? -12.028 -5.451 26.987 1.00 70.88 342 GLY A O 1
ATOM 2624 N N . ASP A 1 343 ? -13.238 -6.628 28.485 1.00 75.25 343 ASP A N 1
ATOM 2625 C CA . ASP A 1 343 ? -12.373 -7.811 28.578 1.00 75.25 343 ASP A CA 1
ATOM 2626 C C . ASP A 1 343 ? -12.758 -8.917 27.589 1.00 75.25 343 ASP A C 1
ATOM 2628 O O . ASP A 1 343 ? -12.143 -9.982 27.592 1.00 75.25 343 ASP A O 1
ATOM 2632 N N . THR A 1 344 ? -13.731 -8.673 26.711 1.00 65.38 344 THR A N 1
ATOM 2633 C CA . THR A 1 344 ? -14.040 -9.558 25.591 1.00 65.38 344 THR A CA 1
ATOM 2634 C C . THR A 1 344 ? -13.927 -8.826 24.262 1.00 65.38 344 THR A C 1
ATOM 2636 O O . THR A 1 344 ? -13.901 -7.595 24.164 1.00 65.38 344 THR A O 1
ATOM 2639 N N . ALA A 1 345 ? -13.774 -9.599 23.198 1.00 67.56 345 ALA A N 1
ATOM 2640 C CA . ALA A 1 345 ? -13.863 -9.110 21.841 1.00 67.56 345 ALA A CA 1
ATOM 2641 C C . ALA A 1 345 ? -14.658 -10.093 21.003 1.00 67.56 345 ALA A C 1
ATOM 2643 O O . ALA A 1 345 ? -14.527 -11.305 21.150 1.00 67.56 345 ALA A O 1
ATOM 2644 N N . VAL A 1 346 ? -15.439 -9.562 20.071 1.00 68.38 346 VAL A N 1
ATOM 2645 C CA . VAL A 1 346 ? -16.068 -10.381 19.041 1.00 68.38 346 VAL A CA 1
ATOM 2646 C C . VAL A 1 346 ? -15.148 -10.404 17.832 1.00 68.38 346 VAL A C 1
ATOM 2648 O O . VAL A 1 346 ? -14.749 -9.350 17.316 1.00 68.38 346 VAL A O 1
ATOM 2651 N N . ILE A 1 347 ? -14.807 -11.608 17.381 1.00 64.56 347 ILE A N 1
ATOM 2652 C CA . ILE A 1 347 ? -14.068 -11.795 16.142 1.00 64.56 347 ILE A CA 1
ATOM 2653 C C . ILE A 1 347 ? -14.928 -11.305 14.978 1.00 64.56 347 ILE A C 1
ATOM 2655 O O . ILE A 1 347 ? -16.090 -11.685 14.833 1.00 64.56 347 ILE A O 1
ATOM 2659 N N . GLY A 1 348 ? -14.345 -10.471 14.122 1.00 44.12 348 GLY A N 1
ATOM 2660 C CA . GLY A 1 348 ? -14.994 -9.946 12.930 1.00 44.12 348 GLY A CA 1
ATOM 2661 C C . GLY A 1 348 ? -15.488 -11.043 11.983 1.00 44.12 348 GLY A C 1
ATOM 2662 O O . GLY A 1 348 ? -15.172 -12.226 12.116 1.00 44.12 348 GLY A O 1
ATOM 2663 N N . THR A 1 349 ? -16.254 -10.632 10.976 1.00 40.19 349 THR A N 1
ATOM 2664 C CA . THR A 1 349 ? -17.058 -11.487 10.082 1.00 40.19 349 THR A CA 1
ATOM 2665 C C . THR A 1 349 ? -16.296 -12.600 9.341 1.00 40.19 349 THR A C 1
ATOM 2667 O O . THR A 1 349 ? -16.925 -13.479 8.758 1.00 40.19 349 THR A O 1
ATOM 2670 N N . TYR A 1 350 ? -14.961 -12.613 9.370 1.00 41.75 350 TYR A N 1
ATOM 2671 C CA . TYR A 1 350 ? -14.126 -13.564 8.625 1.00 41.75 350 TYR A CA 1
ATOM 2672 C C . TYR A 1 350 ? -13.241 -14.469 9.497 1.00 41.75 350 TYR A C 1
ATOM 2674 O O . TYR A 1 350 ? -12.541 -15.332 8.961 1.00 41.75 350 TYR A O 1
ATOM 2682 N N . GLY A 1 351 ? -13.299 -14.320 10.823 1.00 53.34 351 GLY A N 1
ATOM 2683 C CA . GLY A 1 351 ? -12.426 -15.043 11.744 1.00 53.34 351 GLY A CA 1
ATOM 2684 C C . GLY A 1 351 ? -10.994 -14.494 11.763 1.00 53.34 351 GLY A C 1
ATOM 2685 O O . GLY A 1 351 ? -10.661 -13.571 11.017 1.00 53.34 351 GLY A O 1
ATOM 2686 N N . ILE A 1 352 ? -10.122 -15.061 12.599 1.00 69.06 352 ILE A N 1
ATOM 2687 C CA . ILE A 1 352 ? -8.713 -14.642 12.719 1.00 69.06 352 ILE A CA 1
ATOM 2688 C C . ILE A 1 352 ? -7.766 -15.829 12.919 1.00 69.06 352 ILE A C 1
ATOM 2690 O O . ILE A 1 352 ? -8.134 -16.851 13.488 1.00 69.06 352 ILE A O 1
ATOM 2694 N N . ASN A 1 353 ? -6.509 -15.679 12.494 1.00 72.94 353 ASN A N 1
ATOM 2695 C CA . ASN A 1 353 ? -5.437 -16.580 12.924 1.00 72.94 353 ASN A CA 1
ATOM 2696 C C . ASN A 1 353 ? -4.935 -16.147 14.302 1.00 72.94 353 ASN A C 1
ATOM 2698 O O . ASN A 1 353 ? -4.539 -14.991 14.471 1.00 72.94 353 ASN A O 1
ATOM 2702 N N . LEU A 1 354 ? -4.909 -17.083 15.245 1.00 82.62 354 LEU A N 1
ATOM 2703 C CA . LEU A 1 354 ? -4.337 -16.895 16.565 1.00 82.62 354 LEU A CA 1
ATOM 2704 C C . LEU A 1 354 ? -2.825 -17.120 16.486 1.00 82.62 354 LEU A C 1
ATOM 2706 O O . LEU A 1 354 ? -2.358 -18.175 16.053 1.00 82.62 354 LEU A O 1
ATOM 2710 N N . ARG A 1 355 ? -2.043 -16.112 16.871 1.00 81.50 355 ARG A N 1
ATOM 2711 C CA . ARG A 1 355 ? -0.575 -16.161 16.831 1.00 81.50 355 ARG A CA 1
ATOM 2712 C C . ARG A 1 355 ? 0.019 -16.358 18.220 1.00 81.50 355 ARG A C 1
ATOM 2714 O O . ARG A 1 355 ? -0.542 -15.879 19.198 1.00 81.50 355 ARG A O 1
ATOM 2721 N N . ASP A 1 356 ? 1.182 -16.997 18.311 1.00 81.44 356 ASP A N 1
ATOM 2722 C CA . ASP A 1 356 ? 1.893 -17.158 19.590 1.00 81.44 356 ASP A CA 1
ATOM 2723 C C . ASP A 1 356 ? 2.549 -15.854 20.094 1.00 81.44 356 ASP A C 1
ATOM 2725 O O . ASP A 1 356 ? 2.805 -15.701 21.289 1.00 81.44 356 ASP A O 1
ATOM 2729 N N . LYS A 1 357 ? 2.796 -14.885 19.199 1.00 86.38 357 LYS A N 1
ATOM 2730 C CA . LYS A 1 357 ? 3.417 -13.576 19.484 1.00 86.38 357 LYS A CA 1
ATOM 2731 C C . LYS A 1 357 ? 2.722 -12.441 18.704 1.00 86.38 357 LYS A C 1
ATOM 2733 O O . LYS A 1 357 ? 2.172 -12.708 17.635 1.00 86.38 357 LYS A O 1
ATOM 2738 N N . PRO A 1 358 ? 2.795 -11.171 19.161 1.00 76.31 358 PRO A N 1
ATOM 2739 C CA . PRO A 1 358 ? 2.129 -10.017 18.533 1.00 76.31 358 PRO A CA 1
ATOM 2740 C C . PRO A 1 358 ? 2.850 -9.506 17.280 1.00 76.31 358 PRO A C 1
ATOM 2742 O O . PRO A 1 358 ? 3.247 -8.346 17.188 1.00 76.31 358 PRO A O 1
ATOM 2745 N N . ASN A 1 359 ? 3.109 -10.382 16.315 1.00 64.38 359 ASN A N 1
ATOM 2746 C CA . ASN A 1 359 ? 3.708 -9.986 15.049 1.00 64.38 359 ASN A CA 1
ATOM 2747 C C . ASN A 1 359 ? 3.300 -10.932 13.916 1.00 64.38 359 ASN A C 1
ATOM 2749 O O . ASN A 1 359 ? 2.866 -12.060 14.133 1.00 64.38 359 ASN A O 1
ATOM 2753 N N . ARG A 1 360 ? 3.474 -10.462 12.680 1.00 54.44 360 ARG A N 1
ATOM 2754 C CA . ARG A 1 360 ? 2.966 -11.127 11.472 1.00 54.44 360 ARG A CA 1
ATOM 2755 C C . ARG A 1 360 ? 3.664 -12.446 11.120 1.00 54.44 360 ARG A C 1
ATOM 2757 O O . ARG A 1 360 ? 3.042 -13.288 10.480 1.00 54.44 360 ARG A O 1
ATOM 2764 N N . ILE A 1 361 ? 4.910 -12.643 11.561 1.00 51.88 361 ILE A N 1
ATOM 2765 C CA . ILE A 1 361 ? 5.726 -13.842 11.276 1.00 51.88 361 ILE A CA 1
ATOM 2766 C C . ILE A 1 361 ? 5.678 -14.892 12.400 1.00 51.88 361 ILE A C 1
ATOM 2768 O O . ILE A 1 361 ? 6.310 -15.941 12.299 1.00 51.88 361 ILE A O 1
ATOM 2772 N N . ALA A 1 362 ? 4.950 -14.600 13.478 1.00 59.12 362 ALA A N 1
ATOM 2773 C CA . ALA A 1 362 ? 4.729 -15.479 14.617 1.00 59.12 362 ALA A CA 1
ATOM 2774 C C . ALA A 1 362 ? 4.028 -16.784 14.199 1.00 59.12 362 ALA A C 1
ATOM 2776 O O . ALA A 1 362 ? 3.280 -16.813 13.214 1.00 59.12 362 ALA A O 1
ATOM 2777 N N . ALA A 1 363 ? 4.247 -17.869 14.943 1.00 62.28 363 ALA A N 1
ATOM 2778 C CA . ALA A 1 363 ? 3.655 -19.160 14.612 1.00 62.28 363 ALA A CA 1
ATOM 2779 C C . ALA A 1 363 ? 2.124 -19.066 14.679 1.00 62.28 363 ALA A C 1
ATOM 2781 O O . ALA A 1 363 ? 1.568 -18.460 15.598 1.00 62.28 363 ALA A O 1
ATOM 2782 N N . ASN A 1 364 ? 1.437 -19.637 13.685 1.00 70.19 364 ASN A N 1
ATOM 2783 C CA . ASN A 1 364 ? -0.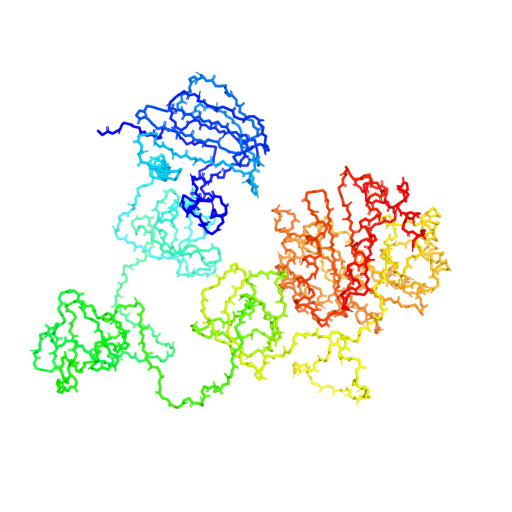012 -19.799 13.752 1.00 70.19 364 ASN A CA 1
ATOM 2784 C C . ASN A 1 364 ? -0.317 -20.980 14.673 1.00 70.19 364 ASN A C 1
ATOM 2786 O O . ASN A 1 364 ? 0.085 -22.102 14.368 1.00 70.19 364 ASN A O 1
ATOM 2790 N N . ILE A 1 365 ? -0.994 -20.715 15.785 1.00 74.94 365 ILE A N 1
ATOM 2791 C CA . ILE A 1 365 ? -1.324 -21.714 16.808 1.00 74.94 365 ILE A CA 1
ATOM 2792 C C . ILE A 1 365 ? -2.794 -22.133 16.772 1.00 74.94 365 ILE A C 1
ATOM 2794 O O . ILE A 1 365 ? -3.171 -23.071 17.464 1.00 74.94 365 ILE A O 1
ATOM 2798 N N . GLY A 1 366 ? -3.594 -21.528 15.893 1.00 68.81 366 GLY A N 1
ATOM 2799 C CA . GLY A 1 366 ? -4.926 -22.014 15.563 1.00 68.81 366 GLY A CA 1
ATOM 2800 C C . GLY A 1 366 ? -5.761 -20.968 14.839 1.00 68.81 366 GLY A C 1
ATOM 2801 O O . GLY A 1 366 ? -5.377 -19.804 14.720 1.00 68.81 366 GLY A O 1
ATOM 2802 N N . PHE A 1 367 ? -6.914 -21.381 14.333 1.00 74.94 367 PHE A N 1
ATOM 2803 C CA . PHE A 1 367 ? -7.865 -20.483 13.694 1.00 74.94 367 PHE A CA 1
ATOM 2804 C C . PHE A 1 367 ? -9.101 -20.279 14.574 1.00 74.94 367 PHE A C 1
ATOM 2806 O O . PHE A 1 367 ? -9.690 -21.243 15.059 1.00 74.94 367 PHE A O 1
ATOM 2813 N N . VAL A 1 368 ? -9.500 -19.016 14.744 1.00 73.50 368 VAL A N 1
ATOM 2814 C CA . VAL A 1 368 ? -10.688 -18.613 15.504 1.00 73.50 368 VAL A CA 1
ATOM 2815 C C . VAL A 1 368 ? -11.794 -18.206 14.526 1.00 73.50 368 VAL A C 1
ATOM 2817 O O . VAL A 1 368 ? -11.582 -17.273 13.741 1.00 73.50 368 VAL A O 1
ATOM 2820 N N . PRO A 1 369 ? -12.958 -18.876 14.533 1.00 54.00 369 PRO A N 1
ATOM 2821 C CA . PRO A 1 369 ? -14.074 -18.552 13.649 1.00 54.00 369 PRO A CA 1
ATOM 2822 C C . PRO A 1 369 ? -14.623 -17.124 13.809 1.00 54.00 369 PRO A C 1
ATOM 2824 O O . PRO A 1 369 ? -14.383 -16.421 14.787 1.00 54.00 369 PRO A O 1
ATOM 2827 N N . ALA A 1 370 ? -15.359 -16.679 12.792 1.00 50.62 370 ALA A N 1
ATOM 2828 C CA . ALA A 1 370 ? -16.030 -15.384 12.785 1.00 50.62 370 ALA A CA 1
ATOM 2829 C C . ALA A 1 370 ? -17.177 -15.326 13.799 1.00 50.62 370 ALA A C 1
ATOM 2831 O O . ALA A 1 370 ? -17.877 -16.317 13.994 1.00 50.62 370 ALA A O 1
ATOM 2832 N N . GLY A 1 371 ? -17.414 -14.154 14.389 1.00 48.97 371 GLY A N 1
ATOM 2833 C CA . GLY A 1 371 ? -18.476 -13.952 15.377 1.00 48.97 371 GLY A CA 1
ATOM 2834 C C . GLY A 1 371 ? -18.220 -14.640 16.720 1.00 48.97 371 GLY A C 1
ATOM 2835 O O . GLY A 1 371 ? -19.050 -14.526 17.616 1.00 48.97 371 GLY A O 1
ATOM 2836 N N . THR A 1 372 ? -17.089 -15.335 16.872 1.00 64.19 372 THR A N 1
ATOM 2837 C CA . THR A 1 372 ? -16.666 -15.937 18.133 1.00 64.19 372 THR A CA 1
ATOM 2838 C C . THR A 1 372 ? -16.375 -14.845 19.153 1.00 64.19 372 THR A C 1
ATOM 2840 O O . THR A 1 372 ? -15.675 -13.877 18.855 1.00 64.19 372 THR A O 1
ATOM 2843 N N . GLU A 1 373 ? -16.890 -15.011 20.363 1.00 76.19 373 GLU A N 1
ATOM 2844 C CA . GLU A 1 373 ? -16.477 -14.197 21.496 1.00 76.19 373 GLU A CA 1
ATOM 2845 C C . GLU A 1 373 ? -15.176 -14.763 22.077 1.00 76.19 373 GLU A C 1
ATOM 2847 O O . GLU A 1 373 ? -15.050 -15.963 22.314 1.00 76.19 373 GLU A O 1
ATOM 2852 N N . VAL A 1 374 ? -14.181 -13.899 22.257 1.00 81.06 374 VAL A N 1
ATOM 2853 C CA . VAL A 1 374 ? -12.874 -14.235 22.828 1.00 81.06 374 VAL A CA 1
ATOM 2854 C C . VAL A 1 374 ? -12.577 -13.319 24.001 1.00 81.06 374 VAL A C 1
ATOM 2856 O O . VAL A 1 374 ? -13.062 -12.192 24.058 1.00 81.06 374 VAL A O 1
ATOM 2859 N N . ILE A 1 375 ? -11.738 -13.775 24.923 1.00 84.75 375 ILE A N 1
ATOM 2860 C CA . ILE A 1 375 ? -11.356 -12.982 26.093 1.00 84.75 375 ILE A CA 1
ATOM 2861 C C . ILE A 1 375 ? -10.149 -12.132 25.715 1.00 84.75 375 ILE A C 1
ATOM 2863 O O . ILE A 1 375 ? -9.117 -12.679 25.347 1.00 84.75 375 ILE A O 1
ATOM 2867 N N . VAL A 1 376 ? -10.240 -10.812 25.827 1.00 84.81 376 VAL A N 1
ATOM 2868 C CA . VAL A 1 376 ? -9.112 -9.888 25.689 1.00 84.81 376 VAL A CA 1
ATOM 2869 C C . VAL A 1 376 ? -8.336 -9.861 26.997 1.00 84.81 376 VAL A C 1
ATOM 2871 O O . VAL A 1 376 ? -8.837 -9.441 28.034 1.00 84.81 376 VAL A O 1
ATOM 2874 N N . THR A 1 377 ? -7.079 -10.292 26.959 1.00 82.31 377 THR A N 1
ATOM 2875 C CA . THR A 1 377 ? -6.258 -10.439 28.172 1.00 82.31 377 THR A CA 1
ATOM 2876 C C . THR A 1 377 ? -5.295 -9.284 28.413 1.00 82.31 377 THR A C 1
ATOM 2878 O O . THR A 1 377 ? -4.475 -9.345 29.326 1.00 82.31 377 THR A O 1
ATOM 2881 N N . GLY A 1 378 ? -5.344 -8.241 27.586 1.00 79.44 378 GLY A N 1
ATOM 2882 C CA . GLY A 1 378 ? -4.451 -7.097 27.708 1.00 79.44 378 GLY A CA 1
ATOM 2883 C C . GLY A 1 378 ? -4.567 -6.098 26.557 1.00 79.44 378 GLY A C 1
ATOM 2884 O O . GLY A 1 378 ? -5.306 -6.327 25.598 1.00 79.44 378 GLY A O 1
ATOM 2885 N N . PRO A 1 379 ? -3.834 -4.978 26.646 1.00 73.81 379 PRO A N 1
ATOM 2886 C CA . PRO A 1 379 ? -3.825 -3.957 25.608 1.00 73.81 379 PRO A CA 1
ATOM 2887 C C . PRO A 1 379 ? -3.169 -4.473 24.323 1.00 73.81 379 PRO A C 1
ATOM 2889 O O . PRO A 1 379 ? -2.301 -5.349 24.354 1.00 73.81 379 PRO A O 1
ATOM 2892 N N . ALA A 1 380 ? -3.566 -3.900 23.187 1.00 70.56 380 ALA A N 1
ATOM 2893 C CA . ALA A 1 380 ? -2.960 -4.225 21.904 1.00 70.56 380 ALA A CA 1
ATOM 2894 C C . ALA A 1 380 ? -1.461 -3.874 21.871 1.00 70.56 380 ALA A C 1
ATOM 2896 O O . ALA A 1 380 ? -1.029 -2.839 22.379 1.00 70.56 380 ALA A O 1
ATOM 2897 N N . VAL A 1 381 ? -0.672 -4.740 21.240 1.00 78.31 381 VAL A N 1
ATOM 2898 C CA . VAL A 1 381 ? 0.754 -4.577 20.961 1.00 78.31 381 VAL A CA 1
ATOM 2899 C C . VAL A 1 381 ? 0.923 -4.536 19.444 1.00 78.31 381 VAL A C 1
ATOM 2901 O O . VAL A 1 381 ? 0.780 -5.544 18.751 1.00 78.31 381 VAL A O 1
ATOM 2904 N N . GLY A 1 382 ? 1.200 -3.343 18.916 1.00 75.81 382 GLY A N 1
ATOM 2905 C CA . GLY A 1 382 ? 1.209 -3.106 17.473 1.00 75.81 382 GLY A CA 1
ATOM 2906 C C . GLY A 1 382 ? -0.185 -3.305 16.876 1.00 75.81 382 GLY A C 1
ATOM 2907 O O . GLY A 1 382 ? -1.153 -2.709 17.333 1.00 75.81 382 GLY A O 1
ATOM 2908 N N . GLU A 1 383 ? -0.288 -4.154 15.857 1.00 71.19 383 GLU A N 1
ATOM 2909 C CA . GLU A 1 383 ? -1.563 -4.476 15.204 1.00 71.19 383 GLU A CA 1
ATOM 2910 C C . GLU A 1 383 ? -2.258 -5.710 15.809 1.00 71.19 383 GLU A C 1
ATOM 2912 O O . GLU A 1 383 ? -3.165 -6.265 15.187 1.00 71.19 383 GLU A O 1
ATOM 2917 N N . TYR A 1 384 ? -1.813 -6.184 16.977 1.00 80.94 384 TYR A N 1
ATOM 2918 C CA . TYR A 1 384 ? -2.309 -7.410 17.599 1.00 80.94 384 TYR A CA 1
ATOM 2919 C C . TYR A 1 384 ? -2.829 -7.174 19.015 1.00 80.94 384 TYR A C 1
ATOM 2921 O O . TYR A 1 384 ? -2.154 -6.571 19.838 1.00 80.94 384 TYR A O 1
ATOM 2929 N N . THR A 1 385 ? -3.994 -7.726 19.334 1.00 86.69 385 THR A N 1
ATOM 2930 C CA . THR A 1 385 ? -4.587 -7.738 20.674 1.00 86.69 385 THR A CA 1
ATOM 2931 C C . THR A 1 385 ? -4.388 -9.122 21.299 1.00 86.69 385 THR A C 1
ATOM 2933 O O . THR A 1 385 ? -4.679 -10.124 20.637 1.00 86.69 385 THR A O 1
ATOM 2936 N N . PRO A 1 386 ? -3.882 -9.219 22.540 1.00 90.62 386 PRO A N 1
ATOM 2937 C CA . PRO A 1 386 ? -3.739 -10.496 23.225 1.00 90.62 386 PRO A CA 1
ATOM 2938 C C . PRO A 1 386 ? -5.118 -11.014 23.633 1.00 90.62 386 PRO A C 1
ATOM 2940 O O . PRO A 1 386 ? -5.896 -10.297 24.269 1.00 90.62 386 PRO A O 1
ATOM 2943 N N . ILE A 1 387 ? -5.417 -12.252 23.253 1.00 91.31 387 ILE A N 1
ATOM 2944 C CA . ILE A 1 387 ? -6.708 -12.894 23.486 1.00 91.31 387 ILE A CA 1
ATOM 2945 C C . ILE A 1 387 ? -6.545 -14.329 24.006 1.00 91.31 387 ILE A C 1
ATOM 2947 O O . ILE A 1 387 ? -5.519 -14.972 23.780 1.00 91.31 387 ILE A O 1
ATOM 2951 N N . ARG A 1 388 ? -7.571 -14.857 24.673 1.00 88.81 388 ARG A N 1
ATOM 2952 C CA . ARG A 1 388 ? -7.742 -16.286 24.962 1.00 88.81 388 ARG A CA 1
ATOM 2953 C C . ARG A 1 388 ? -8.978 -16.807 24.250 1.00 88.81 388 ARG A C 1
ATOM 2955 O O . ARG A 1 388 ? -10.010 -16.136 24.223 1.00 88.81 388 ARG A O 1
ATOM 2962 N N . VAL A 1 389 ? -8.843 -17.996 23.684 1.00 83.50 389 VAL A N 1
ATOM 2963 C CA . VAL A 1 389 ? -9.867 -18.661 22.877 1.00 83.50 389 VAL A CA 1
ATOM 2964 C C . VAL A 1 389 ? -10.159 -20.008 23.510 1.00 83.50 389 VAL A C 1
ATOM 2966 O O . VAL A 1 389 ? -9.225 -20.680 23.931 1.00 83.50 389 VAL A O 1
ATOM 2969 N N . ASP A 1 390 ? -11.429 -20.380 23.593 1.00 78.88 390 ASP A N 1
ATOM 2970 C CA . ASP A 1 390 ? -11.855 -21.711 24.032 1.00 78.88 390 ASP A CA 1
ATOM 2971 C C . ASP A 1 390 ? -11.249 -22.798 23.126 1.00 78.88 390 ASP A C 1
ATOM 2973 O O . ASP A 1 390 ? -11.303 -22.675 21.897 1.00 78.88 390 ASP A O 1
ATOM 2977 N N . ASP A 1 391 ? -10.654 -23.834 23.715 1.00 71.94 391 ASP A N 1
ATOM 2978 C CA . ASP A 1 391 ? -9.998 -24.921 22.987 1.00 71.94 391 ASP A CA 1
ATOM 2979 C C . ASP A 1 391 ? -10.986 -25.730 22.130 1.00 71.94 391 ASP A C 1
ATOM 2981 O O . ASP A 1 391 ? -10.597 -26.228 21.072 1.00 71.94 391 ASP A O 1
ATOM 2985 N N . ASP A 1 392 ? -12.270 -25.789 22.508 1.00 68.19 392 ASP A N 1
ATOM 2986 C CA . ASP A 1 392 ? -13.322 -26.442 21.715 1.00 68.19 392 ASP A CA 1
ATOM 2987 C C . ASP A 1 392 ? -13.714 -25.614 20.473 1.00 68.19 392 ASP A C 1
ATOM 2989 O O . ASP A 1 392 ? -14.280 -26.133 19.504 1.00 68.19 392 ASP A O 1
ATOM 2993 N N . ILE A 1 393 ? -13.386 -24.317 20.475 1.00 67.69 393 ILE A N 1
ATOM 2994 C CA . ILE A 1 393 ? -13.598 -23.392 19.354 1.00 67.69 393 ILE A CA 1
ATOM 2995 C C . ILE A 1 393 ? -12.328 -23.246 18.510 1.00 67.69 393 ILE A C 1
ATOM 2997 O O . ILE A 1 393 ? -12.412 -23.038 17.292 1.00 67.69 393 ILE A O 1
ATOM 3001 N N . LEU A 1 394 ? -11.153 -23.323 19.141 1.00 72.25 394 LEU A N 1
ATOM 3002 C CA . LEU A 1 394 ? -9.871 -23.138 18.484 1.00 72.25 394 LEU A CA 1
ATOM 3003 C C . LEU A 1 394 ? -9.602 -24.293 17.521 1.00 72.25 394 LEU A C 1
ATOM 3005 O O . LEU A 1 394 ? -9.253 -25.411 17.893 1.00 72.25 394 LEU A O 1
ATOM 3009 N N . GLN A 1 395 ? -9.715 -23.998 16.232 1.00 68.19 395 GLN A N 1
ATOM 3010 C CA . GLN A 1 395 ? -9.426 -24.979 15.202 1.00 68.19 395 GLN A CA 1
ATOM 3011 C C . GLN A 1 395 ? -7.908 -25.131 15.071 1.00 68.19 395 GLN A C 1
ATOM 3013 O O . GLN A 1 395 ? -7.191 -24.122 15.115 1.00 68.19 395 GLN A O 1
ATOM 3018 N N . PRO A 1 396 ? -7.392 -26.360 14.883 1.00 56.91 396 PRO A N 1
ATOM 3019 C CA . PRO A 1 396 ? -5.961 -26.572 14.737 1.00 56.91 396 PRO A CA 1
ATOM 3020 C C . PRO A 1 396 ? -5.404 -25.723 13.584 1.00 56.91 396 PRO A C 1
ATOM 3022 O O . PRO A 1 396 ? -6.111 -25.490 12.594 1.00 56.91 396 PRO A O 1
ATOM 3025 N N . PRO A 1 397 ? -4.135 -25.278 13.670 1.00 54.31 397 PRO A N 1
ATOM 3026 C CA . PRO A 1 397 ? -3.455 -24.667 12.539 1.00 54.31 397 PRO A CA 1
ATOM 3027 C C . PRO A 1 397 ? -3.604 -25.576 11.328 1.00 54.31 397 PRO A C 1
ATOM 3029 O O . PRO A 1 397 ? -3.438 -26.791 11.440 1.00 54.31 397 PRO A O 1
ATOM 3032 N N . PHE A 1 398 ? -3.938 -24.998 10.180 1.00 39.72 398 PHE A N 1
ATOM 3033 C CA . PHE A 1 398 ? -4.173 -25.776 8.974 1.00 39.72 398 PHE A CA 1
ATOM 3034 C C . PHE A 1 398 ? -2.927 -26.604 8.614 1.00 39.72 398 PHE A C 1
ATOM 3036 O O . PHE A 1 398 ? -1.911 -26.062 8.175 1.00 39.72 398 PHE A O 1
ATOM 3043 N N . ASP A 1 399 ? -3.010 -27.918 8.831 1.00 38.06 399 ASP A N 1
ATOM 3044 C CA . ASP A 1 399 ? -1.964 -28.890 8.520 1.00 38.06 399 ASP A CA 1
ATOM 3045 C C . ASP A 1 399 ? -2.195 -29.436 7.106 1.00 38.06 399 ASP A C 1
ATOM 3047 O O . ASP A 1 399 ? -3.076 -30.270 6.862 1.00 38.06 399 ASP A O 1
ATOM 3051 N N . LEU A 1 400 ? -1.380 -28.955 6.163 1.00 32.22 400 LEU A N 1
ATOM 3052 C CA . LEU A 1 400 ? -1.441 -29.304 4.742 1.00 32.22 400 LEU A CA 1
ATOM 3053 C C . LEU A 1 400 ? -1.315 -30.824 4.491 1.00 32.22 400 LEU A C 1
ATOM 3055 O O . LEU A 1 400 ? -1.731 -31.302 3.436 1.00 32.22 400 LEU A O 1
ATOM 3059 N N . ALA A 1 401 ? -0.769 -31.597 5.440 1.00 30.23 401 ALA A N 1
ATOM 3060 C CA . ALA A 1 401 ? -0.537 -33.033 5.291 1.00 30.23 401 ALA A CA 1
ATOM 3061 C C . ALA A 1 401 ? -1.753 -33.916 5.642 1.00 30.23 401 ALA A C 1
ATOM 3063 O O . ALA A 1 401 ? -1.822 -35.052 5.173 1.00 30.23 401 ALA A O 1
ATOM 3064 N N . LYS A 1 402 ? -2.719 -33.425 6.435 1.00 32.28 402 LYS A N 1
ATOM 3065 C CA . LYS A 1 402 ? -3.893 -34.208 6.889 1.00 32.28 402 LYS A CA 1
ATOM 3066 C C . LYS A 1 402 ? -5.169 -33.988 6.066 1.00 32.28 402 LYS A C 1
ATOM 3068 O O . LYS A 1 402 ? -6.067 -34.827 6.109 1.00 32.28 402 LYS A O 1
ATOM 3073 N N . ALA A 1 403 ? -5.258 -32.902 5.299 1.00 32.75 403 ALA A N 1
ATOM 3074 C CA . ALA A 1 403 ? -6.471 -32.521 4.562 1.00 32.75 403 ALA A CA 1
ATOM 3075 C C . ALA A 1 403 ? -6.718 -33.315 3.256 1.00 32.75 403 ALA A C 1
ATOM 3077 O O . ALA A 1 403 ? -7.754 -33.155 2.617 1.00 32.75 403 ALA A O 1
ATOM 3078 N N . THR A 1 404 ? -5.810 -34.211 2.858 1.00 30.12 404 THR A N 1
ATOM 3079 C CA . THR A 1 404 ? -5.906 -35.045 1.642 1.00 30.12 404 THR A CA 1
ATOM 3080 C C . THR A 1 404 ? -6.859 -36.251 1.756 1.00 30.12 404 THR A C 1
ATOM 3082 O O . THR A 1 404 ? -6.972 -37.013 0.798 1.00 30.12 404 THR A O 1
ATOM 3085 N N . ALA A 1 405 ? -7.562 -36.444 2.883 1.00 27.02 405 ALA A N 1
ATOM 3086 C CA . ALA A 1 405 ? -8.244 -37.709 3.197 1.00 27.02 405 ALA A CA 1
ATOM 3087 C C . ALA A 1 405 ? -9.793 -37.728 3.170 1.00 27.02 405 ALA A C 1
ATOM 3089 O O . ALA A 1 405 ? -10.356 -38.797 3.396 1.00 27.02 405 ALA A O 1
ATOM 3090 N N . MET A 1 406 ? -10.521 -36.636 2.889 1.00 25.88 406 MET A N 1
ATOM 3091 C CA . MET A 1 406 ? -12.003 -36.674 2.880 1.00 25.88 406 MET A CA 1
ATOM 3092 C C . MET A 1 406 ? -12.616 -36.085 1.598 1.00 25.88 406 MET A C 1
ATOM 3094 O O . MET A 1 406 ? -12.516 -34.893 1.326 1.00 25.88 406 MET A O 1
ATOM 3098 N N . GLY A 1 407 ? -13.212 -36.981 0.799 1.00 26.55 407 GLY A N 1
ATOM 3099 C CA . GLY A 1 407 ? -13.761 -36.771 -0.548 1.00 26.55 407 GLY A CA 1
ATOM 3100 C C . GLY A 1 407 ? -15.088 -35.996 -0.623 1.00 26.55 407 GLY A C 1
ATOM 3101 O O . GLY A 1 407 ? -15.790 -35.823 0.364 1.00 26.55 407 GLY A O 1
ATOM 3102 N N . THR A 1 408 ? -15.367 -35.355 -1.765 1.00 29.03 408 THR A N 1
ATOM 3103 C CA . THR A 1 408 ? -16.185 -35.831 -2.913 1.00 29.03 408 THR A CA 1
ATOM 3104 C C . THR A 1 408 ? -17.701 -35.806 -2.690 1.00 29.03 408 THR A C 1
ATOM 3106 O O . THR A 1 408 ? -18.236 -36.683 -2.019 1.00 29.03 408 THR A O 1
ATOM 3109 N N . GLY A 1 409 ? -18.408 -34.897 -3.383 1.00 23.31 409 GLY A N 1
ATOM 3110 C CA . GLY A 1 409 ? -19.852 -35.033 -3.616 1.00 23.31 409 GLY A CA 1
ATOM 3111 C C . GLY A 1 409 ? -20.603 -33.784 -4.108 1.00 23.31 409 GLY A C 1
ATOM 3112 O O . GLY A 1 409 ? -21.004 -32.962 -3.301 1.00 23.31 409 GLY A O 1
ATOM 3113 N N . GLY A 1 410 ? -20.874 -33.717 -5.420 1.00 23.89 410 GLY A N 1
ATOM 3114 C CA . GLY A 1 410 ? -22.205 -33.396 -5.974 1.00 23.89 410 GLY A CA 1
ATOM 3115 C C . GLY A 1 410 ? -22.717 -31.946 -6.009 1.00 23.89 410 GLY A C 1
ATOM 3116 O O . GLY A 1 410 ? -23.278 -31.443 -5.045 1.00 23.89 410 GLY A O 1
ATOM 3117 N N . ALA A 1 411 ? -22.676 -31.339 -7.197 1.00 24.48 411 ALA A N 1
ATOM 3118 C CA . ALA A 1 411 ? -23.434 -30.144 -7.571 1.00 24.48 411 ALA A CA 1
ATOM 3119 C C . ALA A 1 411 ? -24.891 -30.474 -7.972 1.00 24.48 411 ALA A C 1
ATOM 3121 O O . ALA A 1 411 ? -25.089 -31.457 -8.681 1.00 24.48 411 ALA A O 1
ATOM 3122 N N . ALA A 1 412 ? -25.865 -29.624 -7.596 1.00 24.88 412 ALA A N 1
ATOM 3123 C CA . ALA A 1 412 ? -26.982 -29.117 -8.430 1.00 24.88 412 ALA A CA 1
ATOM 3124 C C . ALA A 1 412 ? -28.155 -28.562 -7.586 1.00 24.88 412 ALA A C 1
ATOM 3126 O O . ALA A 1 412 ? -28.822 -29.321 -6.891 1.00 24.88 412 ALA A O 1
ATOM 3127 N N . ASN A 1 413 ? -28.429 -27.252 -7.698 1.00 24.67 413 ASN A N 1
ATOM 3128 C CA . ASN A 1 413 ? -29.752 -26.632 -7.942 1.00 24.67 413 ASN A CA 1
ATOM 3129 C C . ASN A 1 413 ? -29.730 -25.145 -7.552 1.00 24.67 413 ASN A C 1
ATOM 3131 O O . ASN A 1 413 ? -29.794 -24.784 -6.382 1.00 24.67 413 ASN A O 1
ATOM 3135 N N . ILE A 1 414 ? -29.654 -24.272 -8.561 1.00 25.92 414 ILE A N 1
ATOM 3136 C CA . ILE A 1 414 ? -29.704 -22.815 -8.409 1.00 25.92 414 ILE A CA 1
ATOM 3137 C C . ILE A 1 414 ? -31.021 -22.317 -9.006 1.00 25.92 414 ILE A C 1
ATOM 3139 O O . ILE A 1 414 ? -31.184 -22.363 -10.223 1.00 25.92 414 ILE A O 1
ATOM 3143 N N . SER A 1 415 ? -31.903 -21.747 -8.177 1.00 24.44 415 SER A N 1
ATOM 3144 C CA . SER A 1 415 ? -32.657 -20.544 -8.560 1.00 24.44 415 SER A CA 1
ATOM 3145 C C . SER A 1 415 ? -33.278 -19.808 -7.360 1.00 24.44 415 SER A C 1
ATOM 3147 O O . SER A 1 415 ? -34.176 -20.333 -6.711 1.00 24.44 415 SER A O 1
ATOM 3149 N N . LYS A 1 416 ? -32.859 -18.541 -7.207 1.00 27.69 416 LYS A N 1
ATOM 3150 C CA . LYS A 1 416 ? -33.548 -17.373 -6.610 1.00 27.69 416 LYS A CA 1
ATOM 3151 C C . LYS A 1 416 ? -33.834 -17.337 -5.093 1.00 27.69 416 LYS A C 1
ATOM 3153 O O . LYS A 1 416 ? -34.937 -17.645 -4.666 1.00 27.69 416 LYS A O 1
ATOM 3158 N N . SER A 1 417 ? -32.941 -16.671 -4.354 1.00 23.50 417 SER A N 1
ATOM 3159 C CA . SER A 1 417 ? -33.288 -15.555 -3.449 1.00 23.50 417 SER A CA 1
ATOM 3160 C C . SER A 1 417 ? -32.029 -14.746 -3.111 1.00 23.50 417 SER A C 1
ATOM 3162 O O . SER A 1 417 ? -30.992 -15.312 -2.779 1.00 23.50 417 SER A O 1
ATOM 3164 N N . PHE A 1 418 ? -32.095 -13.421 -3.232 1.00 33.38 418 PHE A N 1
ATOM 3165 C CA . PHE A 1 418 ? -31.071 -12.522 -2.693 1.00 33.38 418 PHE A CA 1
ATOM 3166 C C . PHE A 1 418 ? -31.060 -12.628 -1.149 1.00 33.38 418 PHE A C 1
ATOM 3168 O O . PHE A 1 418 ? -32.138 -12.687 -0.565 1.00 33.38 418 PHE A O 1
ATOM 3175 N N . LEU A 1 419 ? -29.858 -12.594 -0.541 1.00 39.78 419 LEU A N 1
ATOM 3176 C CA . LEU A 1 419 ? -29.503 -12.603 0.903 1.00 39.78 419 LEU A CA 1
ATOM 3177 C C . LEU A 1 419 ? -29.381 -13.973 1.620 1.00 39.78 419 LEU A C 1
ATOM 3179 O O . LEU A 1 419 ? -30.366 -14.509 2.110 1.00 39.78 419 LEU A O 1
ATOM 3183 N N . ALA A 1 420 ? -28.136 -14.462 1.759 1.00 24.53 420 ALA A N 1
ATOM 3184 C CA . ALA A 1 420 ? -27.556 -15.154 2.932 1.00 24.53 420 ALA A CA 1
ATOM 3185 C C . ALA A 1 420 ? -26.041 -15.397 2.684 1.00 24.53 420 ALA A C 1
ATOM 3187 O O . ALA A 1 420 ? -25.679 -15.708 1.544 1.00 24.53 420 ALA A O 1
ATOM 3188 N N . PRO A 1 421 ? -25.140 -15.251 3.679 1.00 27.94 421 PRO A N 1
ATOM 3189 C CA . PRO A 1 421 ? -23.740 -15.647 3.526 1.00 27.94 421 PRO A CA 1
ATOM 3190 C C . PRO A 1 421 ? -23.668 -17.165 3.315 1.00 27.94 421 PRO A C 1
ATOM 3192 O O . PRO A 1 421 ? -24.176 -17.943 4.120 1.00 27.94 421 PRO A O 1
ATOM 3195 N N . LEU A 1 422 ? -23.082 -17.578 2.191 1.00 29.95 422 LEU A N 1
ATOM 3196 C CA . LEU A 1 422 ? -22.894 -18.987 1.852 1.00 29.95 422 LEU A CA 1
ATOM 3197 C C . LEU A 1 422 ? -21.898 -19.625 2.839 1.00 29.95 422 LEU A C 1
ATOM 3199 O O . LEU A 1 422 ? -20.821 -19.055 3.033 1.00 29.95 422 LEU A O 1
ATOM 3203 N N . PRO A 1 423 ? -22.181 -20.810 3.410 1.00 30.67 423 PRO A N 1
ATOM 3204 C CA . PRO A 1 423 ? -21.133 -21.646 3.981 1.00 30.67 423 PRO A CA 1
ATOM 3205 C C . PRO A 1 423 ? -20.244 -22.103 2.817 1.00 30.67 423 PRO A C 1
ATOM 3207 O O . PRO A 1 423 ? -20.658 -22.926 2.003 1.00 30.67 423 PRO A O 1
ATOM 3210 N N . ASN A 1 424 ? -19.065 -21.493 2.678 1.00 34.44 424 ASN A N 1
ATOM 3211 C CA . ASN A 1 424 ? -18.206 -21.674 1.508 1.00 34.44 424 ASN A CA 1
ATOM 3212 C C . ASN A 1 424 ? -16.907 -22.394 1.899 1.00 34.44 424 ASN A C 1
ATOM 3214 O O . ASN A 1 424 ? -16.087 -21.796 2.598 1.00 34.44 424 ASN A O 1
ATOM 3218 N N . PRO A 1 425 ? -16.710 -23.654 1.469 1.00 33.75 425 PRO A N 1
ATOM 3219 C CA . PRO A 1 425 ? -15.455 -24.367 1.672 1.00 33.75 425 PRO A CA 1
ATOM 3220 C C . PRO A 1 425 ? -14.315 -23.708 0.882 1.00 33.75 425 PRO A C 1
ATOM 3222 O O . PRO A 1 425 ? -14.549 -23.045 -0.133 1.00 33.75 425 PRO A O 1
ATOM 3225 N N . ASP A 1 426 ? -13.084 -23.903 1.358 1.00 31.70 426 ASP A N 1
ATOM 3226 C CA . ASP A 1 426 ? -11.866 -23.380 0.737 1.00 31.70 426 ASP A CA 1
ATOM 3227 C C . ASP A 1 426 ? -11.775 -23.727 -0.765 1.00 31.70 426 ASP A C 1
ATOM 3229 O O . ASP A 1 426 ? -12.222 -24.803 -1.189 1.00 31.70 426 ASP A O 1
ATOM 3233 N N . PRO A 1 427 ? -11.182 -22.848 -1.600 1.00 33.34 427 PRO A N 1
ATOM 3234 C CA . PRO A 1 427 ? -10.955 -23.159 -3.004 1.00 33.34 427 PRO A CA 1
ATOM 3235 C C . PRO A 1 427 ? -10.059 -24.395 -3.126 1.00 33.34 427 PRO A C 1
ATOM 3237 O O . PRO A 1 427 ? -9.036 -24.507 -2.452 1.00 33.34 427 PRO A O 1
ATOM 3240 N N . THR A 1 428 ? -10.429 -25.327 -4.008 1.00 34.47 428 THR A N 1
ATOM 3241 C CA . THR A 1 428 ? -9.626 -26.525 -4.274 1.00 34.47 428 THR A CA 1
ATOM 3242 C C . THR A 1 428 ? -8.222 -26.105 -4.724 1.00 34.47 428 THR A C 1
ATOM 3244 O O . THR A 1 428 ? -8.114 -25.422 -5.748 1.00 34.47 428 THR A O 1
ATOM 3247 N N . PRO A 1 429 ? -7.150 -26.499 -4.011 1.00 34.19 429 PRO A N 1
ATOM 3248 C CA . PRO A 1 429 ? -5.790 -26.200 -4.434 1.00 34.19 429 PRO A CA 1
ATOM 3249 C C . PRO A 1 429 ? -5.553 -26.753 -5.842 1.00 34.19 429 PRO A C 1
ATOM 3251 O O . PRO A 1 429 ? -5.726 -27.948 -6.087 1.00 34.19 429 PRO A O 1
ATOM 3254 N N . ILE A 1 430 ? -5.166 -25.891 -6.782 1.00 42.66 430 ILE A N 1
ATOM 3255 C CA . ILE A 1 430 ? -4.664 -26.334 -8.083 1.00 42.66 430 ILE A CA 1
ATOM 3256 C C . ILE A 1 430 ? -3.186 -26.656 -7.871 1.00 42.66 430 ILE A C 1
ATOM 3258 O O . ILE A 1 430 ? -2.430 -25.814 -7.396 1.00 42.66 430 ILE A O 1
ATOM 3262 N N . ALA A 1 431 ? -2.777 -27.889 -8.162 1.00 42.09 431 ALA A N 1
ATOM 3263 C CA . ALA A 1 431 ? -1.401 -28.319 -7.947 1.00 42.09 431 ALA A CA 1
ATOM 3264 C C . ALA A 1 431 ? -0.397 -27.418 -8.700 1.00 42.09 431 ALA A C 1
ATOM 3266 O O . ALA A 1 431 ? -0.482 -27.278 -9.920 1.00 42.09 431 ALA A O 1
ATOM 3267 N N . GLY A 1 432 ? 0.575 -26.876 -7.954 1.00 61.09 432 GLY A N 1
ATOM 3268 C CA . GLY A 1 432 ? 1.772 -26.192 -8.453 1.00 61.09 432 GLY A CA 1
ATOM 3269 C C . GLY A 1 432 ? 1.595 -24.697 -8.737 1.00 61.09 432 GLY A C 1
ATOM 3270 O O . GLY A 1 432 ? 0.896 -24.305 -9.670 1.00 61.09 432 GLY A O 1
ATOM 3271 N N . THR A 1 433 ? 2.311 -23.846 -7.994 1.00 74.38 433 THR A N 1
ATOM 3272 C CA . THR A 1 433 ? 2.412 -22.414 -8.314 1.00 74.38 433 THR A CA 1
ATOM 3273 C C . THR A 1 433 ? 3.178 -22.259 -9.624 1.00 74.38 433 THR A C 1
ATOM 3275 O O . THR A 1 433 ? 4.325 -22.702 -9.733 1.00 74.38 433 THR A O 1
ATOM 3278 N N . HIS A 1 434 ? 2.579 -21.630 -10.634 1.00 85.94 434 HIS A N 1
ATOM 3279 C CA . HIS A 1 434 ? 3.216 -21.500 -11.944 1.00 85.94 434 HIS A CA 1
ATOM 3280 C C . HIS A 1 434 ? 4.121 -20.269 -12.014 1.00 85.94 434 HIS A C 1
ATOM 3282 O O . HIS A 1 434 ? 3.786 -19.194 -11.511 1.00 85.94 434 HIS A O 1
ATOM 3288 N N . ILE A 1 435 ? 5.255 -20.417 -12.694 1.00 90.00 435 ILE A N 1
ATOM 3289 C CA . ILE A 1 435 ? 6.085 -19.286 -13.094 1.00 90.00 435 ILE A CA 1
ATOM 3290 C C . ILE A 1 435 ? 5.525 -18.675 -14.381 1.00 90.00 435 ILE A C 1
ATOM 3292 O O . ILE A 1 435 ? 5.129 -19.387 -15.310 1.00 90.00 435 ILE A O 1
ATOM 3296 N N . GLY A 1 436 ? 5.474 -17.355 -14.442 1.00 92.75 436 GLY A N 1
ATOM 3297 C CA . GLY A 1 436 ? 4.901 -16.624 -15.554 1.00 92.75 436 GLY A CA 1
ATOM 3298 C C . GLY A 1 436 ? 5.697 -15.387 -15.922 1.00 92.75 436 GLY A C 1
ATOM 3299 O O . GLY A 1 436 ? 6.521 -14.885 -15.156 1.00 92.75 436 GLY A O 1
ATOM 3300 N N . LEU A 1 437 ? 5.428 -14.901 -17.127 1.00 92.75 437 LEU A N 1
ATOM 3301 C CA . LEU A 1 437 ? 6.048 -13.709 -17.682 1.00 92.75 437 LEU A CA 1
ATOM 3302 C C . LEU A 1 437 ? 4.978 -12.885 -18.394 1.00 92.75 437 LEU A C 1
ATOM 3304 O O . LEU A 1 437 ? 4.172 -13.405 -19.172 1.00 92.75 437 LEU A O 1
ATOM 3308 N N . HIS A 1 438 ? 4.950 -11.596 -18.096 1.00 94.38 438 HIS A N 1
ATOM 3309 C CA . HIS A 1 438 ? 4.170 -10.635 -18.856 1.00 94.38 438 HIS A CA 1
ATOM 3310 C C . HIS A 1 438 ? 4.892 -10.356 -20.173 1.00 94.38 438 HIS A C 1
ATOM 3312 O O . HIS A 1 438 ? 6.116 -10.272 -20.187 1.00 94.38 438 HIS A O 1
ATOM 3318 N N . ALA A 1 439 ? 4.144 -10.271 -21.272 1.00 91.94 439 ALA A N 1
ATOM 3319 C CA . ALA A 1 439 ? 4.687 -10.060 -22.609 1.00 91.94 439 ALA A CA 1
ATOM 3320 C C . ALA A 1 439 ? 5.370 -8.686 -22.769 1.00 91.94 439 ALA A C 1
ATOM 3322 O O . ALA A 1 439 ? 6.399 -8.422 -22.151 1.00 91.94 439 ALA A O 1
ATOM 3323 N N . SER A 1 440 ? 4.845 -7.818 -23.625 1.00 90.25 440 SER A N 1
ATOM 3324 C CA . SER A 1 440 ? 5.435 -6.501 -23.852 1.00 90.25 440 SER A CA 1
ATOM 3325 C C . SER A 1 440 ? 4.709 -5.429 -23.048 1.00 90.25 440 SER A C 1
ATOM 3327 O O . SER A 1 440 ? 3.487 -5.491 -22.903 1.00 90.25 440 SER A O 1
ATOM 3329 N N . ALA A 1 441 ? 5.433 -4.413 -22.576 1.00 87.62 441 ALA A N 1
ATOM 3330 C CA . ALA A 1 441 ? 4.800 -3.151 -22.187 1.00 87.62 441 ALA A CA 1
ATOM 3331 C C . ALA A 1 441 ? 4.260 -2.384 -23.412 1.00 87.62 441 ALA A C 1
ATOM 3333 O O . ALA A 1 441 ? 3.394 -1.521 -23.270 1.00 87.62 441 ALA A O 1
ATOM 3334 N N . ASP A 1 442 ? 4.769 -2.695 -24.607 1.00 87.94 442 ASP A N 1
ATOM 3335 C CA . ASP A 1 442 ? 4.400 -2.051 -25.862 1.00 87.94 442 ASP A CA 1
ATOM 3336 C C . ASP A 1 442 ? 3.235 -2.781 -26.557 1.00 87.94 442 ASP A C 1
ATOM 3338 O O . ASP A 1 442 ? 2.954 -3.943 -26.255 1.00 87.94 442 ASP A O 1
ATOM 3342 N N . PRO A 1 443 ? 2.544 -2.143 -27.523 1.00 84.75 443 PRO A N 1
ATOM 3343 C CA . PRO A 1 443 ? 1.444 -2.783 -28.254 1.00 84.75 443 PRO A CA 1
ATOM 3344 C C . PRO A 1 443 ? 1.849 -4.014 -29.074 1.00 84.75 443 PRO A C 1
ATOM 3346 O O . PRO A 1 443 ? 1.042 -4.920 -29.277 1.00 84.75 443 PRO A O 1
ATOM 3349 N N . THR A 1 444 ? 3.086 -4.062 -29.565 1.00 86.25 444 THR A N 1
ATOM 3350 C CA . THR A 1 444 ? 3.577 -5.151 -30.417 1.00 86.25 444 THR A CA 1
ATOM 3351 C C . THR A 1 444 ? 4.474 -6.096 -29.634 1.00 86.25 444 THR A C 1
ATOM 3353 O O . THR A 1 444 ? 5.372 -5.634 -28.938 1.00 86.25 444 THR A O 1
ATOM 3356 N N . ILE A 1 445 ? 4.296 -7.405 -29.828 1.00 88.81 445 ILE A N 1
ATOM 3357 C CA . ILE A 1 445 ? 5.219 -8.429 -29.324 1.00 88.81 445 ILE A CA 1
ATOM 3358 C C . ILE A 1 445 ? 6.111 -8.875 -30.492 1.00 88.81 445 ILE A C 1
ATOM 3360 O O . ILE A 1 445 ? 5.636 -9.411 -31.493 1.00 88.81 445 ILE A O 1
ATOM 3364 N N . SER A 1 446 ? 7.403 -8.610 -30.375 1.00 86.44 446 SER A N 1
ATOM 3365 C CA . SER A 1 446 ? 8.448 -8.919 -31.348 1.00 86.44 446 SER A CA 1
ATOM 3366 C C . SER A 1 446 ? 8.803 -10.410 -31.387 1.00 86.44 446 SER A C 1
ATOM 3368 O O . SER A 1 446 ? 8.617 -11.152 -30.421 1.00 86.44 446 SER A O 1
ATOM 3370 N N . ASP A 1 447 ? 9.407 -10.859 -32.492 1.00 84.31 447 ASP A N 1
ATOM 3371 C CA . ASP A 1 447 ? 9.897 -12.240 -32.604 1.00 84.31 447 ASP A CA 1
ATOM 3372 C C . ASP A 1 447 ? 11.020 -12.541 -31.581 1.00 84.31 447 ASP A C 1
ATOM 3374 O O . ASP A 1 447 ? 11.155 -13.676 -31.123 1.00 84.31 447 ASP A O 1
ATOM 3378 N N . ALA A 1 448 ? 11.781 -11.523 -31.153 1.00 80.81 448 ALA A N 1
ATOM 3379 C CA . ALA A 1 448 ? 12.772 -11.652 -30.081 1.00 80.81 448 ALA A CA 1
ATOM 3380 C C . ALA A 1 448 ? 12.118 -11.931 -28.716 1.00 80.81 448 ALA A C 1
ATOM 3382 O O . ALA A 1 448 ? 12.626 -12.742 -27.941 1.00 80.81 448 ALA A O 1
ATOM 3383 N N . GLU A 1 449 ? 10.970 -11.310 -28.429 1.00 83.44 449 GLU A N 1
ATOM 3384 C CA . GLU A 1 449 ? 10.184 -11.624 -27.231 1.00 83.44 449 GLU A CA 1
ATOM 3385 C C . GLU A 1 449 ? 9.648 -13.048 -27.305 1.00 83.44 449 GLU A C 1
ATOM 3387 O O . GLU A 1 449 ? 9.838 -13.812 -26.363 1.00 83.44 449 GLU A O 1
ATOM 3392 N N . ILE A 1 450 ? 9.084 -13.460 -28.442 1.00 83.12 450 ILE A N 1
ATOM 3393 C CA . ILE A 1 450 ? 8.615 -14.841 -28.635 1.00 83.12 450 ILE A CA 1
ATOM 3394 C C . ILE A 1 450 ? 9.757 -15.849 -28.391 1.00 83.12 450 ILE A C 1
ATOM 3396 O O . ILE A 1 450 ? 9.552 -16.866 -27.725 1.00 83.12 450 ILE A O 1
ATOM 3400 N N . ALA A 1 451 ? 10.983 -15.551 -28.835 1.00 79.06 451 ALA A N 1
ATOM 3401 C CA . ALA A 1 451 ? 12.156 -16.385 -28.562 1.00 79.06 451 ALA A CA 1
ATOM 3402 C C . ALA A 1 451 ? 12.536 -16.434 -27.064 1.00 79.06 451 ALA A C 1
ATOM 3404 O O . ALA A 1 451 ? 12.898 -17.496 -26.542 1.00 79.06 451 ALA A O 1
ATOM 3405 N N . ALA A 1 452 ? 12.418 -15.318 -26.338 1.00 79.56 452 ALA A N 1
ATOM 3406 C CA . ALA A 1 452 ? 12.623 -15.301 -24.889 1.00 79.56 452 ALA A CA 1
ATOM 3407 C C . ALA A 1 452 ? 11.578 -16.138 -24.145 1.00 79.56 452 ALA A C 1
ATOM 3409 O O . ALA A 1 452 ? 11.938 -16.864 -23.218 1.00 79.56 452 ALA A O 1
ATOM 3410 N N . PHE A 1 453 ? 10.317 -16.112 -24.579 1.00 85.94 453 PHE A N 1
ATOM 3411 C CA . PHE A 1 453 ? 9.272 -16.982 -24.037 1.00 85.94 453 PHE A CA 1
ATOM 3412 C C . PHE A 1 453 ? 9.567 -18.461 -24.307 1.00 85.94 453 PHE A C 1
ATOM 3414 O O . PHE A 1 453 ? 9.427 -19.279 -23.398 1.00 85.94 453 PHE A O 1
ATOM 3421 N N . ALA A 1 454 ? 10.063 -18.814 -25.497 1.00 82.31 454 ALA A N 1
ATOM 3422 C CA . ALA A 1 454 ? 10.480 -20.183 -25.813 1.00 82.31 454 ALA A CA 1
ATOM 3423 C C . ALA A 1 454 ? 11.629 -20.684 -24.913 1.00 82.31 454 ALA A C 1
ATOM 3425 O O . ALA A 1 454 ? 11.699 -21.874 -24.593 1.00 82.31 454 ALA A O 1
ATOM 3426 N N . THR A 1 455 ? 12.504 -19.771 -24.481 1.00 82.38 455 THR A N 1
ATOM 3427 C CA . THR A 1 455 ? 13.605 -20.060 -23.552 1.00 82.38 455 THR A CA 1
ATOM 3428 C C . THR A 1 455 ? 13.107 -20.175 -22.112 1.00 82.38 455 THR A C 1
ATOM 3430 O O . THR A 1 455 ? 13.423 -21.146 -21.436 1.00 82.38 455 THR A O 1
ATOM 3433 N N . PHE A 1 456 ? 12.304 -19.211 -21.654 1.00 83.69 456 PHE A N 1
ATOM 3434 C CA . PHE A 1 456 ? 11.771 -19.147 -20.290 1.00 83.69 456 PHE A CA 1
ATOM 3435 C C . PHE A 1 456 ? 10.721 -20.229 -20.001 1.00 83.69 456 PHE A C 1
ATOM 3437 O O . PHE A 1 456 ? 10.610 -20.686 -18.870 1.00 83.69 456 PHE A O 1
ATOM 3444 N N . ARG A 1 457 ? 9.957 -20.638 -21.023 1.00 83.31 457 ARG A N 1
ATOM 3445 C CA . ARG A 1 457 ? 8.871 -21.635 -20.966 1.00 83.31 457 ARG A CA 1
ATOM 3446 C C . ARG A 1 457 ? 7.866 -21.364 -19.833 1.00 83.31 457 ARG A C 1
ATOM 3448 O O . ARG A 1 457 ? 7.669 -22.220 -18.972 1.00 83.31 457 ARG A O 1
ATOM 3455 N N . PRO A 1 458 ? 7.209 -20.190 -19.829 1.00 88.44 458 PRO A N 1
ATOM 3456 C CA . PRO A 1 458 ? 6.292 -19.832 -18.754 1.00 88.44 458 PRO A CA 1
ATOM 3457 C C . PRO A 1 458 ? 5.089 -20.777 -18.701 1.00 88.44 458 PRO A C 1
ATOM 3459 O O . PRO A 1 458 ? 4.506 -21.117 -19.733 1.00 88.44 458 PRO A O 1
ATOM 3462 N N . GLY A 1 459 ? 4.661 -21.116 -17.486 1.00 89.62 459 GLY A N 1
ATOM 3463 C CA . GLY A 1 459 ? 3.367 -21.748 -17.239 1.00 89.62 459 GLY A CA 1
ATOM 3464 C C . GLY A 1 459 ? 2.198 -20.761 -17.339 1.00 89.62 459 GLY A C 1
ATOM 3465 O O . GLY A 1 459 ? 1.081 -21.170 -17.652 1.00 89.62 459 GLY A O 1
ATOM 3466 N N . ILE A 1 460 ? 2.450 -19.462 -17.115 1.00 93.62 460 ILE A N 1
ATOM 3467 C CA . ILE A 1 460 ? 1.462 -18.383 -17.274 1.00 93.62 460 ILE A CA 1
ATOM 3468 C C . ILE A 1 460 ? 2.008 -17.263 -18.164 1.00 93.62 460 ILE A C 1
ATOM 3470 O O . ILE A 1 460 ? 3.095 -16.741 -17.927 1.00 93.62 460 ILE A O 1
ATOM 3474 N N . ILE A 1 461 ? 1.215 -16.834 -19.141 1.00 95.19 461 ILE A N 1
ATOM 3475 C CA . ILE A 1 461 ? 1.509 -15.677 -19.987 1.00 95.19 461 ILE A CA 1
ATOM 3476 C C . ILE A 1 461 ? 0.497 -14.574 -19.692 1.00 95.19 461 ILE A C 1
ATOM 3478 O O . ILE A 1 461 ? -0.713 -14.791 -19.780 1.00 95.19 461 ILE A O 1
ATOM 3482 N N . LYS A 1 462 ? 0.984 -13.380 -19.347 1.00 96.94 462 LYS A N 1
ATOM 3483 C CA . LYS A 1 462 ? 0.135 -12.198 -19.156 1.00 96.94 462 LYS A CA 1
ATOM 3484 C C . LYS A 1 462 ? 0.225 -11.276 -20.366 1.00 96.94 462 LYS A C 1
ATOM 3486 O O . LYS A 1 462 ? 1.316 -11.052 -20.891 1.00 96.94 462 LYS A O 1
ATOM 3491 N N . LEU A 1 463 ? -0.921 -10.754 -20.786 1.00 96.38 463 LEU A N 1
ATOM 3492 C CA . LEU A 1 463 ? -1.094 -9.855 -21.922 1.00 96.38 463 LEU A CA 1
ATOM 3493 C C . LEU A 1 463 ? -1.836 -8.590 -21.492 1.00 96.38 463 LEU A C 1
ATOM 3495 O O . LEU A 1 463 ? -2.690 -8.636 -20.601 1.00 96.38 463 LEU A O 1
ATOM 3499 N N . LEU A 1 464 ? -1.571 -7.492 -22.191 1.00 94.94 464 LEU A N 1
ATOM 3500 C CA . LEU A 1 464 ? -2.425 -6.311 -22.181 1.00 94.94 464 LEU A CA 1
ATOM 3501 C C . LEU A 1 464 ? -3.468 -6.473 -23.286 1.00 94.94 464 LEU A C 1
ATOM 3503 O O . LEU A 1 464 ? -3.168 -6.994 -24.360 1.00 94.94 464 LEU A O 1
ATOM 3507 N N . SER A 1 465 ? -4.703 -6.036 -23.039 1.00 89.75 465 SER A N 1
ATOM 3508 C CA . SER A 1 465 ? -5.811 -6.239 -23.981 1.00 89.75 465 SER A CA 1
ATOM 3509 C C . SER A 1 465 ? -5.526 -5.686 -25.379 1.00 89.75 465 SER A C 1
ATOM 3511 O O . SER A 1 465 ? -5.991 -6.268 -26.352 1.00 89.75 465 SER A O 1
ATOM 3513 N N . PHE A 1 466 ? -4.740 -4.610 -25.480 1.00 89.38 466 PHE A N 1
ATOM 3514 C CA . PHE A 1 466 ? -4.415 -3.927 -26.734 1.00 89.38 466 PHE A CA 1
ATOM 3515 C C . PHE A 1 466 ? -3.272 -4.572 -27.545 1.00 89.38 466 PHE A C 1
ATOM 3517 O O . PHE A 1 466 ? -2.885 -4.018 -28.575 1.00 89.38 466 PHE A O 1
ATOM 3524 N N . HIS A 1 467 ? -2.694 -5.696 -27.096 1.00 93.62 467 HIS A N 1
ATOM 3525 C CA . HIS A 1 467 ? -1.610 -6.364 -27.826 1.00 93.62 467 HIS A CA 1
ATOM 3526 C C . HIS A 1 467 ? -2.040 -6.826 -29.224 1.00 93.62 467 HIS A C 1
ATOM 3528 O O . HIS A 1 467 ? -3.175 -7.258 -29.439 1.00 93.62 467 HIS A O 1
ATOM 3534 N N . ASP A 1 468 ? -1.108 -6.754 -30.181 1.00 91.00 468 ASP A N 1
ATOM 3535 C CA . ASP A 1 468 ? -1.374 -7.115 -31.575 1.00 91.00 468 ASP A CA 1
ATOM 3536 C C . ASP A 1 468 ? -1.880 -8.574 -31.724 1.00 91.00 468 ASP A C 1
ATOM 3538 O O . ASP A 1 468 ? -1.221 -9.517 -31.269 1.00 91.00 468 ASP A O 1
ATOM 3542 N N . PRO A 1 469 ? -3.016 -8.800 -32.415 1.00 91.69 469 PRO A N 1
ATOM 3543 C CA . PRO A 1 469 ? -3.615 -10.125 -32.583 1.00 91.69 469 PRO A CA 1
ATOM 3544 C C . PRO A 1 469 ? -2.711 -11.172 -33.240 1.00 91.69 469 PRO A C 1
ATOM 3546 O O . PRO A 1 469 ? -2.748 -12.339 -32.845 1.00 91.69 469 PRO A O 1
ATOM 3549 N N . ALA A 1 470 ? -1.912 -10.791 -34.242 1.00 91.31 470 ALA A N 1
ATOM 3550 C CA . ALA A 1 470 ? -1.040 -11.734 -34.938 1.00 91.31 470 ALA A CA 1
ATOM 3551 C C . ALA A 1 470 ? 0.110 -12.177 -34.025 1.00 91.31 470 ALA A C 1
ATOM 3553 O O . ALA A 1 470 ? 0.485 -13.353 -34.008 1.00 91.31 470 ALA A O 1
ATOM 3554 N N . ALA A 1 471 ? 0.623 -11.260 -33.208 1.00 91.12 471 ALA A N 1
ATOM 3555 C CA . ALA A 1 471 ? 1.637 -11.573 -32.215 1.00 91.12 471 ALA A CA 1
ATOM 3556 C C . ALA A 1 471 ? 1.098 -12.505 -31.110 1.00 91.12 471 ALA A C 1
ATOM 3558 O O . ALA A 1 471 ? 1.752 -13.493 -30.765 1.00 91.12 471 ALA A O 1
ATOM 3559 N N . ILE A 1 472 ? -0.133 -12.275 -30.630 1.00 93.81 472 ILE A N 1
ATOM 3560 C CA . ILE A 1 472 ? -0.808 -13.180 -29.679 1.00 93.81 472 ILE A CA 1
ATOM 3561 C C . ILE A 1 472 ? -0.982 -14.576 -30.291 1.00 93.81 472 ILE A C 1
ATOM 3563 O O . ILE A 1 472 ? -0.711 -15.569 -29.619 1.00 93.81 472 ILE A O 1
ATOM 3567 N N . GLN A 1 473 ? -1.388 -14.681 -31.563 1.00 93.69 473 GLN A N 1
ATOM 3568 C CA . GLN A 1 473 ? -1.527 -15.973 -32.251 1.00 93.69 473 GLN A CA 1
ATOM 3569 C C . GLN A 1 473 ? -0.203 -16.741 -32.312 1.00 93.69 473 GLN A C 1
ATOM 3571 O O . GLN A 1 473 ? -0.177 -17.930 -31.985 1.00 93.69 473 GLN A O 1
ATOM 3576 N N . LYS A 1 474 ? 0.899 -16.072 -32.680 1.00 92.38 474 LYS A N 1
ATOM 3577 C CA . LYS A 1 474 ? 2.236 -16.686 -32.693 1.00 92.38 474 LYS A CA 1
ATOM 3578 C C . LYS A 1 474 ? 2.635 -17.186 -31.302 1.00 92.38 474 LYS A C 1
ATOM 3580 O O . LYS A 1 474 ? 3.069 -18.329 -31.162 1.00 92.38 474 LYS A O 1
ATOM 3585 N N . LEU A 1 475 ? 2.451 -16.358 -30.272 1.00 91.81 475 LEU A N 1
ATOM 3586 C CA . LEU A 1 475 ? 2.805 -16.712 -28.897 1.00 91.81 475 LEU A CA 1
ATOM 3587 C C . LEU A 1 475 ? 1.945 -17.873 -28.373 1.00 91.81 475 LEU A C 1
ATOM 3589 O O . LEU A 1 475 ? 2.455 -18.814 -27.768 1.00 91.81 475 LEU A O 1
ATOM 3593 N N . ALA A 1 476 ? 0.646 -17.854 -28.666 1.00 92.88 476 ALA A N 1
ATOM 3594 C CA . ALA A 1 476 ? -0.276 -18.923 -28.317 1.00 92.88 476 ALA A CA 1
ATOM 3595 C C . ALA A 1 476 ? 0.102 -20.248 -29.001 1.00 92.88 476 ALA A C 1
ATOM 3597 O O . ALA A 1 476 ? 0.069 -21.302 -28.358 1.00 92.88 476 ALA A O 1
ATOM 3598 N N . ALA A 1 477 ? 0.485 -20.212 -30.280 1.00 91.50 477 ALA A N 1
ATOM 3599 C CA . ALA A 1 477 ? 0.943 -21.389 -31.015 1.00 91.50 477 ALA A CA 1
ATOM 3600 C C . ALA A 1 477 ? 2.239 -21.975 -30.428 1.00 91.50 477 ALA A C 1
ATOM 3602 O O . ALA A 1 477 ? 2.351 -23.192 -30.304 1.00 91.50 477 ALA A O 1
ATOM 3603 N N . ALA A 1 478 ? 3.181 -21.123 -30.009 1.00 88.88 478 ALA A N 1
ATOM 3604 C CA . ALA A 1 478 ? 4.435 -21.548 -29.384 1.00 88.88 478 ALA A CA 1
ATOM 3605 C C . ALA A 1 478 ? 4.251 -22.118 -27.962 1.00 88.88 478 ALA A C 1
ATOM 3607 O O . ALA A 1 478 ? 5.054 -22.937 -27.516 1.00 88.88 478 ALA A O 1
ATOM 3608 N N . HIS A 1 479 ? 3.183 -21.724 -27.258 1.00 89.31 479 HIS A N 1
ATOM 3609 C CA . HIS A 1 479 ? 2.913 -22.117 -25.871 1.00 89.31 479 HIS A CA 1
ATOM 3610 C C . HIS A 1 479 ? 1.502 -22.710 -25.710 1.00 89.31 479 HIS A C 1
ATOM 3612 O O . HIS A 1 479 ? 0.631 -22.088 -25.094 1.00 89.31 479 HIS A O 1
ATOM 3618 N N . PRO A 1 480 ? 1.233 -23.915 -26.251 1.00 88.94 480 PRO A N 1
ATOM 3619 C CA . PRO A 1 480 ? -0.106 -24.515 -26.238 1.00 88.94 480 PRO A CA 1
ATOM 3620 C C . PRO A 1 480 ? -0.624 -24.826 -24.826 1.00 88.94 480 PRO A C 1
ATOM 3622 O O . PRO A 1 480 ? -1.828 -24.755 -24.596 1.00 88.94 480 PRO A O 1
ATOM 3625 N N . ASN A 1 481 ? 0.278 -25.102 -23.879 1.00 86.31 481 ASN A N 1
ATOM 3626 C CA . ASN A 1 481 ? -0.063 -25.513 -22.513 1.00 86.31 481 ASN A CA 1
ATOM 3627 C C . ASN A 1 481 ? -0.049 -24.360 -21.495 1.00 86.31 481 ASN A C 1
ATOM 3629 O O . ASN A 1 481 ? -0.326 -24.586 -20.320 1.00 86.31 481 ASN A O 1
ATOM 3633 N N . ALA A 1 482 ? 0.299 -23.138 -21.913 1.00 90.69 482 ALA A N 1
ATOM 3634 C CA . ALA A 1 482 ? 0.321 -22.000 -21.001 1.00 90.69 482 ALA A CA 1
ATOM 3635 C C . ALA A 1 482 ? -1.100 -21.598 -20.585 1.00 90.69 482 ALA A C 1
ATOM 3637 O O . ALA A 1 482 ? -2.032 -21.619 -21.397 1.00 90.69 482 ALA A O 1
ATOM 3638 N N . SER A 1 483 ? -1.239 -21.178 -19.330 1.00 93.56 483 SER A N 1
ATOM 3639 C CA . SER A 1 483 ? -2.403 -20.437 -18.843 1.00 93.56 483 SER A CA 1
ATOM 3640 C C . SER A 1 483 ? -2.235 -18.941 -19.122 1.00 93.56 483 SER A C 1
ATOM 3642 O O . SER A 1 483 ? -1.117 -18.466 -19.314 1.00 93.56 483 SER A O 1
ATOM 3644 N N . TRP A 1 484 ? -3.333 -18.186 -19.150 1.00 96.19 484 TRP A N 1
ATOM 3645 C CA . TRP A 1 484 ? -3.316 -16.799 -19.625 1.00 96.19 484 TRP A CA 1
ATOM 3646 C C . TRP A 1 484 ? -3.975 -15.827 -18.651 1.00 96.19 484 TRP A C 1
ATOM 3648 O O . TRP A 1 484 ? -5.036 -16.106 -18.093 1.00 96.19 484 TRP A O 1
ATOM 3658 N N . ILE A 1 485 ? -3.370 -14.651 -18.498 1.00 97.56 485 ILE A N 1
ATOM 3659 C CA . ILE A 1 485 ? -3.995 -13.493 -17.854 1.00 97.56 485 ILE A CA 1
ATOM 3660 C C . ILE A 1 485 ? -4.132 -12.404 -18.907 1.00 97.56 485 ILE A C 1
ATOM 3662 O O . ILE A 1 485 ? -3.138 -11.971 -19.483 1.00 97.56 485 ILE A O 1
ATOM 3666 N N . VAL A 1 486 ? -5.358 -11.958 -19.163 1.00 97.88 486 VAL A N 1
ATOM 3667 C CA . VAL A 1 486 ? -5.619 -10.830 -20.065 1.00 97.88 486 VAL A CA 1
ATOM 3668 C C . VAL A 1 486 ? -6.014 -9.637 -19.213 1.00 97.88 486 VAL A C 1
ATOM 3670 O O . VAL A 1 486 ? -7.105 -9.623 -18.646 1.00 97.88 486 VAL A O 1
ATOM 3673 N N . ARG A 1 487 ? -5.140 -8.637 -19.105 1.00 98.31 487 ARG A N 1
ATOM 3674 C CA . ARG A 1 487 ? -5.463 -7.388 -18.416 1.00 98.31 487 ARG A CA 1
ATOM 3675 C C . ARG A 1 487 ? -6.266 -6.496 -19.353 1.00 98.31 487 ARG A C 1
ATOM 3677 O O . ARG A 1 487 ? -5.740 -6.038 -20.367 1.00 98.31 487 ARG A O 1
ATOM 3684 N N . ALA A 1 488 ? -7.524 -6.235 -19.008 1.00 97.69 488 ALA A N 1
ATOM 3685 C CA . ALA A 1 488 ? -8.267 -5.132 -19.599 1.00 97.69 488 ALA A CA 1
ATOM 3686 C C . ALA A 1 488 ? -7.588 -3.838 -19.140 1.00 97.69 488 ALA A C 1
ATOM 3688 O O . ALA A 1 488 ? -7.657 -3.495 -17.959 1.00 97.69 488 ALA A O 1
ATOM 3689 N N . PHE A 1 489 ? -6.867 -3.178 -20.045 1.00 94.19 489 PHE A N 1
ATOM 3690 C CA . PHE A 1 489 ? -6.023 -2.035 -19.714 1.00 94.19 489 PHE A CA 1
ATOM 3691 C C . PHE A 1 489 ? -6.483 -0.782 -20.447 1.00 94.19 489 PHE A C 1
ATOM 3693 O O . PHE A 1 489 ? -6.746 -0.812 -21.649 1.00 94.19 489 PHE A O 1
ATOM 3700 N N . LEU A 1 490 ? -6.502 0.333 -19.724 1.00 92.56 490 LEU A N 1
ATOM 3701 C CA . LEU A 1 490 ? -6.736 1.660 -20.266 1.00 92.56 490 LEU A CA 1
ATOM 3702 C C . LEU A 1 490 ? -5.874 2.652 -19.492 1.00 92.56 490 LEU A C 1
ATOM 3704 O O . LEU A 1 490 ? -5.923 2.668 -18.270 1.00 92.56 490 LEU A O 1
ATOM 3708 N N . ASN A 1 491 ? -5.134 3.510 -20.192 1.00 88.81 491 ASN A N 1
ATOM 3709 C CA . ASN A 1 491 ? -4.436 4.617 -19.548 1.00 88.81 491 ASN A CA 1
ATOM 3710 C C . ASN A 1 491 ? -5.433 5.742 -19.225 1.00 88.81 491 ASN A C 1
ATOM 3712 O O . ASN A 1 491 ? -6.046 6.339 -20.124 1.00 88.81 491 ASN A O 1
ATOM 3716 N N . PHE A 1 492 ? -5.576 6.054 -17.939 1.00 90.69 492 PHE A N 1
ATOM 3717 C CA . PHE A 1 492 ? -6.484 7.099 -17.480 1.00 90.69 492 PHE A CA 1
ATOM 3718 C C . PHE A 1 492 ? -5.969 8.491 -17.841 1.00 90.69 492 PHE A C 1
ATOM 3720 O O . PHE A 1 492 ? -6.764 9.368 -18.187 1.00 90.69 492 PHE A O 1
ATOM 3727 N N . GLY A 1 493 ? -4.650 8.702 -17.826 1.00 78.19 493 GLY A N 1
ATOM 3728 C CA . GLY A 1 493 ? -4.029 9.991 -18.131 1.00 78.19 493 GLY A CA 1
ATOM 3729 C C . GLY A 1 493 ? -4.537 11.116 -17.225 1.00 78.19 493 GLY A C 1
ATOM 3730 O O . GLY A 1 493 ? -4.703 12.241 -17.689 1.00 78.19 493 GLY A O 1
ATOM 3731 N N . GLY A 1 494 ? -4.880 10.794 -15.971 1.00 75.38 494 GLY A N 1
ATOM 3732 C CA . GLY A 1 494 ? -5.463 11.732 -15.003 1.00 75.38 494 GLY A CA 1
ATOM 3733 C C . GLY A 1 494 ? -6.926 12.119 -15.259 1.00 75.38 494 GLY A C 1
ATOM 3734 O O . GLY A 1 494 ? -7.438 13.027 -14.608 1.00 75.38 494 GLY A O 1
ATOM 3735 N N . ARG A 1 495 ? -7.616 11.467 -16.204 1.00 84.69 495 ARG A N 1
ATOM 3736 C CA . ARG A 1 495 ? -9.031 11.731 -16.505 1.00 84.69 495 ARG A CA 1
ATOM 3737 C C . ARG A 1 495 ? -9.950 10.963 -15.555 1.00 84.69 495 ARG A C 1
ATOM 3739 O O . ARG A 1 495 ? -9.626 9.862 -15.118 1.00 84.69 495 ARG A O 1
ATOM 3746 N N . SER A 1 496 ? -11.131 11.526 -15.307 1.00 92.44 496 SER A N 1
ATOM 3747 C CA . SER A 1 496 ? -12.242 10.794 -14.695 1.00 92.44 496 SER A CA 1
ATOM 3748 C C . SER A 1 496 ? -12.881 9.888 -15.750 1.00 92.44 496 SER A C 1
ATOM 3750 O O . SER A 1 496 ? -13.321 10.377 -16.793 1.00 92.44 496 SER A O 1
ATOM 3752 N N . ILE A 1 497 ? -12.881 8.577 -15.515 1.00 93.12 497 ILE A N 1
ATOM 3753 C CA . ILE A 1 497 ? -13.402 7.560 -16.434 1.00 93.12 497 ILE A CA 1
ATOM 3754 C C . ILE A 1 497 ? -14.447 6.735 -15.689 1.00 93.12 497 ILE A C 1
ATOM 3756 O O . ILE A 1 497 ? -14.171 6.156 -14.639 1.00 93.12 497 ILE A O 1
ATOM 3760 N N . SER A 1 498 ? -15.659 6.659 -16.233 1.00 93.94 498 SER A N 1
ATOM 3761 C CA . SER A 1 498 ? -16.727 5.830 -15.670 1.00 93.94 498 SER A CA 1
ATOM 3762 C C . SER A 1 498 ? -16.529 4.339 -15.992 1.00 93.94 498 SER A C 1
ATOM 3764 O O . SER A 1 498 ? -15.835 4.004 -16.959 1.00 93.94 498 SER A O 1
ATOM 3766 N N . PRO A 1 499 ? -17.186 3.419 -15.259 1.00 95.00 499 PRO A N 1
ATOM 3767 C CA . PRO A 1 499 ? -17.128 1.990 -15.571 1.00 95.00 499 PRO A CA 1
ATOM 3768 C C . PRO A 1 499 ? -17.578 1.676 -17.005 1.00 95.00 499 PRO A C 1
ATOM 3770 O O . PRO A 1 499 ? -16.958 0.864 -17.688 1.00 95.00 499 PRO A O 1
ATOM 3773 N N . GLN A 1 500 ? -18.619 2.366 -17.492 1.00 92.50 500 GLN A N 1
ATOM 3774 C CA . GLN A 1 500 ? -19.120 2.206 -18.860 1.00 92.50 500 GLN A CA 1
ATOM 3775 C C . GLN A 1 500 ? -18.086 2.652 -19.896 1.00 92.50 500 GLN A C 1
ATOM 3777 O O . GLN A 1 500 ? -17.830 1.921 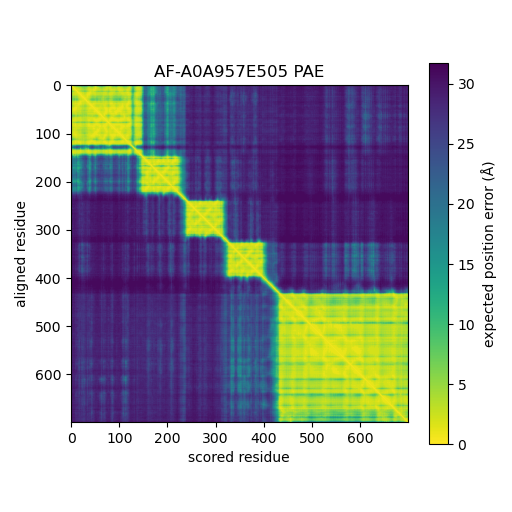-20.846 1.00 92.50 500 GLN A O 1
ATOM 3782 N N . GLN A 1 501 ? -17.442 3.806 -19.693 1.00 92.38 501 GLN A N 1
ATOM 3783 C CA . GLN A 1 501 ? -16.400 4.284 -20.604 1.00 92.38 501 GLN A CA 1
ATOM 3784 C C . GLN A 1 501 ? -15.217 3.316 -20.648 1.00 92.38 501 GLN A C 1
ATOM 3786 O O . GLN A 1 501 ? -14.764 2.955 -21.731 1.00 92.38 501 GLN A O 1
ATOM 3791 N N . PHE A 1 502 ? -14.741 2.855 -19.485 1.00 97.94 502 PHE A N 1
ATOM 3792 C CA . PHE A 1 502 ? -13.673 1.859 -19.425 1.00 97.94 502 PHE A CA 1
ATOM 3793 C C . PHE A 1 502 ? -14.059 0.593 -20.196 1.00 97.94 502 PHE A C 1
ATOM 3795 O O . PHE A 1 502 ? -13.275 0.103 -21.011 1.00 97.94 502 PHE A O 1
ATOM 3802 N N . PHE A 1 503 ? -15.269 0.076 -19.965 1.00 97.81 503 PHE A N 1
ATOM 3803 C CA . PHE A 1 503 ? -15.800 -1.088 -20.667 1.00 97.81 503 PHE A CA 1
ATOM 3804 C C . PHE A 1 503 ? -15.827 -0.873 -22.186 1.00 97.81 503 PHE A C 1
ATOM 3806 O O . PHE A 1 503 ? -15.286 -1.704 -22.913 1.00 97.81 503 PHE A O 1
ATOM 3813 N N . ASP A 1 504 ? -16.371 0.249 -22.661 1.00 93.06 504 ASP A N 1
ATOM 3814 C CA . ASP A 1 504 ? -16.489 0.558 -24.091 1.00 93.06 504 ASP A CA 1
ATOM 3815 C C . ASP A 1 504 ? -15.120 0.612 -24.784 1.00 93.06 504 ASP A C 1
ATOM 3817 O O . ASP A 1 504 ? -14.967 0.100 -25.896 1.00 93.06 504 ASP A O 1
ATOM 3821 N N . PHE A 1 505 ? -14.105 1.167 -24.110 1.00 94.31 505 PHE A N 1
ATOM 3822 C CA . PHE A 1 505 ? -12.740 1.223 -24.639 1.00 94.31 505 PHE A CA 1
ATOM 3823 C C . PHE A 1 505 ? -12.044 -0.139 -24.685 1.00 94.31 505 PHE A C 1
ATOM 3825 O O . PHE A 1 505 ? -11.200 -0.354 -25.549 1.00 94.31 505 PHE A O 1
ATOM 3832 N N . THR A 1 506 ? -12.361 -1.055 -23.769 1.00 97.19 506 THR A N 1
ATOM 3833 C CA . THR A 1 506 ? -11.547 -2.265 -23.552 1.00 97.19 506 THR A CA 1
ATOM 3834 C C . THR A 1 506 ? -12.202 -3.554 -24.055 1.00 97.19 506 THR A C 1
ATOM 3836 O O . THR A 1 506 ? -11.502 -4.489 -24.450 1.00 97.19 506 THR A O 1
ATOM 3839 N N . ILE A 1 507 ? -13.536 -3.630 -24.111 1.00 96.94 507 ILE A N 1
ATOM 3840 C CA . ILE A 1 507 ? -14.256 -4.889 -24.357 1.00 96.94 507 ILE A CA 1
ATOM 3841 C C . ILE A 1 507 ? -13.968 -5.512 -25.727 1.00 96.94 507 ILE A C 1
ATOM 3843 O O . ILE A 1 507 ? -13.886 -6.737 -25.840 1.00 96.94 507 ILE A O 1
ATOM 3847 N N . ASN A 1 508 ? -13.812 -4.703 -26.777 1.00 94.50 508 ASN A N 1
ATOM 3848 C CA . ASN A 1 508 ? -13.584 -5.217 -28.132 1.00 94.50 508 ASN A CA 1
ATOM 3849 C C . ASN A 1 508 ? -12.211 -5.884 -28.260 1.00 94.50 508 ASN A C 1
ATOM 3851 O O . ASN A 1 508 ? -12.083 -6.935 -28.893 1.00 94.50 508 ASN A O 1
ATOM 3855 N N . ASP A 1 509 ? -11.208 -5.317 -27.602 1.00 94.88 509 ASP A N 1
ATOM 3856 C CA . ASP A 1 509 ? -9.851 -5.849 -27.578 1.00 94.88 509 ASP A CA 1
ATOM 3857 C C . ASP A 1 509 ? -9.755 -7.099 -26.697 1.00 94.88 509 ASP A C 1
ATOM 3859 O O . ASP A 1 509 ? -9.176 -8.114 -27.104 1.00 94.88 509 ASP A O 1
ATOM 3863 N N . VAL A 1 510 ? -10.453 -7.104 -25.555 1.00 97.19 510 VAL A N 1
ATOM 3864 C CA . VAL A 1 510 ? -10.615 -8.311 -24.733 1.00 97.19 510 VAL A CA 1
ATOM 3865 C C . VAL A 1 510 ? -11.304 -9.424 -25.531 1.00 97.19 510 VAL A C 1
ATOM 3867 O O . VAL A 1 510 ? -10.786 -10.537 -25.588 1.00 97.19 510 VAL A O 1
ATOM 3870 N N . ARG A 1 511 ? -12.428 -9.155 -26.212 1.00 96.94 511 ARG A N 1
ATOM 3871 C CA . ARG A 1 511 ? -13.138 -10.145 -27.050 1.00 96.94 511 ARG A CA 1
ATOM 3872 C C . ARG A 1 511 ? -12.237 -10.755 -28.114 1.00 96.94 511 ARG A C 1
ATOM 3874 O O . ARG A 1 511 ? -12.240 -11.972 -28.294 1.00 96.94 511 ARG A O 1
ATOM 3881 N N . ARG A 1 512 ? -11.463 -9.917 -28.801 1.00 95.31 512 ARG A N 1
ATOM 3882 C CA . ARG A 1 512 ? -10.541 -10.347 -29.854 1.00 95.31 512 ARG A CA 1
ATOM 3883 C C . ARG A 1 512 ? -9.458 -11.275 -29.306 1.00 95.31 512 ARG A C 1
ATOM 3885 O O . ARG A 1 512 ? -9.234 -12.347 -29.862 1.00 95.31 512 ARG A O 1
ATOM 3892 N N . THR A 1 513 ? -8.858 -10.905 -28.178 1.00 95.62 513 THR A N 1
ATOM 3893 C CA . THR A 1 513 ? -7.853 -11.725 -27.490 1.00 95.62 513 THR A CA 1
ATOM 3894 C C . THR A 1 513 ? -8.444 -13.054 -27.010 1.00 95.62 513 THR A C 1
ATOM 3896 O O . THR A 1 513 ? -7.859 -14.114 -27.227 1.00 95.62 513 THR A O 1
ATOM 3899 N N . LEU A 1 514 ? -9.646 -13.034 -26.427 1.00 95.44 514 LEU A N 1
ATOM 3900 C CA . LEU A 1 514 ? -10.341 -14.246 -25.982 1.00 95.44 514 LEU A CA 1
ATOM 3901 C C . LEU A 1 514 ? -10.710 -15.188 -27.135 1.00 95.44 514 LEU A C 1
ATOM 3903 O O . LEU A 1 514 ? -10.709 -16.402 -26.937 1.00 95.44 514 LEU A O 1
ATOM 3907 N N . ALA A 1 515 ? -11.017 -14.655 -28.320 1.00 95.44 515 ALA A N 1
ATOM 3908 C CA . ALA A 1 515 ? -11.277 -15.462 -29.509 1.00 95.44 515 ALA A CA 1
ATOM 3909 C C . ALA A 1 515 ? -10.012 -16.200 -29.979 1.00 95.44 515 ALA A C 1
ATOM 3911 O O . ALA A 1 515 ? -10.085 -17.377 -30.325 1.00 95.44 515 ALA A O 1
ATOM 3912 N N . ILE A 1 516 ? -8.847 -15.546 -29.928 1.00 96.06 516 ILE A N 1
ATOM 3913 C CA . ILE A 1 516 ? -7.554 -16.177 -30.246 1.00 96.06 516 ILE A CA 1
ATOM 3914 C C . ILE A 1 516 ? -7.198 -17.258 -29.221 1.00 96.06 516 ILE A C 1
ATOM 3916 O O . ILE A 1 516 ? -6.729 -18.336 -29.580 1.00 96.06 516 ILE A O 1
ATOM 3920 N N . LEU A 1 517 ? -7.441 -16.985 -27.939 1.00 95.44 517 LEU A N 1
ATOM 3921 C CA . LEU A 1 517 ? -7.132 -17.893 -26.833 1.00 95.44 517 LEU A CA 1
ATOM 3922 C C . LEU A 1 517 ? -8.271 -18.880 -26.528 1.00 95.44 517 LEU A C 1
ATOM 3924 O O . LEU A 1 517 ? -8.341 -19.438 -25.430 1.00 95.44 517 LEU A O 1
ATOM 3928 N N . HIS A 1 518 ? -9.181 -19.103 -27.479 1.00 93.38 518 HIS A N 1
ATOM 3929 C CA . HIS A 1 518 ? -10.315 -19.997 -27.292 1.00 93.38 518 HIS A CA 1
ATOM 3930 C C . HIS A 1 518 ? -9.861 -21.414 -26.896 1.00 93.38 518 HIS A C 1
ATOM 3932 O O . HIS A 1 518 ? -8.909 -21.962 -27.449 1.00 93.38 518 HIS A O 1
ATOM 3938 N N . GLY A 1 519 ? -10.553 -22.011 -25.921 1.00 89.88 519 GLY A N 1
ATOM 3939 C CA . GLY A 1 519 ? -10.232 -23.340 -25.388 1.00 89.88 519 GLY A CA 1
ATOM 3940 C C . GLY A 1 519 ? -9.056 -23.384 -24.404 1.00 89.88 519 GLY A C 1
ATOM 3941 O O . GLY A 1 519 ? -8.724 -24.463 -23.925 1.00 89.88 519 GLY A O 1
ATOM 3942 N N . ARG A 1 520 ? -8.435 -22.244 -24.073 1.00 91.44 520 ARG A N 1
ATOM 3943 C CA . ARG A 1 520 ? -7.304 -22.173 -23.132 1.00 91.44 520 ARG A CA 1
ATOM 3944 C C . ARG A 1 520 ? -7.744 -21.784 -21.723 1.00 91.44 520 ARG A C 1
ATOM 3946 O O . ARG A 1 520 ? -8.751 -21.097 -21.538 1.00 91.44 520 ARG A O 1
ATOM 3953 N N . ASN A 1 521 ? -6.951 -22.181 -20.725 1.00 91.69 521 ASN A N 1
ATOM 3954 C CA . ASN A 1 521 ? -7.133 -21.738 -19.345 1.00 91.69 521 ASN A CA 1
ATOM 3955 C C . ASN A 1 521 ? -6.767 -20.255 -19.227 1.00 91.69 521 ASN A C 1
ATOM 3957 O O . ASN A 1 521 ? -5.611 -19.888 -19.436 1.00 91.69 521 ASN A O 1
ATOM 3961 N N . LEU A 1 522 ? -7.740 -19.405 -18.899 1.00 94.62 522 LEU A N 1
ATOM 3962 C CA . LEU A 1 522 ? -7.508 -17.970 -18.779 1.00 94.62 522 LEU A CA 1
ATOM 3963 C C . LEU A 1 522 ? -8.351 -17.304 -17.692 1.00 94.62 522 LEU A C 1
ATOM 3965 O O . LEU A 1 522 ? -9.402 -17.822 -17.287 1.00 94.62 522 LEU A O 1
ATOM 3969 N N . VAL A 1 523 ? -7.887 -16.135 -17.262 1.00 95.69 523 VAL A N 1
ATOM 3970 C CA . VAL A 1 523 ? -8.615 -15.159 -16.442 1.00 95.69 523 VAL A CA 1
ATOM 3971 C C . VAL A 1 523 ? -8.457 -13.761 -17.041 1.00 95.69 523 VAL A C 1
ATOM 3973 O O . VAL A 1 523 ? -7.469 -13.475 -17.721 1.00 95.69 523 VAL A O 1
ATOM 3976 N N . VAL A 1 524 ? -9.436 -12.893 -16.800 1.00 98.19 524 VAL A N 1
ATOM 3977 C CA . VAL A 1 524 ? -9.380 -11.479 -17.186 1.00 98.19 524 VAL A CA 1
ATOM 3978 C C . VAL A 1 524 ? -9.121 -10.645 -15.935 1.00 98.19 524 VAL A C 1
ATOM 3980 O O . VAL A 1 524 ? -9.899 -10.700 -14.988 1.00 98.19 524 VAL A O 1
ATOM 3983 N N . GLU A 1 525 ? -8.035 -9.881 -15.912 1.00 98.50 525 GLU A N 1
ATOM 3984 C CA . GLU A 1 525 ? -7.768 -8.906 -14.850 1.00 98.50 525 GLU A CA 1
ATOM 3985 C C . GLU A 1 525 ? -8.401 -7.575 -15.254 1.00 98.50 525 GLU A C 1
ATOM 3987 O O . GLU A 1 525 ? -8.111 -7.042 -16.328 1.00 98.50 525 GLU A O 1
ATOM 3992 N N . LEU A 1 526 ? -9.315 -7.065 -14.432 1.00 98.25 526 LEU A N 1
ATOM 3993 C CA . LEU A 1 526 ? -10.013 -5.816 -14.720 1.00 98.25 526 LEU A CA 1
ATOM 3994 C C . LEU A 1 526 ? -9.289 -4.668 -14.027 1.00 98.25 526 LEU A C 1
ATOM 3996 O O . LEU A 1 526 ? -9.351 -4.598 -12.800 1.00 98.25 526 LEU A O 1
ATOM 4000 N N . HIS A 1 527 ? -8.713 -3.754 -14.820 1.00 97.56 527 HIS A N 1
ATOM 4001 C CA . HIS A 1 527 ? -7.970 -2.565 -14.377 1.00 97.56 527 HIS A CA 1
ATOM 4002 C C . HIS A 1 527 ? -6.477 -2.807 -14.055 1.00 97.56 527 HIS A C 1
ATOM 4004 O O . HIS A 1 527 ? -5.989 -3.937 -14.074 1.00 97.56 527 HIS A O 1
ATOM 4010 N N . ASN A 1 528 ? -5.744 -1.721 -13.786 1.00 95.25 528 ASN A N 1
ATOM 4011 C CA . ASN A 1 528 ? -4.357 -1.695 -13.309 1.00 95.25 528 ASN A CA 1
ATOM 4012 C C . ASN A 1 528 ? -4.218 -0.782 -12.075 1.00 95.25 528 ASN A C 1
ATOM 4014 O O . ASN A 1 528 ? -4.735 0.325 -12.110 1.00 95.25 528 ASN A O 1
ATOM 4018 N N . GLU A 1 529 ? -3.573 -1.237 -10.996 1.00 96.19 529 GLU A N 1
ATOM 4019 C CA . GLU A 1 529 ? -3.141 -0.434 -9.826 1.00 96.19 529 GLU A CA 1
ATOM 4020 C C . GLU A 1 529 ? -4.053 0.746 -9.416 1.00 96.19 529 GLU A C 1
ATOM 4022 O O . GLU A 1 529 ? -3.608 1.893 -9.344 1.00 96.19 529 GLU A O 1
ATOM 4027 N N . PRO A 1 530 ? -5.335 0.499 -9.090 1.00 97.50 530 PRO A N 1
ATOM 4028 C CA . PRO A 1 530 ? -6.323 1.552 -8.827 1.00 97.50 530 PRO A CA 1
ATOM 4029 C C . PRO A 1 530 ? -6.020 2.435 -7.606 1.00 97.50 530 PRO A C 1
ATOM 4031 O O . PRO A 1 530 ? -6.677 3.454 -7.392 1.00 97.50 530 PRO A O 1
ATOM 4034 N N . ASN A 1 531 ? -5.031 2.068 -6.791 1.00 97.31 531 ASN A N 1
ATOM 4035 C CA . ASN A 1 531 ? -4.540 2.896 -5.699 1.00 97.31 531 ASN A CA 1
ATOM 4036 C C . ASN A 1 531 ? -3.522 3.960 -6.152 1.00 97.31 531 ASN A C 1
ATOM 4038 O O . ASN A 1 531 ? -2.975 4.640 -5.288 1.00 97.31 531 ASN A O 1
ATOM 4042 N N . LEU A 1 532 ? -3.262 4.118 -7.456 1.00 95.69 532 LEU A N 1
ATOM 4043 C CA . LEU A 1 532 ? -2.423 5.174 -8.031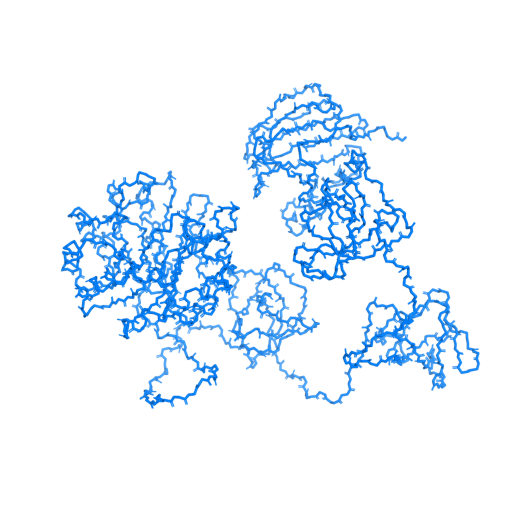 1.00 95.69 532 LEU A CA 1
ATOM 4044 C C . LEU A 1 532 ? -3.246 6.305 -8.650 1.00 95.69 532 LEU A C 1
ATOM 4046 O O . LEU A 1 532 ? -4.240 6.079 -9.339 1.00 95.69 532 LEU A O 1
ATOM 4050 N N . VAL A 1 533 ? -2.762 7.541 -8.498 1.00 93.31 533 VAL A N 1
ATOM 4051 C CA . VAL A 1 533 ? -3.368 8.734 -9.121 1.00 93.31 533 VAL A CA 1
ATOM 4052 C C . VAL A 1 533 ? -3.339 8.649 -10.647 1.00 93.31 533 VAL A C 1
ATOM 4054 O O . VAL A 1 533 ? -4.313 9.001 -11.310 1.00 93.31 533 VAL A O 1
ATOM 4057 N N . ALA A 1 534 ? -2.250 8.118 -11.212 1.00 91.81 534 ALA A N 1
ATOM 4058 C CA . ALA A 1 534 ? -2.119 7.907 -12.655 1.00 91.81 534 ALA A CA 1
ATOM 4059 C C . ALA A 1 534 ? -3.184 6.951 -13.225 1.00 91.81 534 ALA A C 1
ATOM 4061 O O . ALA A 1 534 ? -3.514 7.044 -14.407 1.00 91.81 534 ALA A O 1
ATOM 4062 N N . GLU A 1 535 ? -3.744 6.092 -12.372 1.00 94.75 535 GLU A N 1
ATOM 4063 C CA . GLU A 1 535 ? -4.700 5.038 -12.711 1.00 94.75 535 GLU A CA 1
ATOM 4064 C C . GLU A 1 535 ? -6.132 5.382 -12.271 1.00 94.75 535 GLU A C 1
ATOM 4066 O O . GLU A 1 535 ? -7.018 4.540 -12.309 1.00 94.75 535 GLU A O 1
ATOM 4071 N N . GLY A 1 536 ? -6.393 6.626 -11.860 1.00 93.69 536 GLY A N 1
ATOM 4072 C CA . GLY A 1 536 ? -7.748 7.108 -11.579 1.00 93.69 536 GLY A CA 1
ATOM 4073 C C . GLY A 1 536 ? -8.026 7.475 -10.124 1.00 93.69 536 GLY A C 1
ATOM 4074 O O . GLY A 1 536 ? -9.060 8.098 -9.871 1.00 93.69 536 GLY A O 1
ATOM 4075 N N . LEU A 1 537 ? -7.118 7.196 -9.182 1.00 94.00 537 LEU A N 1
ATOM 4076 C CA . LEU A 1 537 ? -7.262 7.673 -7.804 1.00 94.00 537 LEU A CA 1
ATOM 4077 C C . LEU A 1 537 ? -7.289 9.211 -7.756 1.00 94.00 537 LEU A C 1
ATOM 4079 O O . LEU A 1 537 ? -6.442 9.892 -8.328 1.00 94.00 537 LEU A O 1
ATOM 4083 N N . GLY A 1 538 ? -8.274 9.765 -7.060 1.00 90.25 538 GLY A N 1
ATOM 4084 C CA . GLY A 1 538 ? -8.538 11.200 -6.964 1.00 90.25 538 GLY A CA 1
ATOM 4085 C C . GLY A 1 538 ? -9.299 11.795 -8.155 1.00 90.25 538 GLY A C 1
ATOM 4086 O O . GLY A 1 538 ? -9.794 12.913 -8.036 1.00 90.25 538 GLY A O 1
ATOM 4087 N N . ALA A 1 539 ? -9.429 11.073 -9.276 1.00 90.81 539 ALA A N 1
ATOM 4088 C CA . ALA A 1 539 ? -10.146 11.536 -10.471 1.00 90.81 539 ALA A CA 1
ATOM 4089 C C . ALA A 1 539 ? -11.453 10.765 -10.724 1.00 90.81 539 ALA A C 1
ATOM 4091 O O . ALA A 1 539 ? -12.488 11.365 -11.012 1.00 90.81 539 ALA A O 1
ATOM 4092 N N . SER A 1 540 ? -11.406 9.435 -10.639 1.00 89.50 540 SER A N 1
ATOM 4093 C CA . SER A 1 540 ? -12.548 8.536 -10.869 1.00 89.50 540 SER A CA 1
ATOM 4094 C C . SER A 1 540 ? -13.137 7.991 -9.565 1.00 89.50 540 SER A C 1
ATOM 4096 O O . SER A 1 540 ? -14.323 7.677 -9.520 1.00 89.50 540 SER A O 1
ATOM 4098 N N . TRP A 1 541 ? -12.321 7.906 -8.512 1.00 95.50 541 TRP A N 1
ATOM 4099 C CA . TRP A 1 541 ? -12.704 7.538 -7.144 1.00 95.50 541 TRP A CA 1
ATOM 4100 C C . TRP A 1 541 ? -11.755 8.197 -6.143 1.00 95.50 541 TRP A C 1
ATOM 4102 O O . TRP A 1 541 ? -10.589 8.438 -6.458 1.00 95.50 541 TRP A O 1
ATOM 4112 N N . ALA A 1 542 ? -12.224 8.465 -4.928 1.00 86.50 542 ALA A N 1
ATOM 4113 C CA . ALA A 1 542 ? -11.415 9.051 -3.861 1.00 86.50 542 ALA A CA 1
ATOM 4114 C C . ALA A 1 542 ? -10.613 8.012 -3.060 1.00 86.50 542 ALA A C 1
ATOM 4116 O O . ALA A 1 542 ? -9.521 8.314 -2.584 1.00 86.50 542 ALA A O 1
ATOM 4117 N N . ASP A 1 543 ? -11.134 6.796 -2.901 1.00 80.94 543 ASP A N 1
ATOM 4118 C CA . ASP A 1 543 ? -10.553 5.752 -2.056 1.00 80.94 543 ASP A CA 1
ATOM 4119 C C . ASP A 1 543 ? -10.953 4.337 -2.516 1.00 80.94 543 ASP A C 1
ATOM 4121 O O . ASP A 1 543 ? -11.585 4.154 -3.560 1.00 80.94 543 ASP A O 1
ATOM 4125 N N . GLY A 1 544 ? -10.567 3.319 -1.738 1.00 75.88 544 GLY A N 1
ATOM 4126 C CA . GLY A 1 544 ? -10.884 1.923 -2.041 1.00 75.88 544 GLY A CA 1
ATOM 4127 C C . GLY A 1 544 ? -12.379 1.598 -1.977 1.00 75.88 544 GLY A C 1
ATOM 4128 O O . GLY A 1 544 ? -12.843 0.742 -2.724 1.00 75.88 544 GLY A O 1
ATOM 4129 N N . ASN A 1 545 ? -13.169 2.287 -1.151 1.00 73.69 545 ASN A N 1
ATOM 4130 C CA . ASN A 1 545 ? -14.609 2.046 -1.071 1.00 73.69 545 ASN A CA 1
ATOM 4131 C C . ASN A 1 545 ? -15.330 2.608 -2.305 1.00 73.69 545 ASN A C 1
ATOM 4133 O O . ASN A 1 545 ? -16.184 1.933 -2.880 1.00 73.69 545 ASN A O 1
ATOM 4137 N N . GLU A 1 546 ? -14.969 3.805 -2.768 1.00 87.19 546 GLU A N 1
ATOM 4138 C CA . GLU A 1 546 ? -15.488 4.335 -4.036 1.00 87.19 546 GLU A CA 1
ATOM 4139 C C . GLU A 1 546 ? -15.030 3.497 -5.237 1.00 87.19 546 GLU A C 1
ATOM 4141 O O . GLU A 1 546 ? -15.852 3.156 -6.094 1.00 87.19 546 GLU A O 1
ATOM 4146 N N . PHE A 1 547 ? -13.763 3.063 -5.258 1.00 97.50 547 PHE A N 1
ATOM 4147 C CA . PHE A 1 547 ? -13.280 2.125 -6.271 1.00 97.50 547 PHE A CA 1
ATOM 4148 C C . PHE A 1 547 ? -14.065 0.808 -6.256 1.00 97.50 547 PHE A C 1
ATOM 4150 O O . PHE A 1 547 ? -14.388 0.276 -7.313 1.00 97.50 547 PHE A O 1
ATOM 4157 N N . SER A 1 548 ? -14.433 0.299 -5.077 1.00 87.25 548 SER A N 1
ATOM 4158 C CA . SER A 1 548 ? -15.246 -0.914 -4.933 1.00 87.25 548 SER A CA 1
ATOM 4159 C C . SER A 1 548 ? -16.562 -0.814 -5.705 1.00 87.25 548 SER A C 1
ATOM 4161 O O . SER A 1 548 ? -16.910 -1.709 -6.474 1.00 87.25 548 SER A O 1
ATOM 4163 N N . HIS A 1 549 ? -17.276 0.307 -5.558 1.00 77.62 549 HIS A N 1
ATOM 4164 C CA . HIS A 1 549 ? -18.528 0.553 -6.277 1.00 77.62 549 HIS A CA 1
ATOM 4165 C C . HIS A 1 549 ? -18.300 0.685 -7.786 1.00 77.62 549 HIS A C 1
ATOM 4167 O O . HIS A 1 549 ? -19.038 0.092 -8.575 1.00 77.62 549 HIS A O 1
ATOM 4173 N N . TRP A 1 550 ? -17.255 1.416 -8.182 1.00 97.56 550 TRP A N 1
ATOM 4174 C CA . TRP A 1 550 ? -16.857 1.568 -9.581 1.00 97.56 550 TRP A CA 1
ATOM 4175 C C . TRP A 1 550 ? -16.548 0.207 -10.232 1.00 97.56 550 TRP A C 1
ATOM 4177 O O . TRP A 1 550 ? -17.056 -0.113 -11.310 1.00 97.56 550 TRP A O 1
ATOM 4187 N N . TRP A 1 551 ? -15.774 -0.636 -9.548 1.00 98.19 551 TRP A N 1
ATOM 4188 C CA . TRP A 1 551 ? -15.324 -1.931 -10.052 1.00 98.19 551 TRP A CA 1
ATOM 4189 C C . TRP A 1 551 ? -16.449 -2.966 -10.099 1.00 98.19 551 TRP A C 1
ATOM 4191 O O . TRP A 1 551 ? -16.524 -3.743 -11.048 1.00 98.19 551 TRP A O 1
ATOM 4201 N N . LEU A 1 552 ? -17.363 -2.969 -9.124 1.00 88.25 552 LEU A N 1
ATOM 4202 C CA . LEU A 1 552 ? -18.536 -3.852 -9.138 1.00 88.25 552 LEU A CA 1
ATOM 4203 C C . LEU A 1 552 ? -19.447 -3.582 -10.344 1.00 88.25 552 LEU A C 1
ATOM 4205 O O . LEU A 1 552 ? -19.955 -4.527 -10.954 1.00 88.25 552 LEU A O 1
ATOM 4209 N N . GLU A 1 553 ? -19.616 -2.315 -10.725 1.00 89.06 553 GLU A N 1
ATOM 4210 C CA . GLU A 1 553 ? -20.361 -1.962 -11.934 1.00 89.06 553 GLU A CA 1
ATOM 4211 C C . GLU A 1 553 ? -19.613 -2.392 -13.201 1.00 89.06 553 GLU A C 1
ATOM 4213 O O . GLU A 1 553 ? -20.211 -2.967 -14.115 1.00 89.06 553 GLU A O 1
ATOM 4218 N N . LEU A 1 554 ? -18.289 -2.213 -13.236 1.00 98.19 554 LEU A N 1
ATOM 4219 C CA . LEU A 1 554 ? -17.467 -2.712 -14.337 1.00 98.19 554 LEU A CA 1
ATOM 4220 C C . LEU A 1 554 ? -17.587 -4.237 -14.490 1.00 98.19 554 LEU A C 1
ATOM 4222 O O . LEU A 1 554 ? -17.799 -4.745 -15.594 1.00 98.19 554 LEU A O 1
ATOM 4226 N N . LEU A 1 555 ? -17.497 -4.972 -13.380 1.00 97.75 555 LEU A N 1
ATOM 4227 C CA . LEU A 1 555 ? -17.649 -6.422 -13.342 1.00 97.75 555 LEU A CA 1
ATOM 4228 C C . LEU A 1 555 ? -19.016 -6.851 -13.883 1.00 97.75 555 LEU A C 1
ATOM 4230 O O . LEU A 1 555 ? -19.097 -7.824 -14.634 1.00 97.75 555 LEU A O 1
ATOM 4234 N N . ARG A 1 556 ? -20.091 -6.128 -13.542 1.00 95.12 556 ARG A N 1
ATOM 4235 C CA . ARG A 1 556 ? -21.443 -6.387 -14.057 1.00 95.12 556 ARG A CA 1
ATOM 4236 C C . ARG A 1 556 ? -21.494 -6.265 -15.582 1.00 95.12 556 ARG A C 1
ATOM 4238 O O . ARG A 1 556 ? -22.029 -7.158 -16.242 1.00 95.12 556 ARG A O 1
ATOM 4245 N N . LEU A 1 557 ? -20.920 -5.201 -16.149 1.00 95.81 557 LEU A N 1
ATOM 4246 C CA . LEU A 1 557 ? -20.844 -4.998 -17.603 1.00 95.81 557 LEU A CA 1
ATOM 4247 C C . LEU A 1 557 ? -20.075 -6.135 -18.288 1.00 95.81 557 LEU A C 1
ATOM 4249 O O . LEU A 1 557 ? -20.557 -6.726 -19.257 1.00 95.81 557 LEU A O 1
ATOM 4253 N N . TYR A 1 558 ? -18.918 -6.499 -17.737 1.00 98.19 558 TYR A N 1
ATOM 4254 C CA . TYR A 1 558 ? -18.080 -7.574 -18.257 1.00 98.19 558 TYR A CA 1
ATOM 4255 C C . TYR A 1 558 ? -18.746 -8.954 -18.173 1.00 98.19 558 TYR A C 1
ATOM 4257 O O . TYR A 1 558 ? -18.745 -9.685 -19.164 1.00 98.19 558 TYR A O 1
ATOM 4265 N N . ARG A 1 559 ? -19.380 -9.299 -17.045 1.00 96.12 559 ARG A N 1
ATOM 4266 C CA . ARG A 1 559 ? -20.116 -10.567 -16.885 1.00 96.12 559 ARG A CA 1
ATOM 4267 C C . ARG A 1 559 ? -21.304 -10.676 -17.841 1.00 96.12 559 ARG A C 1
ATOM 4269 O O . ARG A 1 559 ? -21.554 -11.761 -18.360 1.00 96.12 559 ARG A O 1
ATOM 4276 N N . ASN A 1 560 ? -21.990 -9.568 -18.126 1.00 93.00 560 ASN A N 1
ATOM 4277 C CA . ASN A 1 560 ? -23.058 -9.536 -19.129 1.00 93.00 560 ASN A CA 1
ATOM 4278 C C . ASN A 1 560 ? -22.521 -9.735 -20.552 1.00 93.00 560 ASN A C 1
ATOM 4280 O O . ASN A 1 560 ? -23.127 -10.436 -21.359 1.00 93.00 560 ASN A O 1
ATOM 4284 N N . ALA A 1 561 ? -21.385 -9.116 -20.871 1.00 94.69 561 ALA A N 1
ATOM 4285 C CA . ALA A 1 561 ? -20.805 -9.154 -22.208 1.00 94.69 561 ALA A CA 1
ATOM 4286 C C . ALA A 1 561 ? -20.057 -10.456 -22.527 1.00 94.69 561 ALA A C 1
ATOM 4288 O O . ALA A 1 561 ? -19.892 -10.781 -23.707 1.00 94.69 561 ALA A O 1
ATOM 4289 N N . LEU A 1 562 ? -19.563 -11.146 -21.496 1.00 96.06 562 LEU A N 1
ATOM 4290 C CA . LEU A 1 562 ? -18.702 -12.326 -21.569 1.00 96.06 562 LEU A CA 1
ATOM 4291 C C . LEU A 1 562 ? -19.118 -13.361 -20.500 1.00 96.06 562 LEU A C 1
ATOM 4293 O O . LEU A 1 562 ? -18.358 -13.632 -19.563 1.00 96.06 562 LEU A O 1
ATOM 4297 N N . PRO A 1 563 ? -20.322 -13.951 -20.619 1.00 92.12 563 PRO A N 1
ATOM 4298 C CA . PRO A 1 563 ? -20.826 -14.903 -19.635 1.00 92.12 563 PRO A CA 1
ATOM 4299 C C . PRO A 1 563 ? -19.905 -16.126 -19.509 1.00 92.12 563 PRO A C 1
ATOM 4301 O O . PRO A 1 563 ? -19.374 -16.636 -20.497 1.00 92.12 563 PRO A O 1
ATOM 4304 N N . GLY A 1 564 ? -19.704 -16.596 -18.275 1.00 88.38 564 GLY A N 1
ATOM 4305 C CA . GLY A 1 564 ? -18.877 -17.771 -17.968 1.00 88.38 564 GLY A CA 1
ATOM 4306 C C . GLY A 1 564 ? -17.360 -17.539 -17.999 1.00 88.38 564 GLY A C 1
ATOM 4307 O O . GLY A 1 564 ? -16.600 -18.483 -17.784 1.00 88.38 564 GLY A O 1
ATOM 4308 N N . LYS A 1 565 ? -16.889 -16.313 -18.259 1.00 93.94 565 LYS A N 1
ATOM 4309 C CA . LYS A 1 565 ? -15.477 -15.947 -18.066 1.00 93.94 565 LYS A CA 1
ATOM 4310 C C . LYS A 1 565 ? -15.207 -15.571 -16.609 1.00 93.94 565 LYS A C 1
ATOM 4312 O O . LYS A 1 565 ? -16.106 -15.117 -15.908 1.00 93.94 565 LYS A O 1
ATOM 4317 N N . ARG A 1 566 ? -13.958 -15.780 -16.178 1.00 95.31 566 ARG A N 1
ATOM 4318 C CA . ARG A 1 566 ? -13.474 -15.431 -14.836 1.00 95.31 566 ARG A CA 1
ATOM 4319 C C . ARG A 1 566 ? -12.801 -14.066 -14.849 1.00 95.31 566 ARG A C 1
ATOM 4321 O O . ARG A 1 566 ? -11.947 -13.824 -15.706 1.00 95.31 566 ARG A O 1
ATOM 4328 N N . PHE A 1 567 ? -13.140 -13.237 -13.874 1.00 97.25 567 PHE A N 1
ATOM 4329 C CA . PHE A 1 567 ? -12.646 -11.880 -13.698 1.00 97.25 567 PHE A CA 1
ATOM 4330 C C . PHE A 1 567 ? -11.974 -11.739 -12.338 1.00 97.25 567 PHE A C 1
ATOM 4332 O O . PHE A 1 567 ? -12.598 -12.002 -11.312 1.00 97.25 567 PHE A O 1
ATOM 4339 N N . ILE A 1 568 ? -10.713 -11.321 -12.322 1.00 98.06 568 ILE A N 1
ATOM 4340 C CA . ILE A 1 568 ? -9.951 -11.129 -11.087 1.00 98.06 568 ILE A CA 1
ATOM 4341 C C . ILE A 1 568 ? -9.795 -9.643 -10.766 1.00 98.06 568 ILE A C 1
ATOM 4343 O O . ILE A 1 568 ? -9.724 -8.800 -11.666 1.00 98.06 568 ILE A O 1
ATOM 4347 N N . TYR A 1 569 ? -9.747 -9.349 -9.468 1.00 98.44 569 TYR A N 1
ATOM 4348 C CA . TYR A 1 569 ? -9.435 -8.025 -8.940 1.00 98.44 569 TYR A CA 1
ATOM 4349 C C . TYR A 1 569 ? -7.989 -7.638 -9.317 1.00 98.44 569 TYR A C 1
ATOM 4351 O O . TYR A 1 569 ? -7.130 -8.524 -9.321 1.00 98.44 569 TYR A O 1
ATOM 4359 N N . PRO A 1 570 ? -7.696 -6.369 -9.654 1.00 98.19 570 PRO A N 1
ATOM 4360 C CA . PRO A 1 570 ? -6.369 -5.956 -10.106 1.00 98.19 570 PRO A CA 1
ATOM 4361 C C . PRO A 1 570 ? -5.349 -5.912 -8.964 1.00 98.19 570 PRO A C 1
ATOM 4363 O O . PRO A 1 570 ? -5.691 -5.611 -7.821 1.00 98.19 570 PRO A O 1
ATOM 4366 N N . GLY A 1 571 ? -4.074 -6.129 -9.284 1.00 97.50 571 GLY A N 1
ATOM 4367 C CA . GLY A 1 571 ? -2.989 -5.840 -8.344 1.00 97.50 571 GLY A CA 1
ATOM 4368 C C . GLY A 1 571 ? -2.895 -4.353 -7.976 1.00 97.50 571 GLY A C 1
ATOM 4369 O O . GLY A 1 571 ? -3.228 -3.481 -8.779 1.00 97.50 571 GLY A O 1
ATOM 4370 N N . LEU A 1 572 ? -2.452 -4.074 -6.746 1.00 97.44 572 LEU A N 1
ATOM 4371 C CA . LEU A 1 572 ? -2.253 -2.725 -6.203 1.00 97.44 572 LEU A CA 1
ATOM 4372 C C . LEU A 1 572 ? -0.766 -2.372 -6.123 1.00 97.44 572 LEU A C 1
ATOM 4374 O O . LEU A 1 572 ? 0.039 -3.221 -5.740 1.00 97.44 572 LEU A O 1
ATOM 4378 N N . SER A 1 573 ? -0.428 -1.102 -6.351 1.00 95.06 573 SER A N 1
ATOM 4379 C CA . SER A 1 573 ? 0.931 -0.587 -6.164 1.00 95.06 573 SER A CA 1
ATOM 4380 C C . SER A 1 573 ? 1.347 -0.700 -4.689 1.00 95.06 573 SER A C 1
ATOM 4382 O O . SER A 1 573 ? 0.712 -0.070 -3.833 1.00 95.06 573 SER A O 1
ATOM 4384 N N . PRO A 1 574 ? 2.373 -1.499 -4.343 1.00 89.19 574 PRO A N 1
ATOM 4385 C CA . PRO A 1 574 ? 2.598 -1.916 -2.967 1.00 89.19 574 PRO A CA 1
ATOM 4386 C C . PRO A 1 574 ? 3.201 -0.830 -2.069 1.00 89.19 574 PRO A C 1
ATOM 4388 O O . PRO A 1 574 ? 3.823 0.130 -2.531 1.00 89.19 574 PRO A O 1
ATOM 4391 N N . GLY A 1 575 ? 3.035 -0.994 -0.755 1.00 79.94 575 GLY A N 1
ATOM 4392 C CA . GLY A 1 575 ? 3.562 -0.098 0.277 1.00 79.94 575 GLY A CA 1
ATOM 4393 C C . GLY A 1 575 ? 2.589 1.007 0.698 1.00 79.94 575 GLY A C 1
ATOM 4394 O O . GLY A 1 575 ? 1.448 1.048 0.236 1.00 79.94 575 GLY A O 1
ATOM 4395 N N . SER A 1 576 ? 3.086 1.924 1.529 1.00 76.19 576 SER A N 1
ATOM 4396 C CA . SER A 1 576 ? 2.323 2.974 2.217 1.00 76.19 576 SER A CA 1
ATOM 4397 C C . SER A 1 576 ? 1.831 4.108 1.307 1.00 76.19 576 SER A C 1
ATOM 4399 O O . SER A 1 576 ? 2.123 4.143 0.105 1.00 76.19 576 SER A O 1
ATOM 4401 N N . ASP A 1 577 ? 1.061 5.036 1.885 1.00 74.44 577 ASP A N 1
ATOM 4402 C CA . ASP A 1 577 ? 0.625 6.257 1.203 1.00 74.44 577 ASP A CA 1
ATOM 4403 C C . ASP A 1 577 ? 1.823 7.063 0.698 1.00 74.44 577 ASP A C 1
ATOM 4405 O O . ASP A 1 577 ? 2.791 7.298 1.423 1.00 74.44 577 ASP A O 1
ATOM 4409 N N . VAL A 1 578 ? 1.703 7.580 -0.522 1.00 83.88 578 VAL A N 1
ATOM 4410 C CA . VAL A 1 578 ? 2.602 8.608 -1.044 1.00 83.88 578 VAL A CA 1
ATOM 4411 C C . VAL A 1 578 ? 1.741 9.765 -1.516 1.00 83.88 578 VAL A C 1
ATOM 4413 O O . VAL A 1 578 ? 0.905 9.619 -2.413 1.00 83.88 578 VAL A O 1
ATOM 4416 N N . ARG A 1 579 ? 1.919 10.925 -0.880 1.00 80.25 579 ARG A N 1
ATOM 4417 C CA . ARG A 1 579 ? 1.076 12.103 -1.104 1.00 80.25 579 ARG A CA 1
ATOM 4418 C C . ARG A 1 579 ? 1.008 12.451 -2.592 1.00 80.25 579 ARG A C 1
ATOM 4420 O O . ARG A 1 579 ? 2.034 12.571 -3.250 1.00 80.25 579 ARG A O 1
ATOM 4427 N N . ASN A 1 580 ? -0.212 12.666 -3.088 1.00 84.56 580 ASN A N 1
ATOM 4428 C CA . ASN A 1 580 ? -0.518 12.989 -4.488 1.00 84.56 580 ASN A CA 1
ATOM 4429 C C . ASN A 1 580 ? -0.076 11.925 -5.509 1.00 84.56 580 ASN A C 1
ATOM 4431 O O . ASN A 1 580 ? -0.042 12.214 -6.702 1.00 84.56 580 ASN A O 1
ATOM 4435 N N . GLN A 1 581 ? 0.262 10.714 -5.063 1.00 89.44 581 GLN A N 1
ATOM 4436 C CA . GLN A 1 581 ? 0.726 9.655 -5.951 1.00 89.44 581 GLN A CA 1
ATOM 4437 C C . GLN A 1 581 ? -0.035 8.351 -5.735 1.00 89.44 581 GLN A C 1
ATOM 4439 O O . GLN A 1 581 ? -0.524 7.790 -6.715 1.00 89.44 581 GLN A O 1
ATOM 4444 N N . LYS A 1 582 ? -0.159 7.871 -4.489 1.00 92.69 582 LYS A N 1
ATOM 4445 C CA . LYS A 1 582 ? -0.831 6.600 -4.194 1.00 92.69 582 LYS A CA 1
ATOM 4446 C C . LYS A 1 582 ? -1.385 6.496 -2.777 1.00 92.69 582 LYS A C 1
ATOM 4448 O O . LYS A 1 582 ? -0.851 7.119 -1.861 1.00 92.69 582 LYS A O 1
ATOM 4453 N N . HIS A 1 583 ? -2.402 5.658 -2.603 1.00 86.94 583 HIS A N 1
ATOM 4454 C CA . HIS A 1 583 ? -2.869 5.195 -1.292 1.00 86.94 583 HIS A CA 1
ATOM 4455 C C . HIS A 1 583 ? -2.223 3.855 -0.910 1.00 86.94 583 HIS A C 1
ATOM 4457 O O . HIS A 1 583 ? -1.839 3.061 -1.774 1.00 86.94 583 HIS A O 1
ATOM 4463 N N . ASP A 1 584 ? -2.133 3.603 0.393 1.00 88.62 584 ASP A N 1
ATOM 4464 C CA . ASP A 1 584 ? -1.647 2.366 0.992 1.00 88.62 584 ASP A CA 1
ATOM 4465 C C . ASP A 1 584 ? -2.451 1.164 0.501 1.00 88.62 584 ASP A C 1
ATOM 4467 O O . ASP A 1 584 ? -3.682 1.141 0.557 1.00 88.62 584 ASP A O 1
ATOM 4471 N N . HIS A 1 585 ? -1.735 0.150 0.033 1.00 85.19 585 HIS A N 1
ATOM 4472 C CA . HIS A 1 585 ? -2.344 -1.000 -0.620 1.00 85.19 585 HIS A CA 1
ATOM 4473 C C . HIS A 1 585 ? -3.220 -1.863 0.308 1.00 85.19 585 HIS A C 1
ATOM 4475 O O . HIS A 1 585 ? -4.257 -2.347 -0.140 1.00 85.19 585 HIS A O 1
ATOM 4481 N N . ILE A 1 586 ? -2.876 -2.021 1.594 1.00 79.62 586 ILE A N 1
ATOM 4482 C CA . ILE A 1 586 ? -3.650 -2.857 2.524 1.00 79.62 586 ILE A CA 1
ATOM 4483 C C . ILE A 1 586 ? -4.936 -2.140 2.932 1.00 79.62 586 ILE A C 1
ATOM 4485 O O . ILE A 1 586 ? -6.020 -2.717 2.862 1.00 79.62 586 ILE A O 1
ATOM 4489 N N . ARG A 1 587 ? -4.855 -0.854 3.280 1.00 75.62 587 ARG A N 1
ATOM 4490 C CA . ARG A 1 587 ? -6.053 -0.054 3.572 1.00 75.62 587 ARG A CA 1
ATOM 4491 C C . ARG A 1 587 ? -6.963 0.057 2.354 1.00 75.62 587 ARG A C 1
ATOM 4493 O O . ARG A 1 587 ? -8.179 -0.043 2.494 1.00 75.62 587 ARG A O 1
ATOM 4500 N N . PHE A 1 588 ? -6.394 0.210 1.158 1.00 86.25 588 PHE A N 1
ATOM 4501 C CA . PHE A 1 588 ? -7.171 0.289 -0.075 1.00 86.25 588 PHE A CA 1
ATOM 4502 C C . PHE A 1 588 ? -7.875 -1.035 -0.409 1.00 86.25 588 PHE A C 1
ATOM 4504 O O . PHE A 1 588 ? -9.066 -1.019 -0.730 1.00 86.25 588 PHE A O 1
ATOM 4511 N N . VAL A 1 589 ? -7.185 -2.183 -0.320 1.00 81.81 589 VAL A N 1
ATOM 4512 C CA . VAL A 1 589 ? -7.805 -3.492 -0.608 1.00 81.81 589 VAL A CA 1
ATOM 4513 C C . VAL A 1 589 ? -8.890 -3.851 0.412 1.00 81.81 589 VAL A C 1
ATOM 4515 O O . VAL A 1 589 ? -9.930 -4.391 0.049 1.00 81.81 589 VAL A O 1
ATOM 4518 N N . GLU A 1 590 ? -8.701 -3.493 1.683 1.00 72.31 590 GLU A N 1
ATOM 4519 C CA . GLU A 1 590 ? -9.709 -3.704 2.727 1.00 72.31 590 GLU A CA 1
ATOM 4520 C C . GLU A 1 590 ? -10.940 -2.819 2.521 1.00 72.31 590 GLU A C 1
ATOM 4522 O O . GLU A 1 590 ? -12.070 -3.305 2.560 1.00 72.31 590 GLU A O 1
ATOM 4527 N N . ALA A 1 591 ? -10.745 -1.537 2.198 1.00 62.47 591 ALA A N 1
ATOM 4528 C CA . ALA A 1 591 ? -11.850 -0.645 1.846 1.00 62.47 591 ALA A CA 1
ATOM 4529 C C . ALA A 1 591 ? -12.602 -1.112 0.580 1.00 62.47 591 ALA A C 1
ATOM 4531 O O . ALA A 1 591 ? -13.799 -0.863 0.438 1.00 62.47 591 ALA A O 1
ATOM 4532 N N . SER A 1 592 ? -11.925 -1.837 -0.317 1.00 77.06 592 SER A N 1
ATOM 4533 C CA . SER A 1 592 ? -12.499 -2.431 -1.533 1.00 77.06 592 SER A CA 1
ATOM 4534 C C . SER A 1 592 ? -12.906 -3.905 -1.393 1.00 77.06 592 SER A C 1
ATOM 4536 O O . SER A 1 592 ? -13.227 -4.553 -2.391 1.00 77.06 592 SER A O 1
ATOM 4538 N N . ARG A 1 593 ? -12.989 -4.442 -0.166 1.00 78.38 593 ARG A N 1
ATOM 4539 C CA . ARG A 1 593 ? -13.257 -5.867 0.111 1.00 78.38 593 ARG A CA 1
ATOM 4540 C C . ARG A 1 593 ? -14.464 -6.442 -0.636 1.00 78.38 593 ARG A C 1
ATOM 4542 O O . ARG A 1 593 ? -14.374 -7.553 -1.149 1.00 78.38 593 ARG A O 1
ATOM 4549 N N . LYS A 1 594 ? -15.558 -5.684 -0.779 1.00 68.12 594 LYS A N 1
ATOM 4550 C CA . LYS A 1 594 ? -16.745 -6.124 -1.544 1.00 68.12 594 LYS A CA 1
ATOM 4551 C C . LYS A 1 594 ? -16.421 -6.452 -3.009 1.00 68.12 594 LYS A C 1
ATOM 4553 O O . LYS A 1 594 ? -16.940 -7.429 -3.544 1.00 68.12 594 LYS A O 1
ATOM 4558 N N . ALA A 1 595 ? -15.563 -5.665 -3.659 1.00 80.00 595 ALA A N 1
ATOM 4559 C CA . ALA A 1 595 ? -15.113 -5.937 -5.022 1.00 80.00 595 ALA A CA 1
ATOM 4560 C C . ALA A 1 595 ? -14.230 -7.191 -5.079 1.00 80.00 595 ALA A C 1
ATOM 4562 O O . ALA A 1 595 ? -14.439 -8.042 -5.943 1.00 80.00 595 ALA A O 1
ATOM 4563 N N . VAL A 1 596 ? -13.313 -7.360 -4.119 1.00 81.69 596 VAL A N 1
ATOM 4564 C CA . VAL A 1 596 ? -12.479 -8.570 -4.004 1.00 81.69 596 VAL A CA 1
ATOM 4565 C C . VAL A 1 596 ? -13.342 -9.821 -3.804 1.00 81.69 596 VAL A C 1
ATOM 4567 O O . VAL A 1 596 ? -13.139 -10.838 -4.467 1.00 81.69 596 VAL A O 1
ATOM 4570 N N . GLU A 1 597 ? -14.347 -9.751 -2.934 1.00 78.06 597 GLU A N 1
ATOM 4571 C CA . GLU A 1 597 ? -15.298 -10.836 -2.678 1.00 78.06 597 GLU A CA 1
ATOM 4572 C C . GLU A 1 597 ? -16.151 -11.184 -3.899 1.00 78.06 597 GLU A C 1
ATOM 4574 O O . GLU A 1 597 ? -16.402 -12.366 -4.139 1.00 78.06 597 GLU A O 1
ATOM 4579 N N . ALA A 1 598 ? -16.538 -10.196 -4.706 1.00 78.69 598 ALA A N 1
ATOM 4580 C CA . ALA A 1 598 ? -17.293 -10.417 -5.936 1.00 78.69 598 ALA A CA 1
ATOM 4581 C C . ALA A 1 598 ? -16.443 -10.963 -7.097 1.00 78.69 598 ALA A C 1
ATOM 4583 O O . ALA A 1 598 ? -16.993 -11.615 -7.993 1.00 78.69 598 ALA A O 1
ATOM 4584 N N . ALA A 1 599 ? -15.134 -10.691 -7.099 1.00 91.38 599 ALA A N 1
ATOM 4585 C CA . ALA A 1 599 ? -14.192 -11.177 -8.101 1.00 91.38 599 ALA A CA 1
ATOM 4586 C C . ALA A 1 599 ? -14.001 -12.699 -8.017 1.00 91.38 599 ALA A C 1
ATOM 4588 O O . ALA A 1 599 ? -14.089 -13.295 -6.947 1.00 91.38 599 ALA A O 1
ATOM 4589 N N . ASP A 1 600 ? -13.664 -13.343 -9.128 1.00 90.75 600 ASP A N 1
ATOM 4590 C CA . ASP A 1 600 ? -13.375 -14.784 -9.172 1.00 90.75 600 ASP A CA 1
ATOM 4591 C C . ASP A 1 600 ? -11.972 -15.117 -8.616 1.00 90.75 600 ASP A C 1
ATOM 4593 O O . ASP A 1 600 ? -11.627 -16.280 -8.412 1.00 90.75 600 ASP A O 1
ATOM 4597 N N . GLY A 1 601 ? -11.160 -14.090 -8.352 1.00 91.81 601 GLY A N 1
ATOM 4598 C CA . GLY A 1 601 ? -9.818 -14.184 -7.786 1.00 91.81 601 GLY A CA 1
ATOM 4599 C C . GLY A 1 601 ? -9.206 -12.810 -7.523 1.00 91.81 601 GLY A C 1
ATOM 4600 O O . GLY A 1 601 ? -9.824 -11.782 -7.807 1.00 91.81 601 GLY A O 1
ATOM 4601 N N . LEU A 1 602 ? -7.987 -12.802 -6.992 1.00 95.81 602 LEU A N 1
ATOM 4602 C CA . LEU A 1 602 ? -7.287 -11.595 -6.556 1.00 95.81 602 LEU A CA 1
ATOM 4603 C C . LEU A 1 602 ? -5.900 -11.498 -7.199 1.00 95.81 602 LEU A C 1
ATOM 4605 O O . LEU A 1 602 ? -5.079 -12.398 -7.039 1.00 95.81 602 LEU A O 1
ATOM 4609 N N . GLY A 1 603 ? -5.644 -10.407 -7.917 1.00 97.38 603 GLY A N 1
ATOM 4610 C CA . GLY A 1 603 ? -4.318 -10.009 -8.375 1.00 97.38 603 GLY A CA 1
ATOM 4611 C C . GLY A 1 603 ? -3.564 -9.213 -7.309 1.00 97.38 603 GLY A C 1
ATOM 4612 O O . GLY A 1 603 ? -4.163 -8.453 -6.552 1.00 97.38 603 GLY A O 1
ATOM 4613 N N . ILE A 1 604 ? -2.244 -9.389 -7.241 1.00 96.75 604 ILE A N 1
ATOM 4614 C CA . ILE A 1 604 ? -1.342 -8.685 -6.315 1.00 96.75 604 ILE A CA 1
ATOM 4615 C C . ILE A 1 604 ? -0.049 -8.321 -7.050 1.00 96.75 604 ILE A C 1
ATOM 4617 O O . ILE A 1 604 ? 0.505 -9.152 -7.774 1.00 96.75 604 ILE A O 1
ATOM 4621 N N . HIS A 1 605 ? 0.458 -7.104 -6.834 1.00 97.50 605 HIS A N 1
ATOM 4622 C CA . HIS A 1 605 ? 1.785 -6.692 -7.296 1.00 97.50 605 HIS A CA 1
ATOM 4623 C C . HIS A 1 605 ? 2.785 -6.664 -6.139 1.00 97.50 605 HIS A C 1
ATOM 4625 O O . HIS A 1 605 ? 2.466 -6.203 -5.041 1.00 97.50 605 HIS A O 1
ATOM 4631 N N . LEU A 1 606 ? 4.001 -7.151 -6.380 1.00 94.75 606 LEU A N 1
ATOM 4632 C CA . LEU A 1 606 ? 5.042 -7.294 -5.364 1.00 94.75 606 LEU A CA 1
ATOM 4633 C C . LEU A 1 606 ? 6.407 -6.879 -5.915 1.00 94.75 606 LEU A C 1
ATOM 4635 O O . LEU A 1 606 ? 6.938 -7.495 -6.833 1.00 94.75 606 LEU A O 1
ATOM 4639 N N . TYR A 1 607 ? 7.031 -5.872 -5.308 1.00 92.62 607 TYR A N 1
ATOM 4640 C CA . TYR A 1 607 ? 8.344 -5.392 -5.739 1.00 92.62 607 TYR A CA 1
ATOM 4641 C C . TYR A 1 607 ? 9.366 -5.457 -4.611 1.00 92.62 607 TYR A C 1
ATOM 4643 O O . TYR A 1 607 ? 9.032 -5.306 -3.437 1.00 92.62 607 TYR A O 1
ATOM 4651 N N . TRP A 1 608 ? 10.631 -5.651 -4.976 1.00 91.25 608 TRP A N 1
ATOM 4652 C CA . TRP A 1 608 ? 11.758 -5.592 -4.047 1.00 91.25 608 TRP A CA 1
ATOM 4653 C C . TRP A 1 608 ? 12.985 -4.943 -4.696 1.00 91.25 608 TRP A C 1
ATOM 4655 O O . TRP A 1 608 ? 13.027 -4.670 -5.892 1.00 91.25 608 TRP A O 1
ATOM 4665 N N . SER A 1 609 ? 13.999 -4.646 -3.892 1.00 85.94 609 SER A N 1
ATOM 4666 C CA . SER A 1 609 ? 15.251 -4.003 -4.291 1.00 85.94 609 SER A CA 1
ATOM 4667 C C . SER A 1 609 ? 16.365 -4.316 -3.278 1.00 85.94 609 SER A C 1
ATOM 4669 O O . SER A 1 609 ? 16.235 -5.216 -2.449 1.00 85.94 609 SER A O 1
ATOM 4671 N N . LYS A 1 610 ? 17.492 -3.590 -3.330 1.00 73.62 610 LYS A N 1
ATOM 4672 C CA . LYS A 1 610 ? 18.523 -3.666 -2.276 1.00 73.62 610 LYS A CA 1
ATOM 4673 C C . LYS A 1 610 ? 18.054 -3.087 -0.940 1.00 73.62 610 LYS A C 1
ATOM 4675 O O . LYS A 1 610 ? 18.469 -3.585 0.100 1.00 73.62 610 LYS A O 1
ATOM 4680 N N . VAL A 1 611 ? 17.228 -2.043 -0.992 1.00 72.19 611 VAL A N 1
ATOM 4681 C CA . VAL A 1 611 ? 16.708 -1.342 0.191 1.00 72.19 611 VAL A CA 1
ATOM 4682 C C . VAL A 1 611 ? 15.512 -2.107 0.759 1.00 72.19 611 VAL A C 1
ATOM 4684 O O . VAL A 1 611 ? 15.452 -2.395 1.949 1.00 72.19 611 VAL A O 1
ATOM 4687 N N . TYR A 1 612 ? 14.604 -2.532 -0.121 1.00 75.06 612 TYR A N 1
ATOM 4688 C CA . TYR A 1 612 ? 13.413 -3.300 0.235 1.00 75.06 612 TYR A CA 1
ATOM 4689 C C . TYR A 1 612 ? 13.630 -4.773 -0.082 1.00 75.06 612 TYR A C 1
ATOM 4691 O O . TYR A 1 612 ? 13.553 -5.167 -1.239 1.00 75.06 612 TYR A O 1
ATOM 4699 N N . LYS A 1 613 ? 13.937 -5.595 0.921 1.00 83.31 613 LYS A N 1
ATOM 4700 C CA . LYS A 1 613 ? 14.287 -7.006 0.700 1.00 83.31 613 LYS A CA 1
ATOM 4701 C C . LYS A 1 613 ? 13.093 -7.834 0.203 1.00 83.31 613 LYS A C 1
ATOM 4703 O O . LYS A 1 613 ? 11.950 -7.555 0.549 1.00 83.31 613 LYS A O 1
ATOM 4708 N N . MET A 1 614 ? 13.371 -8.888 -0.567 1.00 87.06 614 MET A N 1
ATOM 4709 C CA . MET A 1 614 ? 12.366 -9.802 -1.133 1.00 87.06 614 MET A CA 1
ATOM 4710 C C . MET A 1 614 ? 11.479 -10.446 -0.057 1.00 87.06 614 MET A C 1
ATOM 4712 O O . MET A 1 614 ? 10.290 -10.658 -0.269 1.00 87.06 614 MET A O 1
ATOM 4716 N N . GLU A 1 615 ? 12.040 -10.692 1.123 1.00 83.38 615 GLU A N 1
ATOM 4717 C CA . GLU A 1 615 ? 11.325 -11.201 2.289 1.00 83.38 615 GLU A CA 1
ATOM 4718 C C . GLU A 1 615 ? 10.175 -10.263 2.709 1.00 83.38 615 GLU A C 1
ATOM 4720 O O . GLU A 1 615 ? 9.110 -10.740 3.076 1.00 83.38 615 GLU A O 1
ATOM 4725 N N . LYS A 1 616 ? 10.310 -8.938 2.539 1.00 76.38 616 LYS A N 1
ATOM 4726 C CA . LYS A 1 616 ? 9.219 -7.978 2.803 1.00 76.38 616 LYS A CA 1
ATOM 4727 C C . LYS A 1 616 ? 8.090 -8.036 1.778 1.00 76.38 616 LYS A C 1
ATOM 4729 O O . LYS A 1 616 ? 6.934 -7.783 2.116 1.00 76.38 616 LYS A O 1
ATOM 4734 N N . ALA A 1 617 ? 8.408 -8.397 0.539 1.00 81.38 617 ALA A N 1
ATOM 4735 C CA . ALA A 1 617 ? 7.391 -8.660 -0.469 1.00 81.38 617 ALA A CA 1
ATOM 4736 C C . ALA A 1 617 ? 6.611 -9.949 -0.143 1.00 81.38 617 ALA A C 1
ATOM 4738 O O . ALA A 1 617 ? 5.393 -9.978 -0.301 1.00 81.38 617 ALA A O 1
ATOM 4739 N N . LEU A 1 618 ? 7.286 -10.982 0.376 1.00 79.94 618 LEU A N 1
ATOM 4740 C CA . LEU A 1 618 ? 6.634 -12.203 0.865 1.00 79.94 618 LEU A CA 1
ATOM 4741 C C . LEU A 1 618 ? 5.771 -11.935 2.110 1.00 79.94 618 LEU A C 1
ATOM 4743 O O . LEU A 1 618 ? 4.625 -12.372 2.128 1.00 79.94 618 LEU A O 1
ATOM 4747 N N . ASP A 1 619 ? 6.255 -11.135 3.070 1.00 72.00 619 ASP A N 1
ATOM 4748 C CA . ASP A 1 619 ? 5.461 -10.693 4.233 1.00 72.00 619 ASP A CA 1
ATOM 4749 C C . ASP A 1 619 ? 4.154 -10.007 3.781 1.00 72.00 619 ASP A C 1
ATOM 4751 O O . ASP A 1 619 ? 3.083 -10.233 4.345 1.00 72.00 619 ASP A O 1
ATOM 4755 N N . SER A 1 620 ? 4.233 -9.176 2.734 1.00 74.25 620 SER A N 1
ATOM 4756 C CA . SER A 1 620 ? 3.063 -8.495 2.166 1.00 74.25 620 SER A CA 1
ATOM 4757 C C . SER A 1 620 ? 2.092 -9.483 1.520 1.00 74.25 620 SER A C 1
ATOM 4759 O O . SER A 1 620 ? 0.884 -9.369 1.709 1.00 74.25 620 SER A O 1
ATOM 4761 N N . LEU A 1 621 ? 2.598 -10.469 0.774 1.00 81.94 621 LEU A N 1
ATOM 4762 C CA . LEU A 1 621 ? 1.771 -11.522 0.183 1.00 81.94 621 LEU A CA 1
ATOM 4763 C C . LEU A 1 621 ? 1.028 -12.328 1.252 1.00 81.94 621 LEU A C 1
ATOM 4765 O O . LEU A 1 621 ? -0.161 -12.598 1.093 1.00 81.94 621 LEU A O 1
ATOM 4769 N N . ASP A 1 622 ? 1.710 -12.683 2.337 1.00 74.25 622 ASP A N 1
ATOM 4770 C CA . ASP A 1 622 ? 1.110 -13.432 3.441 1.00 74.25 622 ASP A CA 1
ATOM 4771 C C . ASP A 1 622 ? -0.008 -12.638 4.126 1.00 74.25 622 ASP A C 1
ATOM 4773 O O . ASP A 1 622 ? -1.011 -13.222 4.542 1.00 74.25 622 ASP A O 1
ATOM 4777 N N . ASP A 1 623 ? 0.094 -11.306 4.157 1.00 63.28 623 ASP A N 1
ATOM 4778 C CA . ASP A 1 623 ? -0.992 -10.445 4.622 1.00 63.28 623 ASP A CA 1
ATOM 4779 C C . ASP A 1 623 ? -2.233 -10.554 3.725 1.00 63.28 623 ASP A C 1
ATOM 4781 O O . ASP A 1 623 ? -3.333 -10.816 4.219 1.00 63.28 623 ASP A O 1
ATOM 4785 N N . TYR A 1 624 ? -2.069 -10.456 2.402 1.00 76.81 624 TYR A N 1
ATOM 4786 C CA . TYR A 1 624 ? -3.175 -10.661 1.460 1.00 76.81 624 TYR A CA 1
ATOM 4787 C C . TYR A 1 624 ? -3.784 -12.061 1.573 1.00 76.81 624 TYR A C 1
ATOM 4789 O O . TYR A 1 624 ? -5.009 -12.190 1.610 1.00 76.81 624 TYR A O 1
ATOM 4797 N N . ILE A 1 625 ? -2.951 -13.105 1.660 1.00 70.88 625 ILE A N 1
ATOM 4798 C CA . ILE A 1 625 ? -3.417 -14.486 1.843 1.00 70.88 625 ILE A CA 1
ATOM 4799 C C . ILE A 1 625 ? -4.233 -14.591 3.129 1.00 70.88 625 ILE A C 1
ATOM 4801 O O . ILE A 1 625 ? -5.304 -15.190 3.119 1.00 70.88 625 ILE A O 1
ATOM 4805 N N . SER A 1 626 ? -3.776 -13.984 4.225 1.00 58.38 626 SER A N 1
ATOM 4806 C CA . SER A 1 626 ? -4.492 -14.047 5.499 1.00 58.38 626 SER A CA 1
ATOM 4807 C C . SER A 1 626 ? -5.874 -13.382 5.439 1.00 58.38 626 SER A C 1
ATOM 4809 O O . SER A 1 626 ? -6.833 -13.911 5.996 1.00 58.38 626 SER A O 1
ATOM 4811 N N . ARG A 1 627 ? -5.997 -12.268 4.705 1.00 66.44 627 ARG A N 1
ATOM 4812 C CA . ARG A 1 627 ? -7.224 -11.459 4.585 1.00 66.44 627 ARG A CA 1
ATOM 4813 C C . ARG A 1 627 ? -8.234 -12.011 3.585 1.00 66.44 627 ARG A C 1
ATOM 4815 O O . ARG A 1 627 ? -9.438 -11.784 3.737 1.00 66.44 627 ARG A O 1
ATOM 4822 N N . PHE A 1 628 ? -7.738 -12.697 2.557 1.00 69.44 628 PHE A N 1
ATOM 4823 C CA . PHE A 1 628 ? -8.509 -13.172 1.409 1.00 69.44 628 PHE A CA 1
ATOM 4824 C C . PHE A 1 628 ? -8.230 -14.649 1.110 1.00 69.44 628 PHE A C 1
ATOM 4826 O O . PHE A 1 628 ? -8.193 -15.057 -0.047 1.00 69.44 628 PHE A O 1
ATOM 4833 N N . ARG A 1 629 ? -8.058 -15.474 2.151 1.00 62.31 629 ARG A N 1
ATOM 4834 C CA . ARG A 1 629 ? -7.714 -16.909 2.044 1.00 62.31 629 ARG A CA 1
ATOM 4835 C C . ARG A 1 629 ? -8.660 -17.736 1.169 1.00 62.31 629 ARG A C 1
ATOM 4837 O O . ARG A 1 629 ? -8.267 -18.750 0.612 1.00 62.31 629 ARG A O 1
ATOM 4844 N N . PHE A 1 630 ? -9.899 -17.273 1.026 1.00 62.94 630 PHE A N 1
ATOM 4845 C CA . PHE A 1 630 ? -10.943 -17.881 0.203 1.00 62.94 630 PHE A CA 1
ATOM 4846 C C . PHE A 1 630 ? -10.812 -17.544 -1.292 1.00 62.94 630 PHE A C 1
ATOM 4848 O O . PHE A 1 630 ? -11.646 -17.955 -2.099 1.00 62.94 630 PHE A O 1
ATOM 4855 N N . LYS A 1 631 ? -9.803 -16.758 -1.682 1.00 76.44 631 LYS A N 1
ATOM 4856 C CA . LYS A 1 631 ? -9.548 -16.379 -3.070 1.00 76.44 631 LYS A CA 1
ATOM 4857 C C . LYS A 1 631 ? -8.369 -17.148 -3.630 1.00 76.44 631 LYS A C 1
ATOM 4859 O O . LYS A 1 631 ? -7.323 -17.282 -3.004 1.00 76.44 631 LYS A O 1
ATOM 4864 N N . ASN A 1 632 ? -8.524 -17.548 -4.886 1.00 85.44 632 ASN A N 1
ATOM 4865 C CA . ASN A 1 632 ? -7.382 -17.852 -5.728 1.00 85.44 632 ASN A CA 1
ATOM 4866 C C . ASN A 1 632 ? -6.598 -16.556 -5.957 1.00 85.44 632 ASN A C 1
ATOM 4868 O O . ASN A 1 632 ? -7.161 -15.563 -6.433 1.00 85.44 632 ASN A O 1
ATOM 4872 N N . ILE A 1 633 ? -5.317 -16.569 -5.598 1.00 90.56 633 ILE A N 1
ATOM 4873 C CA . ILE A 1 633 ? -4.436 -15.405 -5.661 1.00 90.56 633 ILE A CA 1
ATOM 4874 C C . ILE A 1 633 ? -3.457 -15.571 -6.818 1.00 90.56 633 ILE A C 1
ATOM 4876 O O . ILE A 1 633 ? -2.785 -16.590 -6.940 1.00 90.56 633 ILE A O 1
ATOM 4880 N N . TRP A 1 634 ? -3.326 -14.543 -7.643 1.00 94.25 634 TRP A N 1
ATOM 4881 C CA . TRP A 1 634 ? -2.243 -14.419 -8.607 1.00 94.25 634 TRP A CA 1
ATOM 4882 C C . TRP A 1 634 ? -1.336 -13.283 -8.160 1.00 94.25 634 TRP A C 1
ATOM 4884 O O . TRP A 1 634 ? -1.794 -12.156 -7.978 1.00 94.25 634 TRP A O 1
ATOM 4894 N N . VAL A 1 635 ? -0.033 -13.544 -8.050 1.00 96.88 635 VAL A N 1
ATOM 4895 C CA . VAL A 1 635 ? 0.940 -12.449 -8.056 1.00 96.88 635 VAL A CA 1
ATOM 4896 C C . VAL A 1 635 ? 1.033 -11.992 -9.508 1.00 96.88 635 VAL A C 1
ATOM 4898 O O . VAL A 1 635 ? 1.830 -12.511 -10.291 1.00 96.88 635 VAL A O 1
ATOM 4901 N N . THR A 1 636 ? 0.125 -11.098 -9.901 1.00 96.75 636 THR A N 1
ATOM 4902 C CA . THR A 1 636 ? -0.033 -10.646 -11.285 1.00 96.75 636 THR A CA 1
ATOM 4903 C C . THR A 1 636 ? 1.133 -9.791 -11.743 1.00 96.75 636 THR A C 1
ATOM 4905 O O . THR A 1 636 ? 1.294 -9.607 -12.950 1.00 96.75 636 THR A O 1
ATOM 4908 N N . GLU A 1 637 ? 1.981 -9.335 -10.822 1.00 96.06 637 GLU A N 1
ATOM 4909 C CA . GLU A 1 637 ? 3.221 -8.652 -11.150 1.00 96.06 637 GLU A CA 1
ATOM 4910 C C . GLU A 1 637 ? 4.280 -8.793 -10.053 1.00 96.06 637 GLU A C 1
ATOM 4912 O O . GLU A 1 637 ? 3.998 -8.580 -8.874 1.00 96.06 637 GLU A O 1
ATOM 4917 N N . ALA A 1 638 ? 5.512 -9.133 -10.435 1.00 95.50 638 ALA A N 1
ATOM 4918 C CA . ALA A 1 638 ? 6.652 -9.184 -9.529 1.00 95.50 638 ALA A CA 1
ATOM 4919 C C . ALA A 1 638 ? 7.954 -8.705 -10.186 1.00 95.50 638 ALA A C 1
ATOM 4921 O O . ALA A 1 638 ? 8.223 -9.037 -11.344 1.00 95.50 638 ALA A O 1
ATOM 4922 N N . SER A 1 639 ? 8.789 -7.950 -9.461 1.00 93.06 639 SER A N 1
ATOM 4923 C CA . SER A 1 639 ? 10.084 -7.476 -9.983 1.00 93.06 639 SER A CA 1
ATOM 4924 C C . SER A 1 639 ? 11.068 -7.050 -8.892 1.00 93.06 639 SER A C 1
ATOM 4926 O O . SER A 1 639 ? 10.689 -6.452 -7.882 1.00 93.06 639 SER A O 1
ATOM 4928 N N . ASN A 1 640 ? 12.360 -7.278 -9.153 1.00 90.56 640 ASN A N 1
ATOM 4929 C CA . ASN A 1 640 ? 13.410 -6.464 -8.553 1.00 90.56 640 ASN A CA 1
ATOM 4930 C C . ASN A 1 640 ? 13.558 -5.185 -9.385 1.00 90.56 640 ASN A C 1
ATOM 4932 O O . ASN A 1 640 ? 14.304 -5.161 -10.373 1.00 90.56 640 ASN A O 1
ATOM 4936 N N . ASN A 1 641 ? 12.851 -4.133 -8.982 1.00 81.06 641 ASN A N 1
ATOM 4937 C CA . ASN A 1 641 ? 12.554 -2.993 -9.847 1.00 81.06 641 ASN A CA 1
ATOM 4938 C C . ASN A 1 641 ? 13.593 -1.859 -9.819 1.00 81.06 641 ASN A C 1
ATOM 4940 O O . ASN A 1 641 ? 13.402 -0.819 -10.445 1.00 81.06 641 ASN A O 1
ATOM 4944 N N . LYS A 1 642 ? 14.704 -2.017 -9.088 1.00 82.50 642 LYS A N 1
ATOM 4945 C CA . LYS A 1 642 ? 15.767 -0.998 -9.003 1.00 82.50 642 LYS A CA 1
ATOM 4946 C C . LYS A 1 642 ? 17.087 -1.486 -9.591 1.00 82.50 642 LYS A C 1
ATOM 4948 O O . LYS A 1 642 ? 17.358 -2.686 -9.691 1.00 82.50 642 LYS A O 1
ATOM 4953 N N . GLY A 1 643 ? 17.914 -0.525 -9.998 1.00 75.81 643 GLY A N 1
ATOM 4954 C CA . GLY A 1 643 ? 19.262 -0.775 -10.498 1.00 75.81 643 GLY A CA 1
ATOM 4955 C C . GLY A 1 643 ? 20.232 -1.260 -9.415 1.00 75.81 643 GLY A C 1
ATOM 4956 O O . GLY A 1 643 ? 19.909 -1.374 -8.232 1.00 75.81 643 GLY A O 1
ATOM 4957 N N . GLY A 1 644 ? 21.460 -1.566 -9.831 1.00 78.25 644 GLY A N 1
ATOM 4958 C CA . GLY A 1 644 ? 22.557 -1.922 -8.925 1.00 78.25 644 GLY A CA 1
ATOM 4959 C C . GLY A 1 644 ? 22.636 -3.402 -8.532 1.00 78.25 644 GLY A C 1
ATOM 4960 O O . GLY A 1 644 ? 23.580 -3.787 -7.838 1.00 78.25 644 GLY A O 1
ATOM 4961 N N . VAL A 1 645 ? 21.701 -4.248 -8.975 1.00 80.44 645 VAL A N 1
ATOM 4962 C CA . VAL A 1 645 ? 21.772 -5.715 -8.844 1.00 80.44 645 VAL A CA 1
ATOM 4963 C C . VAL A 1 645 ? 22.020 -6.324 -10.222 1.00 80.44 645 VAL A C 1
ATOM 4965 O O . VAL A 1 645 ? 21.299 -6.028 -11.172 1.00 80.44 645 VAL A O 1
ATOM 4968 N N . ARG A 1 646 ? 23.037 -7.188 -10.339 1.00 82.44 646 ARG A N 1
ATOM 4969 C CA . ARG A 1 646 ? 23.359 -7.871 -11.601 1.00 82.44 646 ARG A CA 1
ATOM 4970 C C . ARG A 1 646 ? 22.192 -8.757 -12.042 1.00 82.44 646 ARG A C 1
ATOM 4972 O O . ARG A 1 646 ? 21.571 -9.417 -11.212 1.00 82.44 646 ARG A O 1
ATOM 4979 N N . ALA A 1 647 ? 21.949 -8.839 -13.348 1.00 80.56 647 ALA A N 1
ATOM 4980 C CA . ALA A 1 647 ? 20.822 -9.591 -13.902 1.00 80.56 647 ALA A CA 1
ATOM 4981 C C . ALA A 1 647 ? 20.811 -11.078 -13.500 1.00 80.56 647 ALA A C 1
ATOM 4983 O O . ALA A 1 647 ? 19.762 -11.607 -13.148 1.00 80.56 647 ALA A O 1
ATOM 4984 N N . TYR A 1 648 ? 21.979 -11.730 -13.443 1.00 80.31 648 TYR A N 1
ATOM 4985 C CA . TYR A 1 648 ? 22.100 -13.103 -12.935 1.00 80.31 648 TYR A CA 1
ATOM 4986 C C . TYR A 1 648 ? 21.579 -13.240 -11.494 1.00 80.31 648 TYR A C 1
ATOM 4988 O O . TYR A 1 648 ? 20.837 -14.166 -11.179 1.00 80.31 648 TYR A O 1
ATOM 4996 N N . THR A 1 649 ? 21.912 -12.283 -10.624 1.00 82.75 649 THR A N 1
ATOM 4997 C CA . THR A 1 649 ? 21.430 -12.253 -9.239 1.00 82.75 649 THR A CA 1
ATOM 4998 C C . THR A 1 649 ? 19.924 -11.995 -9.175 1.00 82.75 649 THR A C 1
ATOM 5000 O O . THR A 1 649 ? 19.244 -12.645 -8.386 1.00 82.75 649 THR A O 1
ATOM 5003 N N . LYS A 1 650 ? 19.376 -11.114 -10.027 1.00 87.88 650 LYS A N 1
ATOM 5004 C CA . LYS A 1 650 ? 17.917 -10.914 -10.133 1.00 87.88 650 LYS A CA 1
ATOM 5005 C C . LYS A 1 650 ? 17.204 -12.202 -10.557 1.00 87.88 650 LYS A C 1
ATOM 5007 O O . LYS A 1 650 ? 16.241 -12.603 -9.918 1.00 87.88 650 LYS A O 1
ATOM 5012 N N . ALA A 1 651 ? 17.732 -12.907 -11.556 1.00 83.00 651 ALA A N 1
ATOM 5013 C CA . ALA A 1 651 ? 17.186 -14.186 -12.003 1.00 83.00 651 ALA A CA 1
ATOM 5014 C C . ALA A 1 651 ? 17.208 -15.264 -10.898 1.00 83.00 651 ALA A C 1
ATOM 5016 O O . ALA A 1 651 ? 16.241 -16.006 -10.735 1.00 83.00 651 ALA A O 1
ATOM 5017 N N . GLN A 1 652 ? 18.270 -15.320 -10.083 1.00 82.62 652 GLN A N 1
ATOM 5018 C CA . GLN A 1 652 ? 18.306 -16.191 -8.900 1.00 82.62 652 GLN A CA 1
ATOM 5019 C C . GLN A 1 652 ? 17.257 -15.801 -7.851 1.00 82.62 652 GLN A C 1
ATOM 5021 O O . GLN A 1 652 ? 16.647 -16.683 -7.251 1.00 82.62 652 GLN A O 1
ATOM 5026 N N . GLN A 1 653 ? 17.031 -14.502 -7.635 1.00 89.38 653 GLN A N 1
ATOM 5027 C CA . GLN A 1 653 ? 15.976 -14.026 -6.739 1.00 89.38 653 GLN A CA 1
ATOM 5028 C C . GLN A 1 653 ? 14.585 -14.397 -7.251 1.00 89.38 653 GLN A C 1
ATOM 5030 O O . GLN A 1 653 ? 13.764 -14.814 -6.449 1.00 89.38 653 GLN A O 1
ATOM 5035 N N . TYR A 1 654 ? 14.326 -14.314 -8.559 1.00 90.12 654 TYR A N 1
ATOM 5036 C CA . TYR A 1 654 ? 13.060 -14.759 -9.151 1.00 90.12 654 TYR A CA 1
ATOM 5037 C C . TYR A 1 654 ? 12.807 -16.243 -8.878 1.00 90.12 654 TYR A C 1
ATOM 5039 O O . TYR A 1 654 ? 11.783 -16.583 -8.295 1.00 90.12 654 TYR A O 1
ATOM 5047 N N . LEU A 1 655 ? 13.777 -17.117 -9.146 1.00 83.69 655 LEU A N 1
ATOM 5048 C CA . LEU A 1 655 ? 13.646 -18.537 -8.802 1.00 83.69 655 LEU A CA 1
ATOM 5049 C C . LEU A 1 655 ? 13.415 -18.763 -7.306 1.00 83.69 655 LEU A C 1
ATOM 5051 O O . LEU A 1 655 ? 12.517 -19.515 -6.942 1.00 83.69 655 LEU A O 1
ATOM 5055 N N . LYS A 1 656 ? 14.182 -18.085 -6.439 1.00 86.50 656 LYS A N 1
ATOM 5056 C CA . LYS A 1 656 ? 13.986 -18.167 -4.985 1.00 86.50 656 LYS A CA 1
ATOM 5057 C C . LYS A 1 656 ? 12.566 -17.737 -4.608 1.00 86.50 656 LYS A C 1
ATOM 5059 O O . LYS A 1 656 ? 11.894 -18.466 -3.897 1.00 86.50 656 LYS A O 1
ATOM 5064 N N . PHE A 1 657 ? 12.095 -16.600 -5.117 1.00 91.75 657 PHE A N 1
ATOM 5065 C CA . PHE A 1 657 ? 10.749 -16.095 -4.862 1.00 91.75 657 PHE A CA 1
ATOM 5066 C C . PHE A 1 657 ? 9.690 -17.119 -5.267 1.00 91.75 657 PHE A C 1
ATOM 5068 O O . PHE A 1 657 ? 8.853 -17.478 -4.452 1.00 91.75 657 PHE A O 1
ATOM 5075 N N . TRP A 1 658 ? 9.765 -17.648 -6.490 1.00 89.00 658 TRP A N 1
ATOM 5076 C CA . TRP A 1 658 ? 8.844 -18.678 -6.968 1.00 89.00 658 TRP A CA 1
ATOM 5077 C C . TRP A 1 658 ? 8.871 -19.949 -6.105 1.00 89.00 658 TRP A C 1
ATOM 5079 O O . TRP A 1 658 ? 7.806 -20.486 -5.801 1.00 89.00 658 TRP A O 1
ATOM 5089 N N . HIS A 1 659 ? 10.049 -20.405 -5.666 1.00 83.44 659 HIS A N 1
ATOM 5090 C CA . HIS A 1 659 ? 10.164 -21.536 -4.741 1.00 83.44 659 HIS A CA 1
ATOM 5091 C C . HIS A 1 659 ? 9.451 -21.269 -3.411 1.00 83.44 659 HIS A C 1
ATOM 5093 O O . HIS A 1 659 ? 8.718 -22.135 -2.942 1.00 83.44 659 HIS A O 1
ATOM 5099 N N . GLU A 1 660 ? 9.594 -20.071 -2.839 1.00 85.25 660 GLU A N 1
ATOM 5100 C CA . GLU A 1 660 ? 8.870 -19.681 -1.621 1.00 85.25 660 GLU A CA 1
ATOM 5101 C C . GLU A 1 660 ? 7.348 -19.717 -1.836 1.00 85.25 660 GLU A C 1
ATOM 5103 O O . GLU A 1 660 ? 6.592 -20.116 -0.948 1.00 85.25 660 GLU A O 1
ATOM 5108 N N . LEU A 1 661 ? 6.860 -19.362 -3.029 1.00 86.25 661 LEU A N 1
ATOM 5109 C CA . LEU A 1 661 ? 5.424 -19.410 -3.323 1.00 86.25 661 LEU A CA 1
ATOM 5110 C C . LEU A 1 661 ? 4.845 -20.828 -3.377 1.00 86.25 661 LEU A C 1
ATOM 5112 O O . LEU A 1 661 ? 3.632 -20.973 -3.260 1.00 86.25 661 LEU A O 1
ATOM 5116 N N . GLN A 1 662 ? 5.666 -21.871 -3.530 1.00 80.19 662 GLN A N 1
ATOM 5117 C CA . GLN A 1 662 ? 5.178 -23.258 -3.505 1.00 80.19 662 GLN A CA 1
ATOM 5118 C C . GLN A 1 662 ? 4.606 -23.644 -2.134 1.00 80.19 662 GLN A C 1
ATOM 5120 O O . GLN A 1 662 ? 3.757 -24.525 -2.048 1.00 80.19 662 GLN A O 1
ATOM 5125 N N . ALA A 1 663 ? 5.022 -22.959 -1.064 1.00 77.81 663 ALA A N 1
ATOM 5126 C CA . ALA A 1 663 ? 4.486 -23.162 0.280 1.00 77.81 663 ALA A CA 1
ATOM 5127 C C . ALA A 1 663 ? 3.105 -22.505 0.499 1.00 77.81 663 ALA A C 1
ATOM 5129 O O . ALA A 1 663 ? 2.558 -22.582 1.596 1.00 77.81 663 ALA A O 1
ATOM 5130 N N . ARG A 1 664 ? 2.543 -21.828 -0.516 1.00 78.31 664 ARG A N 1
ATOM 5131 C CA . ARG A 1 664 ? 1.330 -21.002 -0.409 1.00 78.31 664 ARG A CA 1
ATOM 5132 C C . ARG A 1 664 ? 0.241 -21.534 -1.355 1.00 78.31 664 ARG A C 1
ATOM 5134 O O . ARG A 1 664 ? 0.146 -21.066 -2.486 1.00 78.31 664 ARG A O 1
ATOM 5141 N N . PRO A 1 665 ? -0.603 -22.489 -0.918 1.00 72.00 665 PRO A N 1
ATOM 5142 C CA . PRO A 1 665 ? -1.495 -23.256 -1.803 1.00 72.00 665 PRO A CA 1
ATOM 5143 C C . PRO A 1 665 ? -2.599 -22.430 -2.486 1.00 72.00 665 PRO A C 1
ATOM 5145 O O . PRO A 1 665 ? -3.153 -22.861 -3.493 1.00 72.00 665 PRO A O 1
ATOM 5148 N N . THR A 1 666 ? -2.927 -21.244 -1.964 1.00 77.31 666 THR A N 1
ATOM 5149 C CA . THR A 1 666 ? -3.892 -20.317 -2.581 1.00 77.31 666 THR A CA 1
ATOM 5150 C C . THR A 1 666 ? -3.295 -19.542 -3.760 1.00 77.31 666 THR A C 1
ATOM 5152 O O . THR A 1 666 ? -4.038 -19.016 -4.596 1.00 77.31 666 THR A O 1
ATOM 5155 N N . VAL A 1 667 ? -1.961 -19.486 -3.863 1.00 88.12 667 VAL A N 1
ATOM 5156 C CA . VAL A 1 667 ? -1.242 -18.748 -4.904 1.00 88.12 667 VAL A CA 1
ATOM 5157 C C . VAL A 1 667 ? -1.137 -19.600 -6.166 1.00 88.12 667 VAL A C 1
ATOM 5159 O O . VAL A 1 667 ? -0.462 -20.619 -6.210 1.00 88.12 667 VAL A O 1
ATOM 5162 N N . GLN A 1 668 ? -1.788 -19.148 -7.230 1.00 87.69 668 GLN A N 1
ATOM 5163 C CA . GLN A 1 668 ? -1.896 -19.852 -8.508 1.00 87.69 668 GLN A CA 1
ATOM 5164 C C . GLN A 1 668 ? -0.640 -19.690 -9.376 1.00 87.69 668 GLN A C 1
ATOM 5166 O O . GLN A 1 668 ? -0.305 -20.544 -10.202 1.00 87.69 668 GLN A O 1
ATOM 5171 N N . GLY A 1 669 ? 0.062 -18.570 -9.211 1.00 90.44 669 GLY A N 1
ATOM 5172 C CA . GLY A 1 669 ? 1.269 -18.269 -9.963 1.00 90.44 669 GLY A CA 1
ATOM 5173 C C . GLY A 1 669 ? 1.817 -16.874 -9.711 1.00 90.44 669 GLY A C 1
ATOM 5174 O O . GLY A 1 669 ? 1.142 -16.016 -9.135 1.00 90.44 669 GLY A O 1
ATOM 5175 N N . VAL A 1 670 ? 3.044 -16.665 -10.182 1.00 94.88 670 VAL A N 1
ATOM 5176 C CA . VAL A 1 670 ? 3.726 -15.368 -10.213 1.00 94.88 670 VAL A CA 1
ATOM 5177 C C . VAL A 1 670 ? 4.057 -14.980 -11.635 1.00 94.88 670 VAL A C 1
ATOM 5179 O O . VAL A 1 670 ? 4.561 -15.793 -12.402 1.00 94.88 670 VAL A O 1
ATOM 5182 N N . ILE A 1 671 ? 3.784 -13.729 -11.979 1.00 95.75 671 ILE A N 1
ATOM 5183 C CA . ILE A 1 671 ? 4.057 -13.167 -13.288 1.00 95.75 671 ILE A CA 1
ATOM 5184 C C . ILE A 1 671 ? 5.120 -12.085 -13.119 1.00 95.75 671 ILE A C 1
ATOM 5186 O O . ILE A 1 671 ? 4.876 -11.069 -12.474 1.00 95.75 671 ILE A O 1
ATOM 5190 N N . TYR A 1 672 ? 6.301 -12.286 -13.701 1.00 94.25 672 TYR A N 1
ATOM 5191 C CA . TYR A 1 672 ? 7.343 -11.258 -13.673 1.00 94.25 672 TYR A CA 1
ATOM 5192 C C . TYR A 1 672 ? 7.073 -10.128 -14.675 1.00 94.25 672 TYR A C 1
ATOM 5194 O O . TYR A 1 672 ? 6.448 -10.352 -15.714 1.00 94.25 672 TYR A O 1
ATOM 5202 N N . PHE A 1 673 ? 7.546 -8.925 -14.322 1.00 88.12 673 PHE A N 1
ATOM 5203 C CA . PHE A 1 673 ? 7.025 -7.636 -14.794 1.00 88.12 673 PHE A CA 1
ATOM 5204 C C . PHE A 1 673 ? 6.790 -7.487 -16.294 1.00 88.12 673 PHE A C 1
ATOM 5206 O O . PHE A 1 673 ? 5.641 -7.253 -16.642 1.00 88.12 673 PHE A O 1
ATOM 5213 N N . VAL A 1 674 ? 7.815 -7.589 -17.150 1.00 88.25 674 VAL A N 1
ATOM 5214 C CA . VAL A 1 674 ? 7.678 -7.615 -18.620 1.00 88.25 674 VAL A CA 1
ATOM 5215 C C . VAL A 1 674 ? 8.880 -8.282 -19.286 1.00 88.25 674 VAL A C 1
ATOM 5217 O O . VAL A 1 674 ? 10.016 -8.211 -18.804 1.00 88.25 674 VAL A O 1
ATOM 5220 N N . ALA A 1 675 ? 8.647 -8.893 -20.446 1.00 86.44 675 ALA A N 1
ATOM 5221 C CA . ALA A 1 675 ? 9.714 -9.379 -21.303 1.00 86.44 675 ALA A CA 1
ATOM 5222 C C . ALA A 1 675 ? 10.518 -8.219 -21.892 1.00 86.44 675 ALA A C 1
ATOM 5224 O O . ALA A 1 675 ? 11.751 -8.268 -21.884 1.00 86.44 675 ALA A O 1
ATOM 5225 N N . SER A 1 676 ? 9.834 -7.169 -22.353 1.00 86.00 676 SER A N 1
ATOM 5226 C CA . SER A 1 676 ? 10.463 -5.964 -22.885 1.00 86.00 676 SER A CA 1
ATOM 5227 C C . SER A 1 676 ? 9.593 -4.714 -22.733 1.00 86.00 676 SER A C 1
ATOM 5229 O O . SER A 1 676 ? 8.397 -4.799 -22.447 1.00 86.00 676 SER A O 1
ATOM 5231 N N . ALA A 1 677 ? 10.230 -3.557 -22.900 1.00 87.31 677 ALA A N 1
ATOM 5232 C CA . ALA A 1 677 ? 9.583 -2.258 -22.971 1.00 87.31 677 ALA A CA 1
ATOM 5233 C C . ALA A 1 677 ? 10.470 -1.276 -23.746 1.00 87.31 677 ALA A C 1
ATOM 5235 O O . ALA A 1 677 ? 11.680 -1.214 -23.511 1.00 87.31 677 ALA A O 1
ATOM 5236 N N . SER A 1 678 ? 9.867 -0.472 -24.619 1.00 85.94 678 SER A N 1
ATOM 5237 C CA . SER A 1 678 ? 10.540 0.607 -25.348 1.00 85.94 678 SER A CA 1
ATOM 5238 C C . SER A 1 678 ? 10.923 1.785 -24.447 1.00 85.94 678 SER A C 1
ATOM 5240 O O . SER A 1 678 ? 11.895 2.492 -24.720 1.00 85.94 678 SER A O 1
ATOM 5242 N N . ASN A 1 679 ? 10.189 1.988 -23.347 1.00 84.31 679 ASN A N 1
ATOM 5243 C CA . ASN A 1 679 ? 10.477 3.039 -22.382 1.00 84.31 679 ASN A CA 1
ATOM 5244 C C . ASN A 1 679 ? 11.737 2.688 -21.555 1.00 84.31 679 ASN A C 1
ATOM 5246 O O . ASN A 1 679 ? 11.725 1.705 -20.803 1.00 84.31 679 ASN A O 1
ATOM 5250 N N . PRO A 1 680 ? 12.805 3.511 -21.615 1.00 82.75 680 PRO A N 1
ATOM 5251 C CA . PRO A 1 680 ? 14.069 3.234 -20.934 1.00 82.75 680 PRO A CA 1
ATOM 5252 C C . PRO A 1 680 ? 13.959 3.237 -19.405 1.00 82.75 680 PRO A C 1
ATOM 5254 O O . PRO A 1 680 ? 14.828 2.676 -18.741 1.00 82.75 680 PRO A O 1
ATOM 5257 N N . THR A 1 681 ? 12.902 3.808 -18.819 1.00 83.69 681 THR A N 1
ATOM 5258 C CA . THR A 1 681 ? 12.666 3.751 -17.368 1.00 83.69 681 THR A CA 1
ATOM 5259 C C . THR A 1 681 ? 12.545 2.311 -16.860 1.00 83.69 681 THR A C 1
ATOM 5261 O O . THR A 1 681 ? 12.950 2.031 -15.735 1.00 83.69 681 THR A O 1
ATOM 5264 N N . TYR A 1 682 ? 12.080 1.380 -17.699 1.00 83.06 682 TYR A N 1
ATOM 5265 C CA . TYR A 1 682 ? 11.957 -0.039 -17.350 1.00 83.06 682 TYR A CA 1
ATOM 5266 C C . TYR A 1 682 ? 13.203 -0.860 -17.689 1.00 83.06 682 TYR A C 1
ATOM 5268 O O . TYR A 1 682 ? 13.202 -2.080 -17.519 1.00 83.06 682 TYR A O 1
ATOM 5276 N N . ALA A 1 683 ? 14.286 -0.223 -18.150 1.00 80.44 683 ALA A N 1
ATOM 5277 C CA . ALA A 1 683 ? 15.477 -0.928 -18.613 1.00 80.44 683 ALA A CA 1
ATOM 5278 C C . ALA A 1 683 ? 16.052 -1.879 -17.557 1.00 80.44 683 ALA A C 1
ATOM 5280 O O . ALA A 1 683 ? 16.650 -2.881 -17.931 1.00 80.44 683 ALA A O 1
ATOM 5281 N N . GLU A 1 684 ? 15.874 -1.593 -16.262 1.00 81.56 684 GLU A N 1
ATOM 5282 C CA . GLU A 1 684 ? 16.347 -2.424 -15.146 1.00 81.56 684 GLU A CA 1
ATOM 5283 C C . GLU A 1 684 ? 15.479 -3.656 -14.845 1.00 81.56 684 GLU A C 1
ATOM 5285 O O . GLU A 1 684 ? 15.914 -4.525 -14.082 1.00 81.56 684 GLU A O 1
ATOM 5290 N N . GLU A 1 685 ? 14.290 -3.746 -15.439 1.00 80.69 685 GLU A N 1
ATOM 5291 C CA . GLU A 1 685 ? 13.237 -4.706 -15.084 1.00 80.69 685 GLU A CA 1
ATOM 5292 C C . GLU A 1 685 ? 12.910 -5.695 -16.211 1.00 80.69 685 GLU A C 1
ATOM 5294 O O . GLU A 1 685 ? 12.399 -6.784 -15.948 1.00 80.69 685 GLU A O 1
ATOM 5299 N N . VAL A 1 686 ? 13.244 -5.340 -17.456 1.00 86.75 686 VAL A N 1
ATOM 5300 C CA . VAL A 1 686 ? 12.989 -6.156 -18.653 1.00 86.75 686 VAL A CA 1
ATOM 5301 C C . VAL A 1 686 ? 13.854 -7.415 -18.702 1.00 86.75 686 VAL A C 1
ATOM 5303 O O . VAL A 1 686 ? 15.042 -7.392 -18.369 1.00 86.75 686 VAL A O 1
ATOM 5306 N N . PHE A 1 687 ? 13.276 -8.525 -19.165 1.00 85.25 687 PHE A N 1
ATOM 5307 C CA . PHE A 1 687 ? 13.981 -9.807 -19.298 1.00 85.25 687 PHE A CA 1
ATOM 5308 C C . PHE A 1 687 ? 14.889 -9.864 -20.528 1.00 85.25 687 PHE A C 1
ATOM 5310 O O . PHE A 1 687 ? 15.980 -10.448 -20.462 1.00 85.25 687 PHE A O 1
ATOM 5317 N N . LEU A 1 688 ? 14.458 -9.260 -21.638 1.00 79.06 688 LEU A N 1
ATOM 5318 C CA . LEU A 1 688 ? 15.251 -9.162 -22.856 1.00 79.06 688 LEU A CA 1
ATOM 5319 C C . LEU A 1 688 ? 16.479 -8.266 -22.668 1.00 79.06 688 LEU A C 1
ATOM 5321 O O . LEU A 1 688 ? 16.457 -7.275 -21.946 1.00 79.06 688 LEU A O 1
ATOM 5325 N N . GLY A 1 689 ? 17.586 -8.651 -23.308 1.00 72.19 689 GLY A N 1
ATOM 5326 C CA . GLY A 1 689 ? 18.865 -7.933 -23.227 1.00 72.19 689 GLY A CA 1
ATOM 5327 C C . GLY A 1 689 ? 19.645 -8.133 -21.920 1.00 72.19 689 GLY A C 1
ATOM 5328 O O . GLY A 1 689 ? 20.763 -7.638 -21.803 1.00 72.19 689 GLY A O 1
ATOM 5329 N N . ARG A 1 690 ? 19.101 -8.881 -20.946 1.00 75.44 690 ARG A N 1
ATOM 5330 C CA . ARG A 1 690 ? 19.712 -9.083 -19.614 1.00 75.44 690 ARG A CA 1
ATOM 5331 C C . ARG A 1 690 ? 19.991 -10.536 -19.241 1.00 75.44 690 ARG A C 1
ATOM 5333 O O . ARG A 1 690 ? 20.388 -10.819 -18.114 1.00 75.44 690 ARG A O 1
ATOM 5340 N N . ASN A 1 691 ? 19.794 -11.462 -20.172 1.00 75.75 691 ASN A N 1
ATOM 5341 C CA . ASN A 1 691 ? 20.017 -12.894 -19.975 1.00 75.75 691 ASN A CA 1
ATOM 5342 C C . ASN A 1 691 ? 19.159 -13.546 -18.860 1.00 75.75 691 ASN A C 1
ATOM 5344 O O . ASN A 1 691 ? 19.435 -14.663 -18.430 1.00 75.75 691 ASN A O 1
ATOM 5348 N N . MET A 1 692 ? 18.111 -12.869 -18.367 1.00 80.75 692 MET A N 1
ATOM 5349 C CA . MET A 1 692 ? 17.288 -13.395 -17.266 1.00 80.75 692 MET A CA 1
ATOM 5350 C C . MET A 1 692 ? 16.473 -14.616 -17.700 1.00 80.75 692 MET A C 1
ATOM 5352 O O . MET A 1 692 ? 16.395 -15.591 -16.955 1.00 80.75 692 MET A O 1
ATOM 5356 N N . ALA A 1 693 ? 15.936 -14.595 -18.925 1.00 77.00 693 ALA A N 1
ATOM 5357 C CA . ALA A 1 693 ? 15.193 -15.718 -19.492 1.00 77.00 693 ALA A CA 1
ATOM 5358 C C . ALA A 1 693 ? 16.050 -16.991 -19.609 1.00 77.00 693 ALA A C 1
ATOM 5360 O O . ALA A 1 693 ? 15.570 -18.064 -19.259 1.00 77.00 693 ALA A O 1
ATOM 5361 N N . GLU A 1 694 ? 17.319 -16.890 -20.026 1.00 76.00 694 GLU A N 1
ATOM 5362 C CA . GLU A 1 694 ? 18.198 -18.065 -20.112 1.00 76.00 694 GLU A CA 1
ATOM 5363 C C . GLU A 1 694 ? 18.596 -18.597 -18.733 1.00 76.00 694 GLU A C 1
ATOM 5365 O O . GLU A 1 694 ? 18.663 -19.807 -18.542 1.00 76.00 694 GLU A O 1
ATOM 5370 N N . VAL A 1 695 ? 18.870 -17.717 -17.761 1.00 70.38 695 VAL A N 1
ATOM 5371 C CA . VAL A 1 695 ? 19.255 -18.148 -16.406 1.00 70.38 695 VAL A CA 1
ATOM 5372 C C . VAL A 1 695 ? 18.117 -18.904 -15.726 1.00 70.38 695 VAL A C 1
ATOM 5374 O O . VAL A 1 695 ? 18.378 -19.878 -15.020 1.00 70.38 695 VAL A O 1
ATOM 5377 N N . ILE A 1 696 ? 16.876 -18.461 -15.939 1.00 76.69 696 ILE A N 1
ATOM 5378 C CA . ILE A 1 696 ? 15.692 -19.104 -15.369 1.00 76.69 696 ILE A CA 1
ATOM 5379 C C . ILE A 1 696 ? 15.332 -20.362 -16.157 1.00 76.69 696 ILE A C 1
ATOM 5381 O O . ILE A 1 696 ? 15.229 -21.419 -15.558 1.00 76.69 696 ILE A O 1
ATOM 5385 N N . GLY A 1 697 ? 15.224 -20.282 -17.486 1.00 66.56 697 GLY A N 1
ATOM 5386 C CA . GLY A 1 697 ? 14.770 -21.400 -18.321 1.00 66.56 697 GLY A CA 1
ATOM 5387 C C . GLY A 1 697 ? 15.722 -22.600 -18.413 1.00 66.56 697 GLY A C 1
ATOM 5388 O O . GLY A 1 697 ? 15.319 -23.667 -18.869 1.00 66.56 697 GLY A O 1
ATOM 5389 N N . ARG A 1 698 ? 16.993 -22.459 -18.005 1.00 62.75 698 ARG A N 1
ATOM 5390 C CA . ARG A 1 698 ? 17.959 -23.576 -17.908 1.00 62.75 698 ARG A CA 1
ATOM 5391 C C . ARG A 1 698 ? 17.838 -24.388 -16.609 1.00 62.75 698 ARG A C 1
ATOM 5393 O O . ARG A 1 698 ? 18.630 -25.309 -16.414 1.00 62.75 698 ARG A O 1
ATOM 5400 N N . ARG A 1 699 ? 16.935 -24.014 -15.708 1.00 49.28 699 ARG A N 1
ATOM 5401 C CA . ARG A 1 699 ? 16.694 -24.646 -14.405 1.00 49.28 699 ARG A CA 1
ATOM 5402 C C . ARG A 1 699 ? 15.250 -25.110 -14.336 1.00 49.28 699 ARG A C 1
ATOM 5404 O O . ARG A 1 699 ? 15.014 -26.050 -13.551 1.00 49.28 699 ARG A O 1
#

Sequence (699 aa):
MSSFKFEAWPTEFQTITQHFGANPQNYAQFGLPGHEGLDIRAPSDSKVFAVAPGRVKMVNNDPTNHNYGIHVRVSHDDGYETIYAHLAEALVAEGDEVTSGQQIGTADDTGNSFGSHLHLTLKNDTADDDKWGKIIDPTPFVRRIMGWERPSGPFTEGWVYNKGIVSNDTLAQVSPGGVNLRAEPSAKGELIDLVPGGTVIIVTGDPHINFTPVKVPTRALKNPPAPPVENPQPKPPQTAATIDGWGFADYLTVIGDQAIVGEYGINLRAQPDRNATNIGLVNGRSTITVRGDQVREYLPVQVQRSDMREPLNLPDLPPPDEKPIHDTTPGWGFSTQLTVAGDTAVIGTYGINLRDKPNRIAANIGFVPAGTEVIVTGPAVGEYTPIRVDDDILQPPFDLAKATAMGTGGAANISKSFLAPLPNPDPTPIAGTHIGLHASADPTISDAEIAAFATFRPGIIKLLSFHDPAAIQKLAAAHPNASWIVRAFLNFGGRSISPQQFFDFTINDVRRTLAILHGRNLVVELHNEPNLVAEGLGASWADGNEFSHWWLELLRLYRNALPGKRFIYPGLSPGSDVRNQKHDHIRFVEASRKAVEAADGLGIHLYWSKVYKMEKALDSLDDYISRFRFKNIWVTEASNNKGGVRAYTKAQQYLKFWHELQARPTVQGVIYFVASASNPTYAEEVFLGRNMAEVIGRR

Foldseek 3Di:
DDPDFFPADFWPADDFPDFFQDPLVVCVVVVESGQQFTWTDAAFFTWTWDRAKFFWADFDQALEPAQQGTKIWGADPQQKIKIKGQFPDFPDHHGDTHHRGDTGGGWFHGHNGDTTTIGMWMFGPPFPDDPRRGTDGCVVRSVVVVPDDDDDADWDKFKWFQVQWDDDVFKIFGAQVWTFGFHDLDPPGHTQFTQHGGFMWTFDDDDDPGITIIIGHQVRGPDHDDDDDDDDDDDDDDDDQKDKFKWQPVQWDDDPQKTFGAQQFTFGFRDLDPPGDGQFTFHHRDIWGFDDDDDDRITIIMGGPVRGDDDGDDDDDDDDDDDDPADKDKFKWFQVQWCDDDQKTFGAQAWTFGFRDLDLPGDRAFTAGHRDIWTFPDDHDPRITITIGGPVRTHGDDDPVPPPPDDDDDDDDDDDDPDDDDPDDADDQDPAAWAAAEAEPDQEGDVLSLVLCLLLVTLEYEYELNHDLVRLLSSCVSRVRHEYEYEQEDFCQLAAAALVRSCVVRVVSNVSSCVSCDPHHYAYEYAEACQFSRRQDVHNAPALLSVLVRLVVNVVSCCVSPPPHFYEYYAHDADDDDPNTGHHRVRNCVSNVNSRVVGQAYEHEFEAEPVRDNVNSVSVVSSVCRVPVRGQYEPAEYWPQDDDDALLVRLVVSVVSSVVCSVPSSYNYHYYHYCYYPDCSRVRRHVPPRCSSNSNSVD

Secondary structure (DSSP, 8-state):
-------S-SBS---EEE-TT--HHHHGGGT-SS--SEEEE--TT-EEE-SS-EEEEEEE--SSSSTT-EEEEEE-GGGEEEEEEEEEEE-S-TT-EE-TT-EEEEEB--SS-SSSEEEEEEEETT--SSTTTTEE--HHHHHHHH--PPPPS-EEEEEEEGGGEEEETTEEEE-TT-EEEESSSSTTSPEEEEEPTT-EEEE-S--BTTEEEEEEEGGG-SSPPPPP--------S---SEEEEEEEGGGEEEETTEEEEPTT-EEEESSSSTTS-EEEEEPTT-EEEE-S--BTTEEEEEEEGGGEESSP-PPP-SPPP----S-EEEEEEEGGGEEEETTEEEEPTT-EEEESSSSTTSPEEEEE-TT-EEEE-S--BTTEEEEEEETTT-BPP--TTTGGG-------------------PPPPPPSSPEEEEE-BSSS---HHHHHHHHHH--SEEEEETTS-HHHHHHHHHH-TT-EEEEEE----TT----HHHHHHHHHHHHHHHHHHTTTS-EEEEESS-TTBGGGTBTTTBSSHHHHHHHHHHHHHHHHHHSTT--EEEPP---SS-BTTTB--HHHHHHHTHHHHHHSSEEEEEEEE-SSS-HHHHHHHHHHHHHHSTTS-EEEEEEEE-SSSS-HHHHHHHHHHHHHHHTT-TTEEEEEES-SB-SSGGGTTT-STTTTHHHHHHT-

Nearest PDB structures (foldseek):
  5j1m-assembly2_C  TM=9.284E-01  e=7.767E-10  Helicobacter pylori 26695
  7qrl-assembly2_B  TM=8.850E-01  e=4.413E-10  Caulobacter vibrioides
  5j1k-assembly1_A  TM=8.096E-01  e=2.547E-09  Helicobacter pylori 26695
  6smk-assembly1_A  TM=8.680E-01  e=5.711E-08  Enterococcus faecalis V583
  6ue4-assembly1_B  TM=7.050E-01  e=3.784E-09  Vibrio cholerae O1 biovar El Tor str. N16961

pLDDT: mean 78.38, std 18.29, range [23.31, 98.5]